Protein AF-A0A0R2KF69-F1 (afdb_monomer_lite)

Foldseek 3Di:
DPQLVQQQLQQVVVQVLFVPFQFKHDDFARPDVDPQFRGKIWGFPDGPPDPVGTPDMATEHEGGDEDADDPDQKDKDWDFLVNLLVQLLVQWYWYWYWYDPDSVDIWIWTDTGGNLNSLVQCPPDDPPDGTTIDMTGTDDSDSQLNSQQVVQSVVRSVLCNVVSDHSVVQPPPPPPDDPPPQKDKDWDTRQACPDPPDLCSVVVCVSRHPTWIWIDGPPDPDRTRTDDSVPDDDWRKDKDQKFKFQDPDTLARIWIWTADPVDNQWIWIDRDPFWIWICGVVDRDIDTGGDADLWLVSRLSRLVVVLSCLVRQFIDIRNRTDHNVVPHDCPDPVNVVSVVSNVQSNLLVVLCVVLVNPDIARNVQWDPVLVVVSVCSSQQRSVVHFAADDPDQAWDWDWHDTHQAIAIWTWHHDPVVRGTRIGRLQDPVCVVVDFDFDQDPVRDTQGARPLLVDALVNLQRHRSHQLVCLQVSRVVSDDDLVCLVSLLNSLQSLLSNLLVCCVPPVPSSVSSLVSSLVSLVVSQVVCVVVVDPCNLVSLLSNLVSVVVVHQDDPVSLVVLVVDVVPDPDDLLSQLSSCLNNVVLVSNVVSLVVQVVPVVSNVVSCSTSSVVSNVD

Structure (mmCIF, N/CA/C/O backbone):
data_AF-A0A0R2KF69-F1
#
_entry.id   AF-A0A0R2KF69-F1
#
loop_
_atom_site.group_PDB
_atom_site.id
_atom_site.type_symbol
_atom_site.label_atom_id
_atom_site.label_alt_id
_atom_site.label_comp_id
_atom_site.label_asym_id
_atom_site.label_entity_id
_atom_site.label_seq_id
_atom_site.pdbx_PDB_ins_code
_atom_site.Cartn_x
_atom_site.Cartn_y
_atom_site.Cartn_z
_atom_site.occupancy
_atom_site.B_iso_or_equiv
_atom_site.auth_seq_id
_atom_site.auth_comp_id
_atom_site.auth_asym_id
_atom_site.auth_atom_id
_atom_site.pdbx_PDB_model_num
ATOM 1 N N . MET A 1 1 ? 44.143 10.478 -49.388 1.00 74.75 1 MET A N 1
ATOM 2 C CA . MET A 1 1 ? 43.295 11.148 -50.413 1.00 74.75 1 MET A CA 1
ATOM 3 C C . MET A 1 1 ? 43.192 12.631 -50.067 1.00 74.75 1 MET A C 1
ATOM 5 O O . MET A 1 1 ? 43.508 12.975 -48.932 1.00 74.75 1 MET A O 1
ATOM 9 N N . ASP A 1 2 ? 42.818 13.526 -50.988 1.00 83.88 2 ASP A N 1
ATOM 10 C CA . ASP A 1 2 ? 42.525 14.904 -50.568 1.00 83.88 2 ASP A CA 1
ATOM 11 C C . ASP A 1 2 ? 41.199 14.952 -49.774 1.00 83.88 2 ASP A C 1
ATOM 13 O O . ASP A 1 2 ? 40.389 14.022 -49.823 1.00 83.88 2 ASP A O 1
ATOM 17 N N . GLN A 1 3 ? 40.983 15.999 -48.972 1.00 83.06 3 GLN A N 1
ATOM 18 C CA . GLN A 1 3 ? 39.804 16.076 -48.096 1.00 83.06 3 GLN A CA 1
ATOM 19 C C . GLN A 1 3 ? 38.482 16.088 -48.886 1.00 83.06 3 GLN A C 1
ATOM 21 O O . GLN A 1 3 ? 37.470 15.581 -48.402 1.00 83.06 3 GLN A O 1
ATOM 26 N N . LYS A 1 4 ? 38.494 16.637 -50.103 1.00 85.19 4 LYS A N 1
ATOM 27 C CA . LYS A 1 4 ? 37.314 16.771 -50.958 1.00 85.19 4 LYS A CA 1
ATOM 28 C C . LYS A 1 4 ? 36.921 15.423 -51.566 1.00 85.19 4 LYS A C 1
ATOM 30 O O . LYS A 1 4 ? 35.736 15.083 -51.597 1.00 85.19 4 LYS A O 1
ATOM 35 N N . ASP A 1 5 ? 37.905 14.630 -51.970 1.00 86.56 5 ASP A N 1
ATOM 36 C CA . ASP A 1 5 ? 37.734 13.253 -52.421 1.00 86.56 5 ASP A CA 1
ATOM 37 C C . ASP A 1 5 ? 37.183 12.388 -51.283 1.00 86.56 5 ASP A C 1
ATOM 39 O O . ASP A 1 5 ? 36.199 11.670 -51.464 1.00 86.56 5 ASP A O 1
ATOM 43 N N . ILE A 1 6 ? 37.749 12.515 -50.077 1.00 88.25 6 ILE A N 1
ATOM 44 C CA . ILE A 1 6 ? 37.298 11.789 -48.879 1.00 88.25 6 ILE A CA 1
ATOM 45 C C . ILE A 1 6 ? 35.823 12.082 -48.571 1.00 88.25 6 ILE A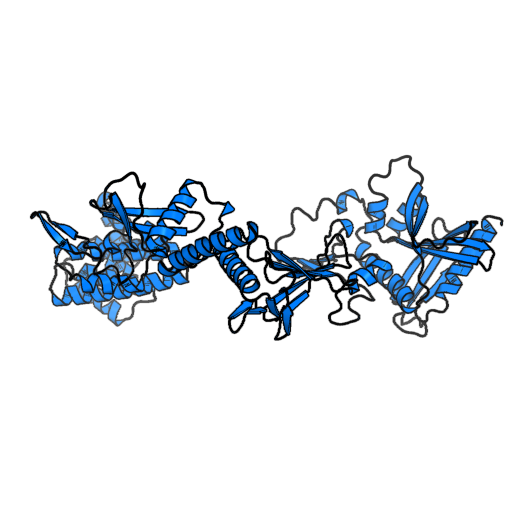 C 1
ATOM 47 O O . ILE A 1 6 ? 35.053 11.162 -48.277 1.00 88.25 6 ILE A O 1
ATOM 51 N N . GLU A 1 7 ? 35.414 13.349 -48.633 1.00 87.75 7 GLU A N 1
ATOM 52 C CA . GLU A 1 7 ? 34.026 13.761 -48.400 1.00 87.75 7 GLU A CA 1
ATOM 53 C C . GLU A 1 7 ? 33.087 13.262 -49.501 1.00 87.75 7 GLU A C 1
ATOM 55 O O . GLU A 1 7 ? 32.037 12.689 -49.198 1.00 87.75 7 GLU A O 1
ATOM 60 N N . THR A 1 8 ? 33.497 13.368 -50.766 1.00 89.94 8 THR A N 1
ATOM 61 C CA . THR A 1 8 ? 32.724 12.867 -51.914 1.00 89.94 8 THR A CA 1
ATOM 62 C C . THR A 1 8 ? 32.501 11.354 -51.815 1.00 89.94 8 THR A C 1
ATOM 64 O O . THR A 1 8 ? 31.372 10.866 -51.950 1.00 89.94 8 THR A O 1
ATOM 67 N N . ILE A 1 9 ? 33.550 10.592 -51.489 1.00 90.81 9 ILE A N 1
ATOM 68 C CA . ILE A 1 9 ? 33.464 9.141 -51.284 1.00 90.81 9 ILE A CA 1
ATOM 69 C C . ILE A 1 9 ? 32.539 8.826 -50.102 1.00 90.81 9 ILE A C 1
ATOM 71 O O . ILE A 1 9 ? 31.673 7.952 -50.216 1.00 90.81 9 ILE A O 1
ATOM 75 N N . ALA A 1 10 ? 32.668 9.539 -48.979 1.00 92.69 10 ALA A N 1
ATOM 76 C CA . ALA A 1 10 ? 31.823 9.338 -47.802 1.00 92.69 10 ALA A CA 1
ATOM 77 C C . ALA A 1 10 ? 30.330 9.556 -48.111 1.00 92.69 10 ALA A C 1
ATOM 79 O O . ALA A 1 10 ? 29.505 8.698 -47.770 1.00 92.69 10 ALA A O 1
ATOM 80 N N . ILE A 1 11 ? 29.988 10.650 -48.801 1.00 93.31 11 ILE A N 1
ATOM 81 C CA . ILE A 1 11 ? 28.621 10.955 -49.254 1.00 93.31 11 ILE A CA 1
ATOM 82 C C . ILE A 1 11 ? 28.096 9.823 -50.139 1.00 93.31 11 ILE A C 1
ATOM 84 O O . ILE A 1 11 ? 27.004 9.298 -49.893 1.00 93.31 11 ILE A O 1
ATOM 88 N N . SER A 1 12 ? 28.899 9.374 -51.107 1.00 93.00 12 SER A N 1
ATOM 89 C CA . SER A 1 12 ? 28.549 8.257 -51.987 1.00 93.00 12 SER A CA 1
ATOM 90 C C . SER A 1 12 ? 28.257 6.971 -51.200 1.00 93.00 12 SER A C 1
ATOM 92 O O . SER A 1 12 ? 27.228 6.322 -51.422 1.00 93.00 12 SER A O 1
ATOM 94 N N . LYS A 1 13 ? 29.076 6.622 -50.195 1.00 94.06 13 LYS A N 1
ATOM 95 C CA . LYS A 1 13 ? 28.845 5.425 -49.362 1.00 94.06 13 LYS A CA 1
ATOM 96 C C . LYS A 1 13 ? 27.545 5.501 -48.565 1.00 94.06 13 LYS A C 1
ATOM 98 O O . LYS A 1 13 ? 26.814 4.505 -48.498 1.00 94.06 13 LYS A O 1
ATOM 103 N N . VAL A 1 14 ? 27.226 6.660 -47.987 1.00 95.12 14 VAL A N 1
ATOM 104 C CA . VAL A 1 14 ? 25.948 6.868 -47.288 1.00 95.12 14 VAL A CA 1
ATOM 105 C C . VAL A 1 14 ? 24.787 6.766 -48.278 1.00 95.12 14 VAL A C 1
ATOM 107 O O . VAL A 1 14 ? 23.863 5.983 -48.048 1.00 95.12 14 VAL A O 1
ATOM 110 N N . LYS A 1 15 ? 24.861 7.450 -49.425 1.00 95.00 15 LYS A N 1
ATOM 111 C CA . LYS A 1 15 ? 23.841 7.415 -50.486 1.00 95.00 15 LYS A CA 1
ATOM 112 C C . LYS A 1 15 ? 23.536 5.990 -50.944 1.00 95.00 15 LYS A C 1
ATOM 114 O O . LYS A 1 15 ? 22.368 5.590 -50.965 1.00 95.00 15 LYS A O 1
ATOM 119 N N . VAL A 1 16 ? 24.561 5.188 -51.235 1.00 92.75 16 VAL A N 1
ATOM 120 C CA . VAL A 1 16 ? 24.411 3.777 -51.634 1.00 92.75 16 VAL A CA 1
ATOM 121 C C . VAL A 1 16 ? 23.726 2.960 -50.536 1.00 92.75 16 VAL A C 1
ATOM 123 O O . VAL A 1 16 ? 22.803 2.193 -50.825 1.00 92.75 16 VAL A O 1
ATOM 126 N N . SER A 1 17 ? 24.105 3.163 -49.268 1.00 93.06 17 SER A N 1
ATOM 127 C CA . SER A 1 17 ? 23.507 2.434 -48.139 1.00 93.06 17 SER A CA 1
ATOM 128 C C . SER A 1 17 ? 21.998 2.681 -47.987 1.00 93.06 17 SER A C 1
ATOM 130 O O . SER A 1 17 ? 21.265 1.785 -47.566 1.00 93.06 17 SER A O 1
ATOM 132 N N . LEU A 1 18 ? 21.521 3.864 -48.391 1.00 94.75 18 LEU A N 1
ATOM 133 C CA . LEU A 1 18 ? 20.120 4.279 -48.268 1.00 94.75 18 LEU A CA 1
ATOM 134 C C . LEU A 1 18 ? 19.293 4.006 -49.529 1.00 94.75 18 LEU A C 1
ATOM 136 O O . LEU A 1 18 ? 18.107 3.700 -49.425 1.00 94.75 18 LEU A O 1
ATOM 140 N N . THR A 1 19 ? 19.902 4.073 -50.717 1.00 89.75 19 THR A N 1
ATOM 141 C CA . THR A 1 19 ? 19.202 3.967 -52.015 1.00 89.75 19 THR A CA 1
ATOM 142 C C . THR A 1 19 ? 18.431 2.652 -52.159 1.00 89.75 19 THR A C 1
ATOM 144 O O . THR A 1 19 ? 17.321 2.630 -52.693 1.00 89.75 19 THR A O 1
ATOM 147 N N . SER A 1 20 ? 18.978 1.562 -51.612 1.00 85.50 20 SER A N 1
ATOM 148 C CA . SER A 1 20 ? 18.368 0.226 -51.658 1.00 85.50 20 SER A CA 1
ATOM 149 C C . SER A 1 20 ? 17.149 0.041 -50.735 1.00 85.50 20 SER A C 1
ATOM 151 O O . SER A 1 20 ? 16.560 -1.048 -50.709 1.00 85.50 20 SER A O 1
ATOM 153 N N . ASN A 1 21 ? 16.779 1.064 -49.957 1.00 92.38 21 ASN A N 1
ATOM 154 C CA . ASN A 1 21 ? 15.608 1.063 -49.088 1.00 92.38 21 ASN A CA 1
ATOM 155 C C . ASN A 1 21 ? 14.357 1.529 -49.857 1.00 92.38 21 ASN A C 1
ATOM 157 O O . ASN A 1 21 ? 14.364 2.581 -50.498 1.00 92.38 21 ASN A O 1
ATOM 161 N N . ALA A 1 22 ? 13.263 0.767 -49.768 1.00 92.12 22 ALA A N 1
ATOM 162 C CA . ALA A 1 22 ? 12.016 1.060 -50.479 1.00 92.12 22 ALA A CA 1
ATOM 163 C C . ALA A 1 22 ? 11.290 2.325 -49.972 1.00 92.12 22 ALA A C 1
ATOM 165 O O . ALA A 1 22 ? 10.452 2.867 -50.690 1.00 92.12 22 ALA A O 1
ATOM 166 N N . TYR A 1 23 ? 11.642 2.817 -48.778 1.00 94.19 23 TYR A N 1
ATOM 167 C CA . TYR A 1 23 ? 10.957 3.918 -48.087 1.00 94.19 23 TYR A CA 1
ATOM 168 C C . TYR A 1 23 ? 11.793 5.199 -47.974 1.00 94.19 23 TYR A C 1
ATOM 170 O O . TYR A 1 23 ? 11.297 6.185 -47.435 1.00 94.19 23 TYR A O 1
ATOM 178 N N . LEU A 1 24 ? 13.047 5.189 -48.441 1.00 95.88 24 LEU A N 1
ATOM 179 C CA . LEU A 1 24 ? 13.972 6.320 -48.322 1.00 95.88 24 LEU A CA 1
ATOM 180 C C . LEU A 1 24 ? 14.481 6.753 -49.700 1.00 95.88 24 LEU A C 1
ATOM 182 O O . LEU A 1 24 ? 14.861 5.909 -50.517 1.00 95.88 24 LEU A O 1
ATOM 186 N N . SER A 1 25 ? 14.538 8.060 -49.943 1.00 95.12 25 SER A N 1
ATOM 187 C CA . SER A 1 25 ? 15.185 8.637 -51.130 1.00 95.12 25 SER A CA 1
ATOM 188 C C . SER A 1 25 ? 16.263 9.632 -50.706 1.00 95.12 25 SER A C 1
ATOM 190 O O . SER A 1 25 ? 15.908 10.705 -50.213 1.00 95.12 25 SER A O 1
ATOM 192 N N . PRO A 1 26 ? 17.558 9.293 -50.864 1.00 94.56 26 PRO A N 1
ATOM 193 C CA . PRO A 1 26 ? 18.642 10.207 -50.538 1.00 94.56 26 PRO A CA 1
ATOM 194 C C . PRO A 1 26 ? 18.792 11.305 -51.596 1.00 94.56 26 PRO A C 1
ATOM 196 O O . PRO A 1 26 ? 18.972 11.005 -52.775 1.00 94.56 26 PRO A O 1
ATOM 199 N N . PHE A 1 27 ? 18.765 12.563 -51.160 1.00 92.38 27 PHE A N 1
ATOM 200 C CA . PHE A 1 27 ? 19.098 13.745 -51.952 1.00 92.38 27 PHE A CA 1
ATOM 201 C C . PHE A 1 27 ? 20.276 14.449 -51.271 1.00 92.38 27 PHE A C 1
ATOM 203 O O . PHE A 1 27 ? 20.093 15.326 -50.432 1.00 92.38 27 PHE A O 1
ATOM 210 N N . LEU A 1 28 ? 21.478 13.943 -51.551 1.00 89.19 28 LEU A N 1
ATOM 211 C CA . LEU A 1 28 ? 22.733 14.435 -50.984 1.00 89.19 28 LEU A CA 1
ATOM 212 C C . LEU A 1 28 ? 23.485 15.206 -52.056 1.00 89.19 28 LEU A C 1
ATOM 214 O O . LEU A 1 28 ? 23.602 14.704 -53.182 1.00 89.19 28 LEU A O 1
ATOM 218 N N . ASN A 1 29 ? 23.974 16.385 -51.697 1.00 82.38 29 ASN A N 1
ATOM 219 C CA . ASN A 1 29 ? 24.641 17.275 -52.627 1.00 82.38 29 ASN A CA 1
ATOM 220 C C . ASN A 1 29 ? 26.152 17.013 -52.567 1.00 82.38 29 ASN A C 1
ATOM 222 O O . ASN A 1 29 ? 26.745 16.931 -51.496 1.00 82.38 29 ASN A O 1
ATOM 226 N N . GLU A 1 30 ? 26.778 16.844 -53.729 1.00 73.62 30 GLU A N 1
ATOM 227 C CA . GLU A 1 30 ? 28.229 16.693 -53.851 1.00 73.62 30 GLU A CA 1
ATOM 228 C C . GLU A 1 30 ? 28.815 18.055 -54.241 1.00 73.62 30 GLU A C 1
ATOM 230 O O . GLU A 1 30 ? 28.306 18.700 -55.156 1.00 73.62 30 GLU A O 1
ATOM 235 N N . ASN A 1 31 ? 29.895 18.489 -53.581 1.00 65.62 31 ASN A N 1
ATOM 236 C CA . ASN A 1 31 ? 30.565 19.779 -53.834 1.00 65.62 31 ASN A CA 1
ATOM 237 C C . ASN A 1 31 ? 29.712 21.038 -53.569 1.00 65.62 31 ASN A C 1
ATOM 239 O O . ASN A 1 31 ? 30.005 22.103 -54.120 1.00 65.62 31 ASN A O 1
ATOM 243 N N . ASP A 1 32 ? 28.670 20.923 -52.747 1.00 59.00 32 ASP A N 1
ATOM 244 C CA . ASP A 1 32 ? 27.769 22.030 -52.424 1.00 59.00 32 ASP A CA 1
ATOM 245 C C . ASP A 1 32 ? 28.337 22.942 -51.326 1.00 59.00 32 ASP A C 1
ATOM 247 O O . ASP A 1 32 ? 29.129 22.514 -50.488 1.00 59.00 32 ASP A O 1
ATOM 251 N N . LYS A 1 33 ? 27.942 24.218 -51.337 1.00 63.44 33 LYS A N 1
ATOM 252 C CA . LYS A 1 33 ? 28.371 25.241 -50.363 1.00 63.44 33 LYS A CA 1
ATOM 253 C C . LYS A 1 33 ? 27.332 25.457 -49.262 1.00 63.44 33 LYS A C 1
ATOM 255 O O . LYS A 1 33 ? 27.265 26.552 -48.696 1.00 63.44 33 LYS A O 1
ATOM 260 N N . GLU A 1 34 ? 26.488 24.463 -48.990 1.00 73.31 34 GLU A N 1
ATOM 261 C CA . GLU A 1 34 ? 25.550 24.566 -47.877 1.00 73.31 34 GLU A CA 1
ATOM 262 C C . GLU A 1 34 ? 26.328 24.782 -46.562 1.00 73.31 34 GLU A C 1
ATOM 264 O O . GLU A 1 34 ? 27.349 24.132 -46.336 1.00 73.31 34 GLU A O 1
ATOM 269 N N . PRO A 1 35 ? 25.897 25.716 -45.690 1.00 76.75 35 PRO A N 1
ATOM 270 C CA . PRO A 1 35 ? 26.721 26.139 -44.558 1.00 76.75 35 PRO A CA 1
ATOM 271 C C . PRO A 1 35 ? 27.035 25.034 -43.541 1.00 76.75 35 PRO A C 1
ATOM 273 O O . PRO A 1 35 ? 28.124 25.033 -42.974 1.00 76.75 35 PRO A O 1
ATOM 276 N N . SER A 1 36 ? 26.086 24.123 -43.291 1.00 88.00 36 SER A N 1
ATOM 277 C CA . SER A 1 36 ? 26.206 23.116 -42.225 1.00 88.00 36 SER A CA 1
ATOM 278 C C . SER A 1 36 ? 25.632 21.737 -42.558 1.00 88.00 36 SER A C 1
ATOM 280 O O . SER A 1 36 ? 25.822 20.847 -41.736 1.00 88.00 36 SER A O 1
ATOM 282 N N . TRP A 1 37 ? 24.925 21.548 -43.678 1.00 92.25 37 TRP A N 1
ATOM 283 C CA . TRP A 1 37 ? 24.279 20.280 -44.059 1.00 92.25 37 TRP A CA 1
ATOM 284 C C . TRP A 1 37 ? 24.811 19.794 -45.410 1.00 92.25 37 TRP A C 1
ATOM 286 O O . TRP A 1 37 ? 25.219 20.608 -46.229 1.00 92.25 37 TRP A O 1
ATOM 296 N N . ASP A 1 38 ? 24.747 18.482 -45.662 1.00 91.69 38 ASP A N 1
ATOM 297 C CA . ASP A 1 38 ? 25.147 17.892 -46.955 1.00 91.69 38 ASP A CA 1
ATOM 298 C C . ASP A 1 38 ? 23.939 17.379 -47.768 1.00 91.69 38 ASP A C 1
ATOM 300 O O . ASP A 1 38 ? 24.084 16.675 -48.773 1.00 91.69 38 ASP A O 1
ATOM 304 N N . GLY A 1 39 ? 22.720 17.676 -47.308 1.00 92.88 39 GLY A N 1
ATOM 305 C CA . GLY A 1 39 ? 21.474 17.356 -47.999 1.00 92.88 39 GLY A CA 1
ATOM 306 C C . GLY A 1 39 ? 20.387 16.753 -47.111 1.00 92.88 39 GLY A C 1
ATOM 307 O O . GLY A 1 39 ? 20.372 16.888 -45.882 1.00 92.88 39 GLY A O 1
ATOM 308 N N . GLN A 1 40 ? 19.420 16.093 -47.753 1.00 94.88 40 GLN A N 1
ATOM 309 C CA . GLN A 1 40 ? 18.192 15.614 -47.117 1.00 94.88 40 GLN A CA 1
ATOM 310 C C . GLN A 1 40 ? 17.792 14.212 -47.588 1.00 94.88 40 GLN A C 1
ATOM 312 O O . GLN A 1 40 ? 18.025 13.813 -48.728 1.00 94.88 40 GLN A O 1
ATOM 317 N N . ILE A 1 41 ? 17.118 13.455 -46.721 1.00 96.62 41 ILE A N 1
ATOM 318 C CA . ILE A 1 41 ? 16.504 12.166 -47.069 1.00 96.62 41 ILE A CA 1
ATOM 319 C C . ILE A 1 41 ? 14.985 12.295 -46.985 1.00 96.62 41 ILE A C 1
ATOM 321 O O . ILE A 1 41 ? 14.445 12.650 -45.935 1.00 96.62 41 ILE A O 1
ATOM 325 N N . TYR A 1 42 ? 14.286 11.965 -48.070 1.00 96.31 42 TYR A N 1
ATOM 326 C CA . TYR A 1 42 ? 12.824 11.898 -48.089 1.00 96.31 42 TYR A CA 1
ATOM 327 C C . TYR A 1 42 ? 12.342 10.542 -47.577 1.00 96.31 42 TYR A C 1
ATOM 329 O O . TYR A 1 42 ? 12.849 9.500 -48.003 1.00 96.31 42 TYR A O 1
ATOM 337 N N . LEU A 1 43 ? 11.342 10.564 -46.695 1.00 96.38 43 LEU A N 1
ATOM 338 C CA . LEU A 1 43 ? 10.691 9.378 -46.147 1.00 96.38 43 LEU A CA 1
ATOM 339 C C . LEU A 1 43 ? 9.314 9.191 -46.770 1.00 96.38 43 LEU A C 1
ATOM 341 O O . LEU A 1 43 ? 8.569 10.159 -46.936 1.00 96.38 43 LEU A O 1
ATOM 345 N N . TYR A 1 44 ? 8.949 7.940 -47.031 1.00 95.44 44 TYR A N 1
ATOM 346 C CA . TYR A 1 44 ? 7.657 7.577 -47.607 1.00 95.44 44 TYR A CA 1
ATOM 347 C C . TYR A 1 44 ? 6.885 6.622 -46.692 1.00 95.44 44 TYR A C 1
ATOM 349 O O . TYR A 1 44 ? 7.459 5.735 -46.051 1.00 95.44 44 TYR A O 1
ATOM 357 N N . LYS A 1 45 ? 5.559 6.775 -46.656 1.00 91.00 45 LYS A N 1
ATOM 358 C CA . LYS A 1 45 ? 4.635 5.909 -45.908 1.00 91.00 45 LYS A CA 1
ATOM 359 C C . LYS A 1 45 ? 4.563 4.507 -46.520 1.00 91.00 45 LYS A C 1
ATOM 361 O O . LYS A 1 45 ? 4.523 3.523 -45.782 1.00 91.00 45 LYS A O 1
ATOM 366 N N . LYS A 1 46 ? 4.592 4.427 -47.855 1.00 90.06 46 LYS A N 1
ATOM 367 C CA . LYS A 1 46 ? 4.464 3.201 -48.658 1.00 90.06 46 LYS A CA 1
ATOM 368 C C . LYS A 1 46 ? 5.672 2.991 -49.569 1.00 90.06 46 LYS A C 1
ATOM 370 O O . LYS A 1 46 ? 6.421 3.924 -49.859 1.00 90.06 46 LYS A O 1
ATOM 375 N N . GLU A 1 47 ? 5.828 1.758 -50.036 1.00 86.44 47 GLU A N 1
ATOM 376 C CA . GLU A 1 47 ? 6.788 1.420 -51.087 1.00 86.44 47 GLU A CA 1
ATOM 377 C C . GLU A 1 47 ? 6.401 2.087 -52.415 1.00 86.44 47 GLU A C 1
ATOM 379 O O . GLU A 1 47 ? 5.245 2.442 -52.644 1.00 86.44 47 GLU A O 1
ATOM 384 N N . GLY A 1 48 ? 7.382 2.285 -53.296 1.00 82.62 48 GLY A N 1
ATOM 385 C CA . GLY A 1 48 ? 7.172 2.921 -54.602 1.00 82.62 48 GLY A CA 1
ATOM 386 C C . GLY A 1 48 ? 7.374 4.440 -54.625 1.00 82.62 48 GLY A C 1
ATOM 387 O O . GLY A 1 48 ? 7.300 5.025 -55.701 1.00 82.62 48 GLY A O 1
ATOM 388 N N . LYS A 1 49 ? 7.681 5.069 -53.478 1.00 87.81 49 LYS A N 1
ATOM 389 C CA . LYS A 1 49 ? 8.239 6.436 -53.378 1.00 87.81 49 LYS A CA 1
ATOM 390 C C . LYS A 1 49 ? 7.428 7.510 -54.128 1.00 87.81 49 LYS A C 1
ATOM 392 O O . LYS A 1 49 ? 7.986 8.417 -54.743 1.00 87.81 49 LYS A O 1
ATOM 397 N N . ARG A 1 50 ? 6.094 7.405 -54.103 1.00 90.31 50 ARG A N 1
ATOM 398 C CA . ARG A 1 50 ? 5.198 8.351 -54.787 1.00 90.31 50 ARG A CA 1
ATOM 399 C C . ARG A 1 50 ? 5.086 9.650 -53.993 1.00 90.31 50 ARG A C 1
ATOM 401 O O . ARG A 1 50 ? 5.057 9.632 -52.766 1.00 90.31 50 ARG A O 1
ATOM 408 N N . LYS A 1 51 ? 4.921 10.778 -54.691 1.00 89.50 51 LYS A N 1
ATOM 409 C CA . LYS A 1 51 ? 4.765 12.110 -54.073 1.00 89.50 51 LYS A CA 1
ATOM 410 C C . LYS A 1 51 ? 3.624 12.166 -53.044 1.00 89.50 51 LYS A C 1
ATOM 412 O O . LYS A 1 51 ? 3.785 12.783 -51.998 1.00 89.50 51 LYS A O 1
ATOM 417 N N . ALA A 1 52 ? 2.503 11.493 -53.318 1.00 91.94 52 ALA A N 1
ATOM 418 C CA . ALA A 1 52 ? 1.350 11.430 -52.413 1.00 91.94 52 ALA A CA 1
ATOM 419 C C . ALA A 1 52 ? 1.639 10.689 -51.090 1.00 91.94 52 ALA A C 1
ATOM 421 O O . ALA A 1 52 ? 0.915 10.868 -50.114 1.00 91.94 52 ALA A O 1
ATOM 422 N N . ASP A 1 53 ? 2.701 9.880 -51.044 1.00 92.44 53 ASP A N 1
ATOM 423 C CA . ASP A 1 53 ? 3.056 9.048 -49.895 1.00 92.44 53 ASP A CA 1
ATOM 424 C C . ASP A 1 53 ? 4.202 9.642 -49.053 1.00 92.44 53 ASP A C 1
ATOM 426 O O . ASP A 1 53 ? 4.707 8.955 -48.165 1.00 92.44 53 ASP A O 1
ATOM 430 N N . ILE A 1 54 ? 4.634 10.888 -49.294 1.00 93.88 54 ILE A N 1
ATOM 431 C CA . ILE A 1 54 ? 5.692 11.537 -48.498 1.00 93.88 54 ILE A CA 1
ATOM 432 C C . ILE A 1 54 ? 5.250 11.668 -47.027 1.00 93.88 54 ILE A C 1
ATOM 434 O O . ILE A 1 54 ? 4.194 12.212 -46.707 1.00 93.88 54 ILE A O 1
ATOM 438 N N . GLU A 1 55 ? 6.075 11.158 -46.113 1.00 93.06 55 GLU A N 1
ATOM 439 C CA . GLU A 1 55 ? 5.879 11.199 -44.655 1.00 93.06 55 GLU A CA 1
ATOM 440 C C . GLU A 1 55 ? 6.617 12.386 -44.006 1.00 93.06 55 GLU A C 1
ATOM 442 O O . GLU A 1 55 ? 6.189 12.951 -42.987 1.00 93.06 55 GLU A O 1
ATOM 447 N N . GLY A 1 56 ? 7.750 12.764 -44.592 1.00 93.44 56 GLY A N 1
ATOM 448 C CA . GLY A 1 56 ? 8.607 13.840 -44.117 1.00 93.44 56 GLY A CA 1
ATOM 449 C C . GLY A 1 56 ? 9.953 13.858 -44.830 1.00 93.44 56 GLY A C 1
ATOM 450 O O . GLY A 1 56 ? 10.207 13.070 -45.745 1.00 93.44 56 GLY A O 1
ATOM 451 N N . ARG A 1 57 ? 10.818 14.762 -44.377 1.00 94.06 57 ARG A N 1
ATOM 452 C CA . ARG A 1 57 ? 12.202 14.900 -44.829 1.00 94.06 57 ARG A CA 1
ATOM 453 C C . ARG A 1 57 ? 13.106 15.091 -43.622 1.00 94.06 57 ARG A C 1
ATOM 455 O O . ARG A 1 57 ? 12.702 15.742 -42.658 1.00 94.06 57 ARG A O 1
ATOM 462 N N . VAL A 1 58 ? 14.308 14.540 -43.682 1.00 95.06 58 VAL A N 1
ATOM 463 C CA . VAL A 1 58 ? 15.301 14.684 -42.614 1.00 95.06 58 VAL A CA 1
ATOM 464 C C . VAL A 1 58 ? 16.587 15.275 -43.165 1.00 95.06 58 VAL A C 1
ATOM 466 O O . VAL A 1 58 ? 17.051 14.857 -44.223 1.00 95.06 58 VAL A O 1
ATOM 469 N N . SER A 1 59 ? 17.144 16.247 -42.451 1.00 95.19 59 SER A N 1
ATOM 470 C CA . SER A 1 59 ? 18.439 16.848 -42.767 1.00 95.19 59 SER A CA 1
ATOM 471 C C . SER A 1 59 ? 19.554 15.892 -42.335 1.00 95.19 59 SER A C 1
ATOM 473 O O . SER A 1 59 ? 19.436 15.229 -41.293 1.00 95.19 59 SER A O 1
ATOM 475 N N . VAL A 1 60 ? 20.628 15.797 -43.119 1.00 96.19 60 VAL A N 1
ATOM 476 C CA . VAL A 1 60 ? 21.781 14.949 -42.790 1.00 96.19 60 VAL A CA 1
ATOM 477 C C . VAL A 1 60 ? 23.099 15.699 -42.930 1.00 96.19 60 VAL A C 1
ATOM 479 O O . VAL A 1 60 ? 23.226 16.609 -43.745 1.00 96.19 60 VAL A O 1
ATOM 482 N N . GLN A 1 61 ? 24.085 15.265 -42.150 1.00 96.31 61 GLN A N 1
ATOM 483 C CA . GLN A 1 61 ? 25.484 15.649 -42.314 1.00 96.31 61 GLN A CA 1
ATOM 484 C C . GLN A 1 61 ? 26.323 14.387 -42.468 1.00 96.31 61 GLN A C 1
ATOM 486 O O . GLN A 1 61 ? 26.122 13.420 -41.738 1.00 96.31 61 GLN A O 1
ATOM 491 N N . VAL A 1 62 ? 27.285 14.400 -43.376 1.00 96.00 62 VAL A N 1
ATOM 492 C CA . VAL A 1 62 ? 28.242 13.336 -43.649 1.00 96.00 62 VAL A CA 1
ATOM 493 C C . VAL A 1 62 ? 29.659 13.893 -43.536 1.00 96.00 62 VAL A C 1
ATOM 495 O O . VAL A 1 62 ? 30.050 14.830 -44.217 1.00 96.00 62 VAL A O 1
ATOM 498 N N . LYS A 1 63 ? 30.477 13.294 -42.673 1.00 94.81 63 LYS A N 1
ATOM 499 C CA . LYS A 1 63 ? 31.914 13.586 -42.597 1.00 94.81 63 LYS A CA 1
ATOM 500 C C . LYS A 1 63 ? 32.720 12.347 -42.967 1.00 94.81 63 LYS A C 1
ATOM 502 O O . LYS A 1 63 ? 32.439 11.251 -42.479 1.00 94.81 63 LYS A O 1
ATOM 507 N N . GLY A 1 64 ? 33.734 12.508 -43.810 1.00 92.50 64 GLY A N 1
ATOM 508 C CA . GLY A 1 64 ? 34.707 11.458 -44.110 1.00 92.50 64 GLY A CA 1
ATOM 509 C C . GLY A 1 64 ? 35.957 11.585 -43.238 1.00 92.50 64 GLY A C 1
ATOM 510 O O . GLY A 1 64 ? 36.357 12.689 -42.867 1.00 92.50 64 GLY A O 1
ATOM 511 N N . LYS A 1 65 ? 36.571 10.454 -42.880 1.00 92.12 65 LYS A N 1
ATOM 512 C CA . LYS A 1 65 ? 37.870 10.417 -42.198 1.00 92.12 65 LYS A CA 1
ATOM 513 C C . LYS A 1 65 ? 38.714 9.262 -42.724 1.00 92.12 65 LYS A C 1
ATOM 515 O O . LYS A 1 65 ? 38.332 8.102 -42.561 1.00 92.12 65 LYS A O 1
ATOM 520 N N . GLU A 1 66 ? 39.874 9.584 -43.288 1.00 90.56 66 GLU A N 1
ATOM 521 C CA . GLU A 1 66 ? 40.872 8.593 -43.697 1.00 90.56 66 GLU A CA 1
ATOM 522 C C . GLU A 1 66 ? 41.540 7.994 -42.448 1.00 90.56 66 GLU A C 1
ATOM 524 O O . GLU A 1 66 ? 42.182 8.695 -41.661 1.00 90.56 66 GLU A O 1
ATOM 529 N N . THR A 1 67 ? 41.282 6.714 -42.179 1.00 87.75 67 THR A N 1
ATOM 530 C CA . THR A 1 67 ? 41.782 5.982 -41.006 1.00 87.75 67 THR A CA 1
ATOM 531 C C . THR A 1 67 ? 41.530 4.481 -41.166 1.00 87.75 67 THR A C 1
ATOM 533 O O . THR A 1 67 ? 40.637 4.071 -41.908 1.00 87.75 67 THR A O 1
ATOM 536 N N . ASP A 1 68 ? 42.261 3.638 -40.432 1.00 84.94 68 ASP A N 1
ATOM 537 C CA . ASP A 1 68 ? 41.994 2.200 -40.436 1.00 84.94 68 ASP A CA 1
ATOM 538 C C . ASP A 1 68 ? 40.557 1.888 -39.986 1.00 84.94 68 ASP A C 1
ATOM 540 O O . ASP A 1 68 ? 40.044 2.391 -38.976 1.00 84.94 68 ASP A O 1
ATOM 544 N N . VAL A 1 69 ? 39.897 1.000 -40.731 1.00 78.94 69 VAL A N 1
ATOM 545 C CA . VAL A 1 69 ? 38.544 0.552 -40.404 1.00 78.94 69 VAL A CA 1
ATOM 546 C C . VAL A 1 69 ? 38.584 -0.287 -39.131 1.00 78.94 69 VAL A C 1
ATOM 548 O O . VAL A 1 69 ? 39.150 -1.375 -39.087 1.00 78.94 69 VAL A O 1
ATOM 551 N N . THR A 1 70 ? 37.934 0.205 -38.076 1.00 75.62 70 THR A N 1
ATOM 552 C CA . THR A 1 70 ? 37.896 -0.485 -36.781 1.00 75.62 70 THR A CA 1
ATOM 553 C C . THR A 1 70 ? 36.648 -1.360 -36.613 1.00 75.62 70 THR A C 1
ATOM 555 O O . THR A 1 70 ? 35.542 -1.032 -37.063 1.00 75.62 70 THR A O 1
ATOM 558 N N . SER A 1 71 ? 36.774 -2.451 -35.853 1.00 78.69 71 SER A N 1
ATOM 559 C CA . SER A 1 71 ? 35.642 -3.294 -35.431 1.00 78.69 71 SER A CA 1
ATOM 560 C C . SER A 1 71 ? 34.789 -2.659 -34.318 1.00 78.69 71 SER A C 1
ATOM 562 O O . SER A 1 71 ? 33.785 -3.241 -33.904 1.00 78.69 71 SER A O 1
ATOM 564 N N . LYS A 1 72 ? 35.129 -1.441 -33.866 1.00 86.62 72 LYS A N 1
ATOM 565 C CA . LYS A 1 72 ? 34.460 -0.750 -32.756 1.00 86.62 72 LYS A CA 1
ATOM 566 C C . LYS A 1 72 ? 32.958 -0.593 -33.012 1.00 86.62 72 LYS A C 1
ATOM 568 O O . LYS A 1 72 ? 32.521 -0.312 -34.128 1.00 86.62 72 LYS A O 1
ATOM 573 N N . LYS A 1 73 ? 32.146 -0.782 -31.967 1.00 89.00 73 LYS A N 1
ATOM 574 C CA . LYS A 1 73 ? 30.687 -0.571 -32.031 1.00 89.00 73 LYS A CA 1
ATOM 575 C C . LYS A 1 73 ? 30.309 0.910 -31.962 1.00 89.00 73 LYS A C 1
ATOM 577 O O . LYS A 1 73 ? 29.249 1.277 -32.461 1.00 89.00 73 LYS A O 1
ATOM 582 N N . GLN A 1 74 ? 31.170 1.730 -31.359 1.00 93.25 74 GLN A N 1
ATOM 583 C CA . GLN A 1 74 ? 30.994 3.169 -31.202 1.00 93.25 74 GLN A CA 1
ATOM 584 C C . GLN A 1 74 ? 32.316 3.914 -31.403 1.00 93.25 74 GLN A C 1
ATOM 586 O O . GLN A 1 74 ? 33.389 3.361 -31.142 1.00 93.25 74 GLN A O 1
ATOM 591 N N . ILE A 1 75 ? 32.227 5.170 -31.831 1.00 94.94 75 ILE A N 1
ATOM 592 C CA . ILE A 1 75 ? 33.357 6.096 -31.959 1.00 94.94 75 ILE A CA 1
ATOM 593 C C . ILE A 1 75 ? 33.020 7.442 -31.314 1.00 94.94 75 ILE A C 1
ATOM 595 O O . ILE A 1 75 ? 31.854 7.815 -31.216 1.00 94.94 75 ILE A O 1
ATOM 599 N N . LYS A 1 76 ? 34.053 8.176 -30.897 1.00 95.44 76 LYS A N 1
ATOM 600 C CA . LYS A 1 76 ? 33.950 9.574 -30.465 1.00 95.44 76 LYS A CA 1
ATOM 601 C C . LYS A 1 76 ? 34.403 10.482 -31.607 1.00 95.44 76 LYS A C 1
ATOM 603 O O . LYS A 1 76 ? 35.427 10.188 -32.227 1.00 95.44 76 LYS A O 1
ATOM 608 N N . TYR A 1 77 ? 33.674 11.563 -31.865 1.00 95.44 77 TYR A N 1
ATOM 609 C CA . TYR A 1 77 ? 33.991 12.521 -32.926 1.00 95.44 77 TYR A CA 1
ATOM 610 C C . TYR A 1 77 ? 33.805 13.968 -32.438 1.00 95.44 77 TYR A C 1
ATOM 612 O O . TYR A 1 77 ? 32.762 14.264 -31.855 1.00 95.44 77 TYR A O 1
ATOM 620 N N . PRO A 1 78 ? 34.783 14.870 -32.646 1.00 95.25 78 PRO A N 1
ATOM 621 C CA . PRO A 1 78 ? 34.652 16.280 -32.288 1.00 95.25 78 PRO A CA 1
ATOM 622 C C . PRO A 1 78 ? 33.836 17.034 -33.350 1.00 95.25 78 PRO A C 1
ATOM 624 O O . PRO A 1 78 ? 34.352 17.363 -34.415 1.00 95.25 78 PRO A O 1
ATOM 627 N N . ALA A 1 79 ? 32.565 17.315 -33.064 1.00 96.06 79 ALA A N 1
ATOM 628 C CA . ALA A 1 79 ? 31.699 18.111 -33.935 1.00 96.06 79 ALA A CA 1
ATOM 629 C C . ALA A 1 79 ? 31.861 19.614 -33.651 1.00 96.06 79 ALA A C 1
ATOM 631 O O . ALA A 1 79 ? 32.111 20.006 -32.507 1.00 96.06 79 ALA A O 1
ATOM 632 N N . GLN A 1 80 ? 31.713 20.457 -34.677 1.00 95.62 80 GLN A N 1
ATOM 633 C CA . GLN A 1 80 ? 31.764 21.914 -34.523 1.00 95.62 80 GLN A CA 1
ATOM 634 C C . GLN A 1 80 ? 30.524 22.411 -33.780 1.00 95.62 80 GLN A C 1
ATOM 636 O O . GLN A 1 80 ? 29.398 22.040 -34.103 1.00 95.62 80 GLN A O 1
ATOM 641 N N . ILE A 1 81 ? 30.717 23.271 -32.783 1.00 94.44 81 ILE A N 1
ATOM 642 C CA . ILE A 1 81 ? 29.613 23.803 -31.975 1.00 94.44 81 ILE A CA 1
ATOM 643 C C . ILE A 1 81 ? 28.698 24.710 -32.803 1.00 94.44 81 ILE A C 1
ATOM 645 O O . ILE A 1 81 ? 27.492 24.709 -32.570 1.00 94.44 81 ILE A O 1
ATOM 649 N N . SER A 1 82 ? 29.242 25.447 -33.777 1.00 93.12 82 SER A N 1
ATOM 650 C CA . SER A 1 82 ? 28.443 26.236 -34.724 1.00 93.12 82 SER A CA 1
ATOM 651 C C . SER A 1 82 ? 27.448 25.360 -35.483 1.00 93.12 82 SER A C 1
ATOM 653 O O . SER A 1 82 ? 26.263 25.675 -35.514 1.00 93.12 82 SER A O 1
ATOM 655 N N . ASP A 1 83 ? 27.905 24.216 -35.996 1.00 95.12 83 ASP A N 1
ATOM 656 C CA . ASP A 1 83 ? 27.054 23.267 -36.713 1.00 95.12 83 ASP A CA 1
ATOM 657 C C . ASP A 1 83 ? 25.997 22.664 -35.784 1.00 95.12 83 ASP A C 1
ATOM 659 O O . ASP A 1 83 ? 24.819 22.660 -36.119 1.00 95.12 83 ASP A O 1
ATOM 663 N N . LEU A 1 84 ? 26.377 22.243 -34.571 1.00 94.50 84 LEU A N 1
ATOM 664 C CA . LEU A 1 84 ? 25.426 21.708 -33.586 1.00 94.50 84 LEU A CA 1
ATOM 665 C C . LEU A 1 84 ? 24.318 22.713 -33.221 1.00 94.50 84 LEU A C 1
ATOM 667 O O . LEU A 1 84 ? 23.164 22.312 -33.062 1.00 94.50 84 LEU A O 1
ATOM 671 N N . LYS A 1 85 ? 24.641 24.009 -33.113 1.00 91.75 85 LYS A N 1
ATOM 672 C CA . LYS A 1 85 ? 23.653 25.082 -32.890 1.00 91.75 85 LYS A CA 1
ATOM 673 C C . LYS A 1 85 ? 22.726 25.266 -34.095 1.00 91.75 85 LYS A C 1
ATOM 675 O O . LYS A 1 85 ? 21.514 25.404 -33.918 1.00 91.75 85 LYS A O 1
ATOM 680 N N . ASN A 1 86 ? 23.277 25.218 -35.307 1.00 93.50 86 ASN A N 1
ATOM 681 C CA . ASN A 1 86 ? 22.494 25.294 -36.542 1.00 93.50 86 ASN A CA 1
ATOM 682 C C . ASN A 1 86 ? 21.541 24.097 -36.659 1.00 93.50 86 ASN A C 1
ATOM 684 O O . ASN A 1 86 ? 20.355 24.276 -36.930 1.00 93.50 86 ASN A O 1
ATOM 688 N N . TYR A 1 87 ? 22.020 22.889 -36.354 1.00 94.44 87 TYR A N 1
ATOM 689 C CA . TYR A 1 87 ? 21.192 21.684 -36.313 1.00 94.44 87 TYR A CA 1
ATOM 690 C C . TYR A 1 87 ? 20.065 21.806 -35.302 1.00 94.44 87 TYR A C 1
ATOM 692 O O . TYR A 1 87 ? 18.946 21.414 -35.611 1.00 94.44 87 TYR A O 1
ATOM 700 N N . ASN A 1 88 ? 20.332 22.370 -34.122 1.00 90.56 88 ASN A N 1
ATOM 701 C CA . ASN A 1 88 ? 19.302 22.540 -33.102 1.00 90.56 88 ASN A CA 1
ATOM 702 C C . ASN A 1 88 ? 18.176 23.445 -33.610 1.00 90.56 88 ASN A C 1
ATOM 704 O O . ASN A 1 88 ? 17.006 23.099 -33.497 1.00 90.56 88 ASN A O 1
ATOM 708 N N . THR A 1 89 ? 18.543 24.546 -34.266 1.00 87.25 89 THR A N 1
ATOM 709 C CA . THR A 1 89 ? 17.594 25.514 -34.833 1.00 87.25 89 THR A CA 1
ATOM 710 C C . THR A 1 89 ? 16.760 24.919 -35.981 1.00 87.25 89 THR A C 1
ATOM 712 O O . THR A 1 89 ? 15.593 25.267 -36.128 1.00 87.25 89 THR A O 1
ATOM 715 N N . ASP A 1 90 ? 17.307 23.977 -36.761 1.00 89.06 90 ASP A N 1
ATOM 716 C CA . ASP A 1 90 ? 16.596 23.279 -37.856 1.00 89.06 90 ASP A CA 1
ATOM 717 C C . ASP A 1 90 ? 15.792 22.039 -37.389 1.00 89.06 90 ASP A C 1
ATOM 719 O O . ASP A 1 90 ? 15.245 21.274 -38.194 1.00 89.06 90 ASP A O 1
ATOM 723 N N . GLY A 1 91 ? 15.697 21.800 -36.076 1.00 88.56 91 GLY A N 1
ATOM 724 C CA . GLY A 1 91 ? 14.966 20.652 -35.529 1.00 88.56 91 GLY A CA 1
ATOM 725 C C . GLY A 1 91 ? 15.748 19.337 -35.529 1.00 88.56 91 GLY A C 1
ATOM 726 O O . GLY A 1 91 ? 15.156 18.259 -35.451 1.00 88.56 91 GLY A O 1
ATOM 727 N N . GLY A 1 92 ? 17.069 19.410 -35.643 1.00 94.06 92 GLY A N 1
ATOM 728 C CA . GLY A 1 92 ? 17.998 18.293 -35.539 1.00 94.06 92 GLY A CA 1
ATOM 729 C C . GLY A 1 92 ? 18.590 17.817 -36.865 1.00 94.06 92 GLY A C 1
ATOM 730 O O . GLY A 1 92 ? 18.169 18.210 -37.955 1.00 94.06 92 GLY A O 1
ATOM 731 N N . VAL A 1 93 ? 19.539 16.882 -36.762 1.00 96.94 93 VAL A N 1
ATOM 732 C CA . VAL A 1 93 ? 20.224 16.251 -37.903 1.00 96.94 93 VAL A CA 1
ATOM 733 C C . VAL A 1 93 ? 20.473 14.759 -37.648 1.00 96.94 93 VAL A C 1
ATOM 735 O O . VAL A 1 93 ? 20.657 14.341 -36.503 1.00 96.94 93 VAL A O 1
ATOM 738 N N . ILE A 1 94 ? 20.537 13.942 -38.703 1.00 97.75 94 ILE A N 1
ATOM 739 C CA . ILE A 1 94 ? 21.205 12.632 -38.615 1.00 97.75 94 ILE A CA 1
ATOM 740 C C . ILE A 1 94 ? 22.649 12.813 -39.076 1.00 97.75 94 ILE A C 1
ATOM 742 O O . ILE A 1 94 ? 22.907 13.121 -40.241 1.00 97.75 94 ILE A O 1
ATOM 746 N N . PHE A 1 95 ? 23.583 12.642 -38.146 1.00 97.94 95 PHE A N 1
ATOM 747 C CA . PHE A 1 95 ? 25.000 12.905 -38.363 1.00 97.94 95 PHE A CA 1
ATOM 748 C C . PHE A 1 95 ? 25.734 11.602 -38.665 1.00 97.94 95 PHE A C 1
ATOM 750 O O . PHE A 1 95 ? 25.671 10.659 -37.876 1.00 97.94 95 PHE A O 1
ATOM 757 N N . PHE A 1 96 ? 26.458 11.552 -39.776 1.00 97.88 96 PHE A N 1
ATOM 758 C CA . PHE A 1 96 ? 27.228 10.407 -40.237 1.00 97.88 96 PHE A CA 1
ATOM 759 C C . PHE A 1 96 ? 28.724 10.702 -40.219 1.00 97.88 96 PHE A C 1
ATOM 761 O O . PHE A 1 96 ? 29.174 11.776 -40.611 1.00 97.88 96 PHE A O 1
ATOM 768 N N . VAL A 1 97 ? 29.507 9.697 -39.832 1.00 97.00 97 VAL A N 1
ATOM 769 C CA . VAL A 1 97 ? 30.964 9.693 -39.982 1.00 97.00 97 VAL A CA 1
ATOM 770 C C . VAL A 1 97 ? 31.377 8.406 -40.680 1.00 97.00 97 VAL A C 1
ATOM 772 O O . VAL A 1 97 ? 31.109 7.309 -40.183 1.00 97.00 97 VAL A O 1
ATOM 775 N N . VAL A 1 98 ? 32.043 8.528 -41.824 1.00 95.88 98 VAL A N 1
ATOM 776 C CA . VAL A 1 98 ? 32.541 7.392 -42.601 1.00 95.88 98 VAL A CA 1
ATOM 777 C C . VAL A 1 98 ? 34.044 7.275 -42.392 1.00 95.88 98 VAL A C 1
ATOM 779 O O . VAL A 1 98 ? 34.806 8.156 -42.783 1.00 95.88 98 VAL A O 1
ATOM 782 N N . TYR A 1 99 ? 34.469 6.186 -41.751 1.00 94.62 99 TYR A N 1
ATOM 783 C CA . TYR A 1 99 ? 35.885 5.832 -41.663 1.00 94.62 99 TYR A CA 1
ATOM 784 C C . TYR A 1 99 ? 36.264 5.054 -42.915 1.00 94.62 99 TYR A C 1
ATOM 786 O O . TYR A 1 99 ? 35.624 4.044 -43.223 1.00 94.62 99 TYR A O 1
ATOM 794 N N . LEU A 1 100 ? 37.273 5.548 -43.622 1.00 90.69 100 LEU A N 1
ATOM 795 C CA . LEU A 1 100 ? 37.703 5.076 -44.933 1.00 90.69 100 LEU A CA 1
ATOM 796 C C . LEU A 1 100 ? 39.178 4.691 -44.845 1.00 90.69 100 LEU A C 1
ATOM 798 O O . LEU A 1 100 ? 40.003 5.531 -44.494 1.00 90.69 100 LEU A O 1
ATOM 802 N N . LYS A 1 101 ? 39.506 3.440 -45.166 1.00 87.00 101 LYS A N 1
ATOM 803 C CA . LYS A 1 101 ? 40.893 3.047 -45.445 1.00 87.00 101 LYS A CA 1
ATOM 804 C C . LYS A 1 101 ? 41.192 3.170 -46.938 1.00 87.00 101 LYS A C 1
ATOM 806 O O . LYS A 1 101 ? 42.250 3.650 -47.317 1.00 87.00 101 LYS A O 1
ATOM 811 N N . ASP A 1 102 ? 40.231 2.752 -47.753 1.00 81.62 102 ASP A N 1
ATOM 812 C CA . ASP A 1 102 ? 40.193 2.881 -49.206 1.00 81.62 102 ASP A CA 1
ATOM 813 C C . ASP A 1 102 ? 38.723 2.835 -49.676 1.00 81.62 102 ASP A C 1
ATOM 815 O O . ASP A 1 102 ? 37.799 2.728 -48.860 1.00 81.62 102 ASP A O 1
ATOM 819 N N . ASP A 1 103 ? 38.496 2.900 -50.988 1.00 74.12 103 ASP A N 1
ATOM 820 C CA . ASP A 1 103 ? 37.161 2.923 -51.596 1.00 74.12 103 ASP A CA 1
ATOM 821 C C . ASP A 1 103 ? 36.290 1.700 -51.283 1.00 74.12 103 ASP A C 1
ATOM 823 O O . ASP A 1 103 ? 35.059 1.792 -51.342 1.00 74.12 103 ASP A O 1
ATOM 827 N N . GLN A 1 104 ? 36.877 0.547 -50.973 1.00 81.06 104 GLN A N 1
ATOM 828 C CA . GLN A 1 104 ? 36.139 -0.690 -50.700 1.00 81.06 104 GLN A CA 1
ATOM 829 C C . GLN A 1 104 ? 36.080 -0.999 -49.202 1.00 81.06 104 GLN A C 1
ATOM 831 O O . GLN A 1 104 ? 35.096 -1.567 -48.721 1.00 81.06 104 GLN A O 1
ATOM 836 N N . ASN A 1 105 ? 37.081 -0.560 -48.444 1.00 88.38 105 ASN A N 1
ATOM 837 C CA . ASN A 1 105 ? 37.208 -0.781 -47.014 1.00 88.38 105 ASN A CA 1
ATOM 838 C C . ASN A 1 105 ? 36.756 0.451 -46.232 1.00 88.38 105 ASN A C 1
ATOM 840 O O . ASN A 1 105 ? 37.540 1.348 -45.909 1.00 88.38 105 ASN A O 1
ATOM 844 N N . TYR A 1 106 ? 35.471 0.451 -45.872 1.00 92.25 106 TYR A N 1
ATOM 845 C CA . TYR A 1 106 ? 34.848 1.543 -45.133 1.00 92.25 106 TYR A CA 1
ATOM 846 C C . TYR A 1 106 ? 33.875 1.068 -44.055 1.00 92.25 106 TYR A C 1
ATOM 848 O O . TYR A 1 106 ? 33.347 -0.049 -44.084 1.00 92.25 106 TYR A O 1
ATOM 856 N N . LYS A 1 107 ? 33.583 1.955 -43.101 1.00 94.88 107 LYS A N 1
ATOM 857 C CA . LYS A 1 107 ? 32.522 1.746 -42.113 1.00 94.88 107 LYS A CA 1
ATOM 858 C C . LYS A 1 107 ? 31.807 3.044 -41.777 1.00 94.88 107 LYS A C 1
ATOM 860 O O . LYS A 1 107 ? 32.437 4.055 -41.480 1.00 94.88 107 LYS A O 1
ATOM 865 N N . ILE A 1 108 ? 30.478 2.980 -41.802 1.00 96.31 108 ILE A N 1
ATOM 866 C CA . ILE A 1 108 ? 29.595 4.108 -41.514 1.00 96.31 108 ILE A CA 1
ATOM 867 C C . ILE A 1 108 ? 29.214 4.067 -40.035 1.00 96.31 108 ILE A C 1
ATOM 869 O O . ILE A 1 108 ? 28.718 3.053 -39.531 1.00 96.31 108 ILE A O 1
ATOM 873 N N . TYR A 1 109 ? 29.424 5.182 -39.355 1.00 97.56 109 TYR A N 1
ATOM 874 C CA . TYR A 1 109 ? 28.908 5.465 -38.025 1.00 97.56 109 TYR A CA 1
ATOM 875 C C . TYR A 1 109 ? 27.876 6.580 -38.119 1.00 97.56 109 TYR A C 1
ATOM 877 O O . TYR A 1 109 ? 27.958 7.421 -39.012 1.00 97.56 109 TYR A O 1
ATOM 885 N N . TYR A 1 110 ? 26.907 6.581 -37.214 1.00 97.75 110 TYR A N 1
ATOM 886 C CA . TYR A 1 110 ? 25.863 7.592 -37.177 1.00 97.75 110 TYR A CA 1
ATOM 887 C C . TYR A 1 110 ? 25.441 7.919 -35.750 1.00 97.75 110 TYR A C 1
ATOM 889 O O . TYR A 1 110 ? 25.638 7.123 -34.825 1.00 97.75 110 TYR A O 1
ATOM 897 N N . ASP A 1 111 ? 24.808 9.070 -35.599 1.00 96.62 111 ASP A N 1
ATOM 898 C CA . ASP A 1 111 ? 23.975 9.381 -34.453 1.00 96.62 111 ASP A CA 1
ATOM 899 C C . ASP A 1 111 ? 22.763 10.205 -34.900 1.00 96.62 111 ASP A C 1
ATOM 901 O O . ASP A 1 111 ? 22.851 10.989 -35.849 1.00 96.62 111 ASP A O 1
ATOM 905 N N . THR A 1 112 ? 21.625 10.013 -34.238 1.00 95.56 112 THR A N 1
ATOM 906 C CA . THR A 1 112 ? 20.478 10.912 -34.388 1.00 95.56 112 THR A CA 1
ATOM 907 C C . THR A 1 112 ? 20.614 12.019 -33.351 1.00 95.56 112 THR A C 1
ATOM 909 O O . THR A 1 112 ? 20.863 11.744 -32.172 1.00 95.56 112 THR A O 1
ATOM 912 N N . LEU A 1 113 ? 20.561 13.268 -33.809 1.00 94.75 113 LEU A N 1
ATOM 913 C CA . LEU A 1 113 ? 20.731 14.457 -32.982 1.00 94.75 113 LEU A CA 1
ATOM 914 C C . LEU A 1 113 ? 19.428 15.259 -33.001 1.00 94.75 113 LEU A C 1
ATOM 916 O O . LEU A 1 113 ? 19.294 16.231 -33.742 1.00 94.75 113 LEU A O 1
ATOM 920 N N . GLU A 1 114 ? 18.440 14.799 -32.239 1.00 93.00 114 GLU A N 1
ATOM 921 C CA . GLU A 1 114 ? 17.170 15.491 -32.011 1.00 93.00 114 GLU A CA 1
ATOM 922 C C . GLU A 1 114 ? 17.352 16.714 -31.080 1.00 93.00 114 GLU A C 1
ATOM 924 O O . GLU A 1 114 ? 18.304 16.733 -30.291 1.00 93.00 114 GLU A O 1
ATOM 929 N N . PRO A 1 115 ? 16.447 17.715 -31.110 1.00 89.75 115 PRO A N 1
ATOM 930 C CA . PRO A 1 115 ? 16.590 18.962 -30.347 1.00 89.75 115 PRO A CA 1
ATOM 931 C C . PRO A 1 115 ? 16.905 18.787 -28.858 1.00 89.75 115 PRO A C 1
ATOM 933 O O . PRO A 1 115 ? 17.849 19.384 -28.350 1.00 89.75 115 PRO A O 1
ATOM 936 N N . VAL A 1 116 ? 16.206 17.893 -28.152 1.00 86.12 116 VAL A N 1
ATOM 937 C CA . VAL A 1 116 ? 16.444 17.663 -26.712 1.00 86.12 116 VAL A CA 1
ATOM 938 C C . VAL A 1 116 ? 17.869 17.171 -26.448 1.00 86.12 116 VAL A C 1
ATOM 940 O O . VAL A 1 116 ? 18.528 17.594 -25.497 1.00 86.12 116 VAL A O 1
ATOM 943 N N . LYS A 1 117 ? 18.385 16.296 -27.316 1.00 88.62 117 LYS A N 1
ATOM 944 C CA . LYS A 1 117 ? 19.753 15.781 -27.201 1.00 88.62 117 LYS A CA 1
ATOM 945 C C . LYS A 1 117 ? 20.788 16.825 -27.602 1.00 88.62 117 LYS A C 1
ATOM 947 O O . LYS A 1 117 ? 21.840 16.895 -26.970 1.00 88.62 117 LYS A O 1
ATOM 952 N N . LEU A 1 118 ? 20.503 17.650 -28.607 1.00 90.69 118 LEU A N 1
ATOM 953 C CA . LEU A 1 118 ? 21.359 18.773 -28.988 1.00 90.69 118 LEU A CA 1
ATOM 954 C C . LEU A 1 118 ? 21.456 19.812 -27.870 1.00 90.69 118 LEU A C 1
ATOM 956 O O . LEU A 1 118 ? 22.572 20.176 -27.502 1.00 90.69 118 LEU A O 1
ATOM 960 N N . ASN A 1 119 ? 20.332 20.201 -27.263 1.00 87.25 119 ASN A N 1
ATOM 961 C CA . ASN A 1 119 ? 20.300 21.075 -26.089 1.00 87.25 119 ASN A CA 1
ATOM 962 C C . ASN A 1 119 ? 21.192 20.539 -24.969 1.00 87.25 119 ASN A C 1
ATOM 964 O O . ASN A 1 119 ? 22.005 21.276 -24.419 1.00 87.25 119 ASN A O 1
ATOM 968 N N . LYS A 1 120 ? 21.121 19.234 -24.695 1.00 84.94 120 LYS A N 1
ATOM 969 C CA . LYS A 1 120 ? 21.977 18.576 -23.703 1.00 84.94 120 LYS A CA 1
ATOM 970 C C . LYS A 1 120 ? 23.462 18.595 -24.067 1.00 84.94 120 LYS A C 1
ATOM 972 O O . LYS A 1 120 ? 24.304 18.854 -23.213 1.00 84.94 120 LYS A O 1
ATOM 977 N N . ILE A 1 121 ? 23.807 18.320 -25.325 1.00 88.56 121 ILE A N 1
ATOM 978 C CA . ILE A 1 121 ? 25.200 18.361 -25.803 1.00 88.56 121 ILE A CA 1
ATOM 979 C C . ILE A 1 121 ? 25.769 19.785 -25.687 1.00 88.56 121 ILE A C 1
ATOM 981 O O . ILE A 1 121 ? 26.944 19.954 -25.335 1.00 88.56 121 ILE A O 1
ATOM 985 N N . LEU A 1 122 ? 24.939 20.788 -25.981 1.00 88.75 122 LEU A N 1
ATOM 986 C CA . LEU A 1 122 ? 25.267 22.213 -25.935 1.00 88.75 122 LEU A CA 1
ATOM 987 C C . LEU A 1 122 ? 25.232 22.796 -24.513 1.00 88.75 122 LEU A C 1
ATOM 989 O O . LEU A 1 122 ? 25.859 23.827 -24.270 1.00 88.75 122 LEU A O 1
ATOM 993 N N . TYR A 1 123 ? 24.569 22.129 -23.567 1.00 85.31 123 TYR A N 1
ATOM 994 C CA . TYR A 1 123 ? 24.529 22.545 -22.169 1.00 85.31 123 TYR A CA 1
ATOM 995 C C . TYR A 1 123 ? 25.939 22.585 -21.560 1.00 85.31 123 TYR A C 1
ATOM 997 O O . TYR A 1 123 ? 26.754 21.670 -21.734 1.00 85.31 123 TYR A O 1
ATOM 1005 N N . GLY A 1 124 ? 26.249 23.680 -20.859 1.00 75.12 124 GLY A N 1
ATOM 1006 C CA . GLY A 1 124 ? 27.550 23.893 -20.216 1.00 75.12 124 GLY A CA 1
ATOM 1007 C C . GLY A 1 124 ? 28.734 24.050 -21.181 1.00 75.12 124 GLY A C 1
ATOM 1008 O O . GLY A 1 124 ? 29.884 23.947 -20.757 1.00 75.12 124 GLY A O 1
ATOM 1009 N N . VAL A 1 125 ? 28.491 24.267 -22.478 1.00 84.31 125 VAL A N 1
ATOM 1010 C CA . VAL A 1 125 ? 29.550 24.599 -23.440 1.00 84.31 125 VAL A CA 1
ATOM 1011 C C . VAL A 1 125 ? 30.067 26.014 -23.167 1.00 84.31 125 VAL A C 1
ATOM 1013 O O . VAL A 1 125 ? 29.305 26.979 -23.190 1.00 84.31 125 VAL A O 1
ATOM 1016 N N . GLY A 1 126 ? 31.373 26.141 -22.919 1.00 78.75 126 GLY A N 1
ATOM 1017 C CA . GLY A 1 126 ? 32.014 27.433 -22.666 1.00 78.75 126 GLY A CA 1
ATOM 1018 C C . GLY A 1 126 ? 31.973 28.358 -23.888 1.00 78.75 126 GLY A C 1
ATOM 1019 O O . GLY A 1 126 ? 32.002 27.891 -25.026 1.00 78.75 126 GLY A O 1
ATOM 1020 N N . LYS A 1 127 ? 31.953 29.679 -23.658 1.00 79.62 127 LYS A N 1
ATOM 1021 C CA . LYS A 1 127 ? 31.808 30.702 -24.716 1.00 79.62 127 LYS A CA 1
ATOM 1022 C C . LYS A 1 127 ? 32.848 30.596 -25.843 1.00 79.62 127 LYS A C 1
ATOM 1024 O O . LYS A 1 127 ? 32.527 30.906 -26.984 1.00 79.62 127 LYS A O 1
ATOM 1029 N N . GLU A 1 128 ? 34.061 30.137 -25.535 1.00 87.31 128 GLU A N 1
ATOM 1030 C CA . GLU A 1 128 ? 35.181 30.035 -26.487 1.00 87.31 128 GLU A CA 1
ATOM 1031 C C . GLU A 1 128 ? 35.399 28.619 -27.050 1.00 87.31 128 GLU A C 1
ATOM 1033 O O . GLU A 1 128 ? 36.258 28.402 -27.909 1.00 87.31 128 GLU A O 1
ATOM 1038 N N . GLN A 1 129 ? 34.637 27.627 -26.581 1.00 91.44 129 GLN A N 1
ATOM 1039 C CA . GLN A 1 129 ? 34.800 26.249 -27.026 1.00 91.44 129 GLN A CA 1
ATOM 1040 C C . GLN A 1 129 ? 34.308 26.107 -28.476 1.00 91.44 129 GLN A C 1
ATOM 1042 O O . GLN A 1 129 ? 33.165 26.429 -28.789 1.00 91.44 129 GLN A O 1
ATOM 1047 N N . LYS A 1 130 ? 35.170 25.605 -29.374 1.00 93.75 130 LYS A N 1
ATOM 1048 C CA . LYS A 1 130 ? 34.848 25.454 -30.810 1.00 93.75 130 LYS A CA 1
ATOM 1049 C C . LYS A 1 130 ? 34.228 24.106 -31.164 1.00 93.75 130 LYS A C 1
ATOM 1051 O O . LYS A 1 130 ? 33.383 24.031 -32.050 1.00 93.75 130 LYS A O 1
ATOM 1056 N N . THR A 1 131 ? 34.618 23.041 -30.464 1.00 95.12 131 THR A N 1
ATOM 1057 C CA . THR A 1 131 ? 34.140 21.680 -30.738 1.00 95.12 131 THR A CA 1
ATOM 1058 C C . THR A 1 131 ? 33.589 20.992 -29.496 1.00 95.12 131 THR A C 1
ATOM 1060 O O . THR A 1 131 ? 34.024 21.252 -28.373 1.00 95.12 131 THR A O 1
ATOM 1063 N N . LYS A 1 132 ? 32.643 20.073 -29.694 1.00 94.50 132 LYS A N 1
ATOM 1064 C CA . LYS A 1 132 ? 32.106 19.189 -28.656 1.00 94.50 132 LYS A CA 1
ATOM 1065 C C . LYS A 1 132 ? 32.134 17.752 -29.162 1.00 94.50 132 LYS A C 1
ATOM 1067 O O . LYS A 1 132 ? 31.741 17.461 -30.289 1.00 94.50 132 LYS A O 1
ATOM 1072 N N . THR A 1 133 ? 32.619 16.843 -28.324 1.00 94.94 133 THR A N 1
ATOM 1073 C CA . THR A 1 133 ? 32.696 15.423 -28.675 1.00 94.94 133 THR A CA 1
ATOM 1074 C C . THR A 1 133 ? 31.318 14.776 -28.599 1.00 94.94 133 THR A C 1
ATOM 1076 O O . THR A 1 133 ? 30.715 14.743 -27.528 1.00 94.94 133 THR A O 1
ATOM 1079 N N . ILE A 1 134 ? 30.864 14.203 -29.711 1.00 94.88 134 ILE A N 1
ATOM 1080 C CA . ILE A 1 134 ? 29.667 13.359 -29.801 1.00 94.88 134 ILE A CA 1
ATOM 1081 C C . ILE A 1 134 ? 30.061 11.883 -29.939 1.00 94.88 134 ILE A C 1
ATOM 1083 O O . ILE A 1 134 ? 31.182 11.560 -30.347 1.00 94.88 134 ILE A O 1
ATOM 1087 N N . THR A 1 135 ? 29.149 10.978 -29.582 1.00 95.19 135 THR A N 1
ATOM 1088 C CA . THR A 1 135 ? 29.367 9.525 -29.671 1.00 95.19 135 THR A CA 1
ATOM 1089 C C . THR A 1 135 ? 28.479 8.936 -30.755 1.00 95.19 135 THR A C 1
ATOM 1091 O O . THR A 1 135 ? 27.263 9.035 -30.668 1.00 95.19 135 THR A O 1
ATOM 1094 N N . LEU A 1 136 ? 29.079 8.277 -31.746 1.00 95.69 136 LEU A N 1
ATOM 1095 C CA . LEU A 1 136 ? 28.360 7.671 -32.866 1.00 95.69 136 LEU A CA 1
ATOM 1096 C C . LEU A 1 136 ? 28.376 6.150 -32.773 1.00 95.69 136 LEU A C 1
ATOM 1098 O O . LEU A 1 136 ? 29.387 5.553 -32.395 1.00 95.69 136 LEU A O 1
ATOM 1102 N N . LYS A 1 137 ? 27.272 5.515 -33.162 1.00 95.12 137 LYS A N 1
ATOM 1103 C CA . LYS A 1 137 ? 27.087 4.058 -33.197 1.00 95.12 137 LYS A CA 1
ATOM 1104 C C . LYS A 1 137 ? 27.328 3.535 -34.616 1.00 95.12 137 LYS A C 1
ATOM 1106 O O . LYS A 1 137 ? 27.136 4.254 -35.590 1.00 95.12 137 LYS A O 1
ATOM 1111 N N . SER A 1 138 ? 27.750 2.279 -34.762 1.00 95.12 138 SER A N 1
ATOM 1112 C CA . SER A 1 138 ? 27.871 1.648 -36.088 1.00 95.12 138 SER A CA 1
ATOM 1113 C C . SER A 1 138 ? 26.513 1.629 -36.799 1.00 95.12 138 SER A C 1
ATOM 1115 O O . SER A 1 138 ? 25.537 1.123 -36.241 1.00 95.12 138 SER A O 1
ATOM 1117 N N . PHE A 1 139 ? 26.458 2.118 -38.038 1.00 95.62 139 PHE A N 1
ATOM 1118 C CA . PHE A 1 139 ? 25.229 2.152 -38.831 1.00 95.62 139 PHE A CA 1
ATOM 1119 C C . PHE A 1 139 ? 24.802 0.730 -39.243 1.00 95.62 139 PHE A C 1
ATOM 1121 O O . PHE A 1 139 ? 25.651 -0.065 -39.669 1.00 95.62 139 PHE A O 1
ATOM 1128 N N . PRO A 1 140 ? 23.521 0.348 -39.071 1.00 94.38 140 PRO A N 1
ATOM 1129 C CA . PRO A 1 140 ? 23.067 -1.007 -39.362 1.00 94.38 140 PRO A CA 1
ATOM 1130 C C . PRO A 1 140 ? 22.932 -1.271 -40.866 1.00 94.38 140 PRO A C 1
ATOM 1132 O O . PRO A 1 140 ? 22.640 -0.380 -41.653 1.00 94.38 140 PRO A O 1
ATOM 1135 N N . LYS A 1 141 ? 23.069 -2.546 -41.257 1.00 91.19 141 LYS A N 1
ATOM 1136 C CA . LYS A 1 141 ? 22.828 -3.013 -42.637 1.00 91.19 141 LYS A CA 1
ATOM 1137 C C . LYS A 1 141 ? 21.383 -3.471 -42.886 1.00 91.19 141 LYS A C 1
ATOM 1139 O O . LYS A 1 141 ? 20.953 -3.563 -44.030 1.00 91.19 141 LYS A O 1
ATOM 1144 N N . ASN A 1 142 ? 20.631 -3.797 -41.828 1.00 92.56 142 ASN A N 1
ATOM 1145 C CA . ASN A 1 142 ? 19.251 -4.267 -41.952 1.00 92.56 142 ASN A CA 1
ATOM 1146 C C . ASN A 1 142 ? 18.337 -3.113 -42.403 1.00 92.56 142 ASN A C 1
ATOM 1148 O O . ASN A 1 142 ? 18.175 -2.131 -41.679 1.00 92.56 142 ASN A O 1
ATOM 1152 N N . LYS A 1 143 ? 17.707 -3.257 -43.575 1.00 92.75 143 LYS A N 1
ATOM 1153 C CA . LYS A 1 143 ? 16.880 -2.212 -44.202 1.00 92.75 143 LYS A CA 1
ATOM 1154 C C . LYS A 1 143 ? 15.692 -1.765 -43.342 1.00 92.75 143 LYS A C 1
ATOM 1156 O O . LYS A 1 143 ? 15.338 -0.588 -43.373 1.00 92.75 143 LYS A O 1
ATOM 1161 N N . GLN A 1 144 ? 15.088 -2.672 -42.572 1.00 90.75 144 GLN A N 1
ATOM 1162 C CA . GLN A 1 144 ? 13.977 -2.339 -41.682 1.00 90.75 144 GLN A CA 1
ATOM 1163 C C . GLN A 1 144 ? 14.461 -1.474 -40.516 1.00 90.75 144 GLN A C 1
ATOM 1165 O O . GLN A 1 144 ? 13.877 -0.429 -40.262 1.00 90.75 144 GLN A O 1
ATOM 1170 N N . VAL A 1 145 ? 15.574 -1.856 -39.876 1.00 91.69 145 VAL A N 1
ATOM 1171 C CA . VAL A 1 145 ? 16.188 -1.069 -38.791 1.00 91.69 145 VAL A CA 1
ATOM 1172 C C . VAL A 1 145 ? 16.603 0.313 -39.295 1.00 91.69 145 VAL A C 1
ATOM 1174 O O . VAL A 1 145 ? 16.321 1.306 -38.635 1.00 91.69 145 VAL A O 1
ATOM 1177 N N . VAL A 1 146 ? 17.210 0.390 -40.486 1.00 95.25 146 VAL A N 1
ATOM 1178 C CA . VAL A 1 146 ? 17.540 1.667 -41.137 1.00 95.25 146 VAL A CA 1
ATOM 1179 C C . VAL A 1 146 ? 16.287 2.525 -41.308 1.00 95.25 146 VAL A C 1
ATOM 1181 O O . VAL A 1 146 ? 16.262 3.652 -40.836 1.00 95.25 146 VAL A O 1
ATOM 1184 N N . ARG A 1 147 ? 15.218 2.001 -41.917 1.00 93.44 147 ARG A N 1
ATOM 1185 C CA . ARG A 1 147 ? 13.954 2.743 -42.074 1.00 93.44 147 ARG A CA 1
ATOM 1186 C C . ARG A 1 147 ? 13.413 3.239 -40.729 1.00 93.44 147 ARG A C 1
ATOM 1188 O O . ARG A 1 147 ? 12.987 4.388 -40.638 1.00 93.44 147 ARG A O 1
ATOM 1195 N N . ASP A 1 148 ? 13.425 2.381 -39.713 1.00 92.94 148 ASP A N 1
ATOM 1196 C CA . ASP A 1 148 ? 12.889 2.693 -38.390 1.00 92.94 148 ASP A CA 1
ATOM 1197 C C . ASP A 1 148 ? 13.698 3.830 -37.722 1.00 92.94 148 ASP A C 1
ATOM 1199 O O . ASP A 1 148 ? 13.081 4.746 -37.189 1.00 92.94 148 ASP A O 1
ATOM 1203 N N . ILE A 1 149 ? 15.037 3.874 -37.862 1.00 95.44 149 ILE A N 1
ATOM 1204 C CA . ILE A 1 149 ? 15.888 5.001 -37.406 1.00 95.44 149 ILE A CA 1
ATOM 1205 C C . ILE A 1 149 ? 15.410 6.332 -37.989 1.00 95.44 149 ILE A C 1
ATOM 1207 O O . ILE A 1 149 ? 15.152 7.286 -37.256 1.00 95.44 149 ILE A O 1
ATOM 1211 N N . PHE A 1 150 ? 15.268 6.394 -39.314 1.00 96.19 150 PHE A N 1
ATOM 1212 C CA . PHE A 1 150 ? 14.867 7.617 -40.009 1.00 96.19 150 PHE A CA 1
ATOM 1213 C C . PHE A 1 150 ? 13.454 8.059 -39.612 1.00 96.19 150 PHE A C 1
ATOM 1215 O O . PHE A 1 150 ? 13.215 9.245 -39.380 1.00 96.19 150 PHE A O 1
ATOM 1222 N N . ARG A 1 151 ? 12.513 7.114 -39.499 1.00 94.56 151 ARG A N 1
ATOM 1223 C CA . ARG A 1 151 ? 11.137 7.417 -39.090 1.00 94.56 151 ARG A CA 1
ATOM 1224 C C . ARG A 1 151 ? 11.039 7.864 -37.635 1.00 94.56 151 ARG A C 1
ATOM 1226 O O . ARG A 1 151 ? 10.310 8.811 -37.356 1.00 94.56 151 ARG A O 1
ATOM 1233 N N . ASN A 1 152 ? 11.783 7.229 -36.731 1.00 93.81 152 ASN A N 1
ATOM 1234 C CA . ASN A 1 152 ? 11.856 7.631 -35.326 1.00 93.81 152 ASN A CA 1
ATOM 1235 C C . ASN A 1 152 ? 12.435 9.034 -35.185 1.00 93.81 152 ASN A C 1
ATOM 1237 O O . ASN A 1 152 ? 11.840 9.866 -34.506 1.00 93.81 152 ASN A O 1
ATOM 1241 N N . PHE A 1 153 ? 13.528 9.330 -35.891 1.00 94.94 153 PHE A N 1
ATOM 1242 C CA . PHE A 1 153 ? 14.091 10.674 -35.917 1.00 94.94 153 PHE A CA 1
ATOM 1243 C C . PHE A 1 153 ? 13.081 11.700 -36.452 1.00 94.94 153 PHE A C 1
ATOM 1245 O O . PHE A 1 153 ? 12.860 12.718 -35.810 1.00 94.94 153 PHE A O 1
ATOM 1252 N N . ASN A 1 154 ? 12.395 11.424 -37.569 1.00 94.56 154 ASN A N 1
ATOM 1253 C CA . ASN A 1 154 ? 11.365 12.324 -38.113 1.00 94.56 154 ASN A CA 1
ATOM 1254 C C . ASN A 1 154 ? 10.187 12.536 -37.141 1.00 94.56 154 ASN A C 1
ATOM 1256 O O . ASN A 1 154 ? 9.679 13.650 -37.022 1.00 94.56 154 ASN A O 1
ATOM 1260 N N . LEU A 1 155 ? 9.752 11.482 -36.441 1.00 91.56 155 LEU A N 1
ATOM 1261 C CA . LEU A 1 155 ? 8.700 11.558 -35.426 1.00 91.56 155 LEU A CA 1
ATOM 1262 C C . LEU A 1 155 ? 9.126 12.457 -34.258 1.00 91.56 155 LEU A C 1
ATOM 1264 O O . LEU A 1 155 ? 8.401 13.385 -33.895 1.00 91.56 155 LEU A O 1
ATOM 1268 N N . ASN A 1 156 ? 10.307 12.200 -33.698 1.00 90.06 156 ASN A N 1
ATOM 1269 C CA . ASN A 1 156 ? 10.821 12.931 -32.545 1.00 90.06 156 ASN A CA 1
ATOM 1270 C C . ASN A 1 156 ? 11.181 14.372 -32.911 1.00 90.06 156 ASN A C 1
ATOM 1272 O O . ASN A 1 156 ? 10.814 15.271 -32.161 1.00 90.06 156 ASN A O 1
ATOM 1276 N N . LYS A 1 157 ? 11.777 14.609 -34.090 1.00 90.69 157 LYS A N 1
ATOM 1277 C CA . LYS A 1 157 ? 11.997 15.945 -34.667 1.00 90.69 157 LYS A CA 1
ATOM 1278 C C . LYS A 1 157 ? 10.714 16.763 -34.607 1.00 90.69 157 LYS A C 1
ATOM 1280 O O . LYS A 1 157 ? 10.707 17.814 -33.984 1.00 90.69 157 LYS A O 1
ATOM 1285 N N . LYS A 1 158 ? 9.608 16.250 -35.165 1.00 88.88 158 LYS A N 1
ATOM 1286 C CA . LYS A 1 158 ? 8.309 16.952 -35.175 1.00 88.88 158 LYS A CA 1
ATOM 1287 C C . LYS A 1 158 ? 7.797 17.283 -33.770 1.00 88.88 158 LYS A C 1
ATOM 1289 O O . LYS A 1 158 ? 7.318 18.390 -33.564 1.00 88.88 158 LYS A O 1
ATOM 1294 N N . ARG A 1 159 ? 7.909 16.353 -32.815 1.00 86.56 159 ARG A N 1
ATOM 1295 C CA . ARG A 1 159 ? 7.465 16.566 -31.422 1.00 86.56 159 ARG A CA 1
ATOM 1296 C C . ARG A 1 159 ? 8.359 17.520 -30.637 1.00 86.56 159 ARG A C 1
ATOM 1298 O O . ARG A 1 159 ? 7.889 18.163 -29.712 1.00 86.56 159 ARG A O 1
ATOM 1305 N N . GLN A 1 160 ? 9.640 17.579 -30.984 1.00 86.56 160 GLN A N 1
ATOM 1306 C CA . GLN A 1 160 ? 10.639 18.361 -30.263 1.00 86.56 160 GLN A CA 1
ATOM 1307 C C . GLN A 1 160 ? 10.914 19.731 -30.909 1.00 86.56 160 GLN A C 1
ATOM 1309 O O . GLN A 1 160 ? 11.689 20.502 -30.355 1.00 86.56 160 GLN A O 1
ATOM 1314 N N . MET A 1 161 ? 10.285 20.065 -32.048 1.00 83.50 161 MET A N 1
ATOM 1315 C CA . MET A 1 161 ? 10.509 21.335 -32.764 1.00 83.50 161 MET A CA 1
ATOM 1316 C C . MET A 1 161 ? 10.284 22.577 -31.896 1.00 83.50 161 MET A C 1
ATOM 1318 O O . MET A 1 161 ? 10.999 23.555 -32.047 1.00 83.50 161 MET A O 1
ATOM 1322 N N . SER A 1 162 ? 9.295 22.563 -31.000 1.00 77.88 162 SER A N 1
ATOM 1323 C CA . SER A 1 162 ? 9.012 23.693 -30.103 1.00 77.88 162 SER A CA 1
ATOM 1324 C C . SER A 1 162 ? 10.017 23.826 -28.954 1.00 77.88 162 SER A C 1
ATOM 1326 O O . SER A 1 162 ? 9.937 24.780 -28.192 1.00 77.88 162 SER A O 1
ATOM 1328 N N . PHE A 1 163 ? 10.953 22.881 -28.825 1.00 73.75 163 PHE A N 1
ATOM 1329 C CA . PHE A 1 163 ? 11.939 22.800 -27.745 1.00 73.75 163 PHE A CA 1
ATOM 1330 C C . PHE A 1 163 ? 13.362 23.108 -28.234 1.00 73.75 163 PHE A C 1
ATOM 1332 O O . PHE A 1 163 ? 14.337 22.712 -27.605 1.00 73.75 163 PHE A O 1
ATOM 1339 N N . THR A 1 164 ? 13.509 23.792 -29.369 1.00 67.50 164 THR A N 1
ATOM 1340 C CA . THR A 1 164 ? 14.810 24.186 -29.940 1.00 67.50 164 THR A CA 1
ATOM 1341 C C . THR A 1 164 ? 15.405 25.452 -29.292 1.00 67.50 164 THR A C 1
ATOM 1343 O O . THR A 1 164 ? 16.484 25.883 -29.699 1.00 67.50 164 THR A O 1
ATOM 1346 N N . SER A 1 165 ? 14.708 26.071 -28.323 1.00 62.53 165 SER A N 1
ATOM 1347 C CA . SER A 1 165 ? 15.146 27.245 -27.542 1.00 62.53 165 SER A CA 1
ATOM 1348 C C . SER A 1 165 ? 16.042 26.872 -26.339 1.00 62.53 165 SER A C 1
ATOM 1350 O O . SER A 1 165 ? 16.399 25.707 -26.175 1.00 62.53 165 SER A O 1
ATOM 1352 N N . ASP A 1 166 ? 16.478 27.873 -25.555 1.00 58.59 166 ASP A N 1
ATOM 1353 C CA . ASP A 1 166 ? 17.543 27.781 -24.538 1.00 58.59 166 ASP A CA 1
ATOM 1354 C C . ASP A 1 166 ? 17.438 26.514 -23.648 1.00 58.59 166 ASP A C 1
ATOM 1356 O O . ASP A 1 166 ? 16.438 26.335 -22.945 1.00 58.59 166 ASP A O 1
ATOM 1360 N N . PRO A 1 167 ? 18.481 25.651 -23.619 1.00 53.00 167 PRO A N 1
ATOM 1361 C CA . PRO A 1 167 ? 18.544 24.450 -22.778 1.00 53.00 167 PRO A CA 1
ATOM 1362 C C . PRO A 1 167 ? 18.193 24.671 -21.295 1.00 53.00 167 PRO A C 1
ATOM 1364 O O . PRO A 1 167 ? 17.779 23.730 -20.615 1.00 53.00 167 PRO A O 1
ATOM 1367 N N . SER A 1 168 ? 18.376 25.897 -20.798 1.00 51.44 168 SER A N 1
ATOM 1368 C CA . SER A 1 168 ? 18.146 26.314 -19.410 1.00 51.44 168 SER A CA 1
ATOM 1369 C C . SER A 1 168 ? 16.661 26.361 -19.022 1.00 51.44 168 SER A C 1
ATOM 1371 O O . SER A 1 168 ? 16.326 26.019 -17.890 1.00 51.44 168 SER A O 1
ATOM 1373 N N . GLU A 1 169 ? 15.767 26.738 -19.946 1.00 53.31 169 GLU A N 1
ATOM 1374 C CA . GLU A 1 169 ? 14.313 26.823 -19.701 1.00 53.31 169 GLU A CA 1
ATOM 1375 C C . GLU A 1 169 ? 13.641 25.440 -19.689 1.00 53.31 169 GLU A C 1
ATOM 1377 O O . GLU A 1 169 ? 12.651 25.222 -18.991 1.00 53.31 169 GLU A O 1
ATOM 1382 N N . TYR A 1 170 ? 14.199 24.483 -20.436 1.00 54.53 170 TYR A N 1
ATOM 1383 C CA . TYR A 1 170 ? 13.645 23.138 -20.605 1.00 54.53 170 TYR A CA 1
ATOM 1384 C C . TYR A 1 170 ? 13.784 22.254 -19.353 1.00 54.53 170 TYR A C 1
ATOM 1386 O O . TYR A 1 170 ? 12.864 21.513 -19.011 1.00 54.53 170 TYR A O 1
ATOM 1394 N N . LEU A 1 171 ? 14.923 22.323 -18.654 1.00 50.84 171 LEU A N 1
ATOM 1395 C CA . LEU A 1 171 ? 15.223 21.428 -17.527 1.00 50.84 171 LEU A CA 1
ATOM 1396 C C . LEU A 1 171 ? 14.617 21.883 -16.189 1.00 50.84 171 LEU A C 1
ATOM 1398 O O . LEU A 1 171 ? 14.505 21.070 -15.276 1.00 50.84 171 LEU A O 1
ATOM 1402 N N . GLN A 1 172 ? 14.226 23.154 -16.048 1.00 51.25 172 GLN A N 1
ATOM 1403 C CA . GLN A 1 172 ? 13.833 23.723 -14.749 1.00 51.25 172 GLN A CA 1
ATOM 1404 C C . GLN A 1 172 ? 12.342 23.569 -14.396 1.00 51.25 172 GLN A C 1
ATOM 1406 O O . GLN A 1 172 ? 11.995 23.709 -13.225 1.00 51.25 172 GLN A O 1
ATOM 1411 N N . ASN A 1 173 ? 11.464 23.232 -15.351 1.00 51.31 173 ASN A N 1
ATOM 1412 C CA . ASN A 1 173 ? 10.013 23.417 -15.175 1.00 51.31 173 ASN A CA 1
ATOM 1413 C C . ASN A 1 173 ? 9.151 22.142 -15.110 1.00 51.31 173 ASN A C 1
ATOM 1415 O O . ASN A 1 173 ? 7.937 22.250 -14.985 1.00 51.31 173 ASN A O 1
ATOM 1419 N N . ILE A 1 174 ? 9.724 20.936 -15.160 1.00 53.59 174 ILE A N 1
ATOM 1420 C CA . ILE A 1 174 ? 8.914 19.697 -15.164 1.00 53.59 174 ILE A CA 1
ATOM 1421 C C . ILE A 1 174 ? 8.765 19.090 -13.755 1.00 53.59 174 ILE A C 1
ATOM 1423 O O . ILE A 1 174 ? 7.792 18.398 -13.483 1.00 53.59 174 ILE A O 1
ATOM 1427 N N . GLU A 1 175 ? 9.673 19.371 -12.816 1.00 50.50 175 GLU A N 1
ATOM 1428 C CA . GLU A 1 175 ? 9.678 18.680 -11.513 1.00 50.50 175 GLU A CA 1
ATOM 1429 C C . GLU A 1 175 ? 8.812 19.328 -10.420 1.00 50.50 175 GLU A C 1
ATOM 1431 O O . GLU A 1 175 ? 8.544 18.673 -9.414 1.00 50.50 175 GLU A O 1
ATOM 1436 N N . LYS A 1 176 ? 8.351 20.578 -10.585 1.00 50.53 176 LYS A N 1
ATOM 1437 C CA . LYS A 1 176 ? 7.678 21.310 -9.493 1.00 50.53 176 LYS A CA 1
ATOM 1438 C C . LYS A 1 176 ? 6.150 21.365 -9.563 1.00 50.53 176 LYS A C 1
ATOM 1440 O O . LYS A 1 176 ? 5.536 21.418 -8.508 1.00 50.53 176 LYS A O 1
ATOM 1445 N N . ASP A 1 177 ? 5.541 21.233 -10.744 1.00 52.47 177 ASP A N 1
ATOM 1446 C CA . ASP A 1 177 ? 4.098 21.464 -10.927 1.00 52.47 177 ASP A CA 1
ATOM 1447 C C . ASP A 1 177 ? 3.436 20.449 -11.876 1.00 52.47 177 ASP A C 1
ATOM 1449 O O . ASP A 1 177 ? 2.700 20.825 -12.785 1.00 52.47 177 ASP A O 1
ATOM 1453 N N . ILE A 1 178 ? 3.671 19.143 -11.699 1.00 59.22 178 ILE A N 1
ATOM 1454 C CA . ILE A 1 178 ? 2.843 18.112 -12.357 1.00 59.22 178 ILE A CA 1
ATOM 1455 C C . ILE A 1 178 ? 1.757 17.664 -11.371 1.00 59.22 178 ILE A C 1
ATOM 1457 O O . ILE A 1 178 ? 2.031 16.836 -10.495 1.00 59.22 178 ILE A O 1
ATOM 1461 N N . PRO A 1 179 ? 0.504 18.145 -11.498 1.00 59.16 179 PRO A N 1
ATOM 1462 C CA . PRO A 1 179 ? -0.610 17.602 -10.740 1.00 59.16 179 PRO A CA 1
ATOM 1463 C C . PRO A 1 179 ? -0.735 16.098 -10.985 1.00 59.16 179 PRO A C 1
ATOM 1465 O O . PRO A 1 179 ? -0.811 15.638 -12.132 1.00 59.16 179 PRO A O 1
ATOM 1468 N N . LYS A 1 180 ? -0.789 15.323 -9.896 1.00 61.81 180 LYS A N 1
ATOM 1469 C CA . LYS A 1 180 ? -1.019 13.876 -9.962 1.00 61.81 180 LYS A CA 1
ATOM 1470 C C . LYS A 1 180 ? -2.276 13.590 -10.792 1.00 61.81 180 LYS A C 1
ATOM 1472 O O . LYS A 1 180 ? -3.327 14.175 -10.562 1.00 61.81 180 LYS A O 1
ATOM 1477 N N . GLY A 1 181 ? -2.160 12.677 -11.756 1.00 69.56 181 GLY A N 1
ATOM 1478 C CA . GLY A 1 181 ? -3.290 12.167 -12.539 1.00 69.56 181 GLY A CA 1
ATOM 1479 C C . GLY A 1 181 ? -3.609 12.895 -13.852 1.00 69.56 181 GLY A C 1
ATOM 1480 O O . GLY A 1 181 ? -4.300 12.291 -14.677 1.00 69.56 181 GLY A O 1
ATOM 1481 N N . LYS A 1 182 ? -3.078 14.107 -14.096 1.00 75.19 182 LYS A N 1
ATOM 1482 C CA . LYS A 1 182 ? -3.357 14.896 -15.320 1.00 75.19 182 LYS A CA 1
ATOM 1483 C C . LYS A 1 182 ? -2.560 14.484 -16.560 1.00 75.19 182 LYS A C 1
ATOM 1485 O O . LYS A 1 182 ? -3.015 14.697 -17.680 1.00 75.19 182 LYS A O 1
ATOM 1490 N N . TYR A 1 183 ? -1.395 13.875 -16.362 1.00 76.81 183 TYR A N 1
ATOM 1491 C CA . TYR A 1 183 ? -0.481 13.509 -17.441 1.00 76.81 183 TYR A CA 1
ATOM 1492 C C . TYR A 1 183 ? -0.339 11.992 -17.570 1.00 76.81 183 TYR A C 1
ATOM 1494 O O . TYR A 1 183 ? -0.409 11.259 -16.580 1.00 76.81 183 TYR A O 1
ATOM 1502 N N . GLU A 1 184 ? -0.110 11.526 -18.792 1.00 81.56 184 GLU A N 1
ATOM 1503 C CA . GLU A 1 184 ? 0.345 10.177 -19.111 1.00 81.56 184 GLU A CA 1
ATOM 1504 C C . GLU A 1 184 ? 1.751 10.220 -19.717 1.00 81.56 184 GLU A C 1
ATOM 1506 O O . GLU A 1 184 ? 2.106 11.148 -20.443 1.00 81.56 184 GLU A O 1
ATOM 1511 N N . MET A 1 185 ? 2.573 9.219 -19.401 1.00 78.50 185 MET A N 1
ATOM 1512 C CA . MET A 1 185 ? 3.902 9.086 -19.987 1.00 78.50 185 MET A CA 1
ATOM 1513 C C . MET A 1 185 ? 3.835 8.146 -21.188 1.00 78.50 185 MET A C 1
ATOM 1515 O O . MET A 1 185 ? 3.443 6.987 -21.059 1.00 78.50 185 MET A O 1
ATOM 1519 N N . ILE A 1 186 ? 4.257 8.633 -22.349 1.00 79.88 186 ILE A N 1
ATOM 1520 C CA . ILE A 1 186 ? 4.188 7.909 -23.613 1.00 79.88 186 ILE A CA 1
ATOM 1521 C C . ILE A 1 186 ? 5.598 7.656 -24.143 1.00 79.88 186 ILE A C 1
ATOM 1523 O O . ILE A 1 186 ? 6.396 8.578 -24.310 1.00 79.88 186 ILE A O 1
ATOM 1527 N N . LEU A 1 187 ? 5.871 6.402 -24.495 1.00 81.25 187 LEU A N 1
ATOM 1528 C CA . LEU A 1 187 ? 7.001 6.007 -25.328 1.00 81.25 187 LEU A CA 1
ATOM 1529 C C . LEU A 1 187 ? 6.456 5.463 -26.652 1.00 81.25 187 LEU A C 1
ATOM 1531 O O . LEU A 1 187 ? 5.772 4.442 -26.677 1.00 81.25 187 LEU A O 1
ATOM 1535 N N . THR A 1 188 ? 6.777 6.117 -27.768 1.00 76.00 188 THR A N 1
ATOM 1536 C CA . THR A 1 188 ? 6.422 5.621 -29.106 1.00 76.00 188 THR A CA 1
ATOM 1537 C C . THR A 1 188 ? 7.628 5.609 -30.021 1.00 76.00 188 THR A C 1
ATOM 1539 O O . THR A 1 188 ? 8.398 6.566 -30.054 1.00 76.00 188 THR A O 1
ATOM 1542 N N . GLY A 1 189 ? 7.730 4.574 -30.843 1.00 84.25 189 GLY A N 1
ATOM 1543 C CA . GLY A 1 189 ? 8.798 4.431 -31.812 1.00 84.25 189 GLY A CA 1
ATOM 1544 C C . GLY A 1 189 ? 8.546 3.234 -32.715 1.00 84.25 189 GLY A C 1
ATOM 1545 O O . GLY A 1 189 ? 8.099 2.176 -32.274 1.00 84.25 189 GLY A O 1
ATOM 1546 N N . TYR A 1 190 ? 8.850 3.397 -33.993 1.00 85.88 190 TYR A N 1
ATOM 1547 C CA . TYR A 1 190 ? 8.897 2.320 -34.962 1.00 85.88 190 TYR A CA 1
ATOM 1548 C C . TYR A 1 190 ? 9.908 1.264 -34.510 1.00 85.88 190 TYR A C 1
ATOM 1550 O O . TYR A 1 190 ? 11.084 1.561 -34.292 1.00 85.88 190 TYR A O 1
ATOM 1558 N N . GLY A 1 191 ? 9.431 0.027 -34.375 1.00 78.88 191 GLY A N 1
ATOM 1559 C CA . GLY A 1 191 ? 10.236 -1.108 -33.934 1.00 78.88 191 GLY A CA 1
ATOM 1560 C C . GLY A 1 191 ? 10.174 -1.415 -32.439 1.00 78.88 191 GLY A C 1
ATOM 1561 O O . GLY A 1 191 ? 10.750 -2.424 -32.045 1.00 78.88 191 GLY A O 1
ATOM 1562 N N . LEU A 1 192 ? 9.458 -0.616 -31.639 1.00 76.25 192 LEU A N 1
ATOM 1563 C CA . LEU A 1 192 ? 9.042 -1.010 -30.289 1.00 76.25 192 LEU A CA 1
ATOM 1564 C C . LEU A 1 192 ? 7.878 -2.013 -30.357 1.00 76.25 192 LEU A C 1
ATOM 1566 O O . LEU A 1 192 ? 7.028 -1.900 -31.240 1.00 76.25 192 LEU A O 1
ATOM 1570 N N . TYR A 1 193 ? 7.826 -2.957 -29.411 1.00 65.69 193 TYR A N 1
ATOM 1571 C CA . TYR A 1 193 ? 6.717 -3.907 -29.219 1.00 65.69 193 TYR A CA 1
ATOM 1572 C C . TYR A 1 193 ? 6.420 -4.807 -30.432 1.00 65.69 193 TYR A C 1
ATOM 1574 O O . TYR A 1 193 ? 5.258 -5.067 -30.752 1.00 65.69 193 TYR A O 1
ATOM 1582 N N . LYS A 1 194 ? 7.459 -5.272 -31.142 1.00 59.62 194 LYS A N 1
ATOM 1583 C CA . LYS A 1 194 ? 7.281 -6.157 -32.312 1.00 59.62 194 LYS A CA 1
ATOM 1584 C C . LYS A 1 194 ? 6.748 -7.536 -31.918 1.00 59.62 194 LYS A C 1
ATOM 1586 O O . LYS A 1 194 ? 6.036 -8.148 -32.710 1.00 59.62 194 LYS A O 1
ATOM 1591 N N . GLU A 1 195 ? 7.053 -7.999 -30.710 1.00 55.78 195 GLU A N 1
ATOM 1592 C CA . GLU A 1 195 ? 6.547 -9.256 -30.166 1.00 55.78 195 GLU A CA 1
ATOM 1593 C C . GLU A 1 195 ? 5.754 -8.960 -28.892 1.00 55.78 195 GLU A C 1
ATOM 1595 O O . GLU A 1 195 ? 6.294 -8.453 -27.906 1.00 55.78 195 GLU A O 1
ATOM 1600 N N . LYS A 1 196 ? 4.450 -9.278 -28.892 1.00 48.47 196 LYS A N 1
ATOM 1601 C CA . LYS A 1 196 ? 3.651 -9.239 -27.660 1.00 48.47 196 LYS A CA 1
ATOM 1602 C C . LYS A 1 196 ? 4.378 -10.089 -26.608 1.00 48.47 196 LYS A C 1
ATOM 1604 O O . LYS A 1 196 ? 4.614 -11.268 -26.844 1.00 48.47 196 LYS A O 1
ATOM 1609 N N . ASN A 1 197 ? 4.701 -9.485 -25.463 1.00 48.38 197 ASN A N 1
ATOM 1610 C CA . ASN A 1 197 ? 5.361 -10.103 -24.300 1.00 48.38 197 ASN A CA 1
ATOM 1611 C C . ASN A 1 197 ? 6.898 -10.257 -24.346 1.00 48.38 197 ASN A C 1
ATOM 1613 O O . ASN A 1 197 ? 7.440 -10.977 -23.504 1.00 48.38 197 ASN A O 1
ATOM 1617 N N . ASN A 1 198 ? 7.629 -9.576 -25.240 1.00 55.50 198 ASN A N 1
ATOM 1618 C CA . ASN A 1 198 ? 9.098 -9.601 -25.198 1.00 55.50 198 ASN A CA 1
ATOM 1619 C C . ASN A 1 198 ? 9.689 -8.470 -24.327 1.00 55.50 198 ASN A C 1
ATOM 1621 O O . ASN A 1 198 ? 9.658 -7.286 -24.663 1.00 55.50 198 ASN A O 1
ATOM 1625 N N . PHE A 1 199 ? 10.278 -8.854 -23.189 1.00 55.03 199 PHE A N 1
ATOM 1626 C CA . PHE A 1 199 ? 10.898 -7.941 -22.219 1.00 55.03 199 PHE A CA 1
ATOM 1627 C C . PHE A 1 199 ? 12.244 -7.337 -22.676 1.00 55.03 199 PHE A C 1
ATOM 1629 O O . PHE A 1 199 ? 12.890 -6.647 -21.898 1.00 55.03 199 PHE A O 1
ATOM 1636 N N . LEU A 1 200 ? 12.698 -7.602 -23.908 1.00 60.16 200 LEU A N 1
ATOM 1637 C CA . LEU A 1 200 ? 13.951 -7.076 -24.480 1.00 60.16 200 LEU A CA 1
ATOM 1638 C C . LEU A 1 200 ? 13.729 -5.978 -25.535 1.00 60.16 200 LEU A C 1
ATOM 1640 O O . LEU A 1 200 ? 14.696 -5.465 -26.104 1.00 60.16 200 LEU A O 1
ATOM 1644 N N . ASP A 1 201 ? 12.479 -5.608 -25.817 1.00 70.88 201 ASP A N 1
ATOM 1645 C CA . ASP A 1 201 ? 12.153 -4.717 -26.935 1.00 70.88 201 ASP A CA 1
ATOM 1646 C C . ASP A 1 201 ? 12.724 -3.304 -26.771 1.00 70.88 201 ASP A C 1
ATOM 1648 O O . ASP A 1 201 ? 13.234 -2.738 -27.741 1.00 70.88 201 ASP A O 1
ATOM 1652 N N . LEU A 1 202 ? 12.738 -2.756 -25.550 1.00 75.06 202 LEU A N 1
ATOM 1653 C CA . LEU A 1 202 ? 13.328 -1.440 -25.290 1.00 75.06 202 LEU A CA 1
ATOM 1654 C C . LEU A 1 202 ? 14.855 -1.448 -25.441 1.00 75.06 202 LEU A C 1
ATOM 1656 O O . LEU A 1 202 ? 15.428 -0.509 -25.995 1.00 75.06 202 LEU A O 1
ATOM 1660 N N . ASP A 1 203 ? 15.520 -2.517 -25.002 1.00 73.69 203 ASP A N 1
ATOM 1661 C CA . ASP A 1 203 ? 16.970 -2.684 -25.140 1.00 73.69 203 ASP A CA 1
ATOM 1662 C C . ASP A 1 203 ? 17.385 -2.810 -26.609 1.00 73.69 203 ASP A C 1
ATOM 1664 O O . ASP A 1 203 ? 18.311 -2.136 -27.077 1.00 73.69 203 ASP A O 1
ATOM 1668 N N . ASN A 1 204 ? 16.665 -3.646 -27.358 1.00 76.62 204 ASN A N 1
ATOM 1669 C CA . ASN A 1 204 ? 16.874 -3.815 -28.792 1.00 76.62 204 ASN A CA 1
ATOM 1670 C C . ASN A 1 204 ? 16.612 -2.513 -29.554 1.00 76.62 204 ASN A C 1
ATOM 1672 O O . ASN A 1 204 ? 17.385 -2.158 -30.448 1.00 76.62 204 ASN A O 1
ATOM 1676 N N . PHE A 1 205 ? 15.569 -1.774 -29.176 1.00 82.44 205 PHE A N 1
ATOM 1677 C CA . PHE A 1 205 ? 15.276 -0.459 -29.733 1.00 82.44 205 PHE A CA 1
ATOM 1678 C C . PHE A 1 205 ? 16.397 0.549 -29.442 1.00 82.44 205 PHE A C 1
ATOM 1680 O O . PHE A 1 205 ? 16.897 1.187 -30.373 1.00 82.44 205 PHE A O 1
ATOM 1687 N N . SER A 1 206 ? 16.859 0.627 -28.190 1.00 81.81 206 SER A N 1
ATOM 1688 C CA . SER A 1 206 ? 17.885 1.576 -27.713 1.00 81.81 206 SER A CA 1
ATOM 1689 C C . SER A 1 206 ? 19.277 1.337 -28.318 1.00 81.81 206 SER A C 1
ATOM 1691 O O . SER A 1 206 ? 20.134 2.232 -28.378 1.00 81.81 206 SER A O 1
ATOM 1693 N N . LYS A 1 207 ? 19.518 0.126 -28.837 1.00 84.50 207 LYS A N 1
ATOM 1694 C CA . LYS A 1 207 ? 20.729 -0.198 -29.603 1.00 84.50 207 LYS A CA 1
ATOM 1695 C C . LYS A 1 207 ? 20.876 0.679 -30.849 1.00 84.50 207 LYS A C 1
ATOM 1697 O O . LYS A 1 207 ? 22.002 1.036 -31.193 1.00 84.50 207 LYS A O 1
ATOM 1702 N N . TYR A 1 208 ? 19.766 1.033 -31.497 1.00 88.50 208 TYR A N 1
ATOM 1703 C CA . TYR A 1 208 ? 19.750 1.772 -32.766 1.00 88.50 208 TYR A CA 1
ATOM 1704 C C . TYR A 1 208 ? 19.054 3.138 -32.677 1.00 88.50 208 TYR A C 1
ATOM 1706 O O . TYR A 1 208 ? 19.318 4.009 -33.499 1.00 88.50 208 TYR A O 1
ATOM 1714 N N . ASN A 1 209 ? 18.198 3.353 -31.684 1.00 86.06 209 ASN A N 1
ATOM 1715 C CA . ASN A 1 209 ? 17.418 4.577 -31.521 1.00 86.06 209 ASN A CA 1
ATOM 1716 C C . ASN A 1 209 ? 17.665 5.189 -30.138 1.00 86.06 209 ASN A C 1
ATOM 1718 O O . ASN A 1 209 ? 18.139 4.507 -29.229 1.00 86.06 209 ASN A O 1
ATOM 1722 N N . THR A 1 210 ? 17.333 6.466 -29.978 1.00 84.38 210 THR A N 1
ATOM 1723 C CA . THR A 1 210 ? 17.227 7.108 -28.661 1.00 84.38 210 THR A CA 1
ATOM 1724 C C . THR A 1 210 ? 15.774 6.974 -28.181 1.00 84.38 210 THR A C 1
ATOM 1726 O O . THR A 1 210 ? 14.876 7.436 -28.890 1.00 84.38 210 THR A O 1
ATOM 1729 N N . PRO A 1 211 ? 15.491 6.312 -27.042 1.00 82.38 211 PRO A N 1
ATOM 1730 C CA . PRO A 1 211 ? 14.135 6.235 -26.502 1.00 82.38 211 PRO A CA 1
ATOM 1731 C C . PRO A 1 211 ? 13.753 7.565 -25.853 1.00 82.38 211 PRO A C 1
ATOM 1733 O O . PRO A 1 211 ? 14.313 7.927 -24.829 1.00 82.38 211 PRO A O 1
ATOM 1736 N N . TYR A 1 212 ? 12.796 8.285 -26.437 1.00 83.44 212 TYR A N 1
ATOM 1737 C CA . TYR A 1 212 ? 12.233 9.490 -25.828 1.00 83.44 212 TYR A CA 1
ATOM 1738 C C . TYR A 1 212 ? 10.897 9.175 -25.172 1.00 83.44 212 TYR A C 1
ATOM 1740 O O . TYR A 1 212 ? 9.975 8.687 -25.829 1.00 83.44 212 TYR A O 1
ATOM 1748 N N . PHE A 1 213 ? 10.797 9.496 -23.888 1.00 82.00 213 PHE A N 1
ATOM 1749 C CA . PHE A 1 213 ? 9.525 9.544 -23.187 1.00 82.00 213 PHE A CA 1
ATOM 1750 C C . PHE A 1 213 ? 8.943 10.942 -23.304 1.00 82.00 213 PHE A C 1
ATOM 1752 O O . PHE A 1 213 ? 9.676 11.931 -23.332 1.00 82.00 213 PHE A O 1
ATOM 1759 N N . TYR A 1 214 ? 7.624 11.007 -23.362 1.00 83.00 214 TYR A N 1
ATOM 1760 C CA . TYR A 1 214 ? 6.884 12.248 -23.450 1.00 83.00 214 TYR A CA 1
ATOM 1761 C C . TYR A 1 214 ? 5.792 12.278 -22.389 1.00 83.00 214 TYR A C 1
ATOM 1763 O O . TYR A 1 214 ? 5.116 11.272 -22.195 1.00 83.00 214 TYR A O 1
ATOM 1771 N N . LEU A 1 215 ? 5.591 13.418 -21.737 1.00 81.00 215 LEU A N 1
ATOM 1772 C CA . LEU A 1 215 ? 4.400 13.682 -20.939 1.00 81.00 215 LEU A CA 1
ATOM 1773 C C . LEU A 1 215 ? 3.317 14.260 -21.843 1.00 81.00 215 LEU A C 1
ATOM 1775 O O . LEU A 1 215 ? 3.510 15.299 -22.471 1.00 81.00 215 LEU A O 1
ATOM 1779 N N . GLN A 1 216 ? 2.180 13.583 -21.895 1.00 82.00 216 GLN A N 1
ATOM 1780 C CA . GLN A 1 216 ? 0.990 14.026 -22.603 1.00 82.00 216 GLN A CA 1
ATOM 1781 C C . GLN A 1 216 ? -0.081 14.370 -21.574 1.00 82.00 216 GLN A C 1
ATOM 1783 O O . GLN A 1 216 ? -0.416 13.545 -20.727 1.00 82.00 216 GLN A O 1
ATOM 1788 N N . GLU A 1 217 ? -0.615 15.588 -21.619 1.00 81.06 217 GLU A N 1
ATOM 1789 C CA . GLU A 1 217 ? -1.783 15.933 -20.809 1.00 81.06 217 GLU A CA 1
ATOM 1790 C C . GLU A 1 217 ? -3.029 15.261 -21.399 1.00 81.06 217 GLU A C 1
ATOM 1792 O O . GLU A 1 217 ? -3.213 15.262 -22.621 1.00 81.06 217 GLU A O 1
ATOM 1797 N N . LYS A 1 218 ? -3.872 14.678 -20.537 1.00 77.69 218 LYS A N 1
ATOM 1798 C CA . LYS A 1 218 ? -5.016 13.848 -20.950 1.00 77.69 218 LYS A CA 1
ATOM 1799 C C . LYS A 1 218 ? -6.145 14.624 -21.640 1.00 77.69 218 LYS A C 1
ATOM 1801 O O . LYS A 1 218 ? -6.880 14.025 -22.417 1.00 77.69 218 LYS A O 1
ATOM 1806 N N . GLU A 1 219 ? -6.299 15.921 -21.362 1.00 73.31 219 GLU A N 1
ATOM 1807 C CA . GLU A 1 219 ? -7.519 16.676 -21.715 1.00 73.31 219 GLU A CA 1
ATOM 1808 C C . GLU A 1 219 ? -7.287 17.884 -22.637 1.00 73.31 219 GLU A C 1
ATOM 1810 O O . GLU A 1 219 ? -8.172 18.247 -23.406 1.00 73.31 219 GLU A O 1
ATOM 1815 N N . SER A 1 220 ? -6.110 18.513 -22.600 1.00 67.00 220 SER A N 1
ATOM 1816 C CA . SER A 1 220 ? -5.895 19.840 -23.201 1.00 67.00 220 SER A CA 1
ATOM 1817 C C . SER A 1 220 ? -5.466 19.830 -24.672 1.00 67.00 220 SER A C 1
ATOM 1819 O O . SER A 1 220 ? -5.415 20.884 -25.306 1.00 67.00 220 SER A O 1
ATOM 1821 N N . GLY A 1 221 ? -5.102 18.665 -25.222 1.00 65.69 221 GLY A N 1
ATOM 1822 C CA . GLY A 1 221 ? -4.531 18.562 -26.570 1.00 65.69 221 GLY A CA 1
ATOM 1823 C C . GLY A 1 221 ? -3.183 19.280 -26.736 1.00 65.69 221 GLY A C 1
ATOM 1824 O O . GLY A 1 221 ? -2.731 19.458 -27.869 1.00 65.69 221 GLY A O 1
ATOM 1825 N N . LEU A 1 222 ? -2.539 19.696 -25.635 1.00 68.12 222 LEU A N 1
ATOM 1826 C CA . LEU A 1 222 ? -1.221 20.323 -25.676 1.00 68.12 222 LEU A CA 1
ATOM 1827 C C . LEU A 1 222 ? -0.177 19.373 -26.290 1.00 68.12 222 LEU A C 1
ATOM 1829 O O . LEU A 1 222 ? -0.278 18.148 -26.127 1.00 68.12 222 LEU A O 1
ATOM 1833 N N . PRO A 1 223 ? 0.840 19.915 -26.990 1.00 67.56 223 PRO A N 1
ATOM 1834 C CA . PRO A 1 223 ? 1.923 19.110 -27.527 1.00 67.56 223 PRO A CA 1
ATOM 1835 C C . PRO A 1 223 ? 2.627 18.305 -26.424 1.00 67.56 223 PRO A C 1
ATOM 1837 O O . PRO A 1 223 ? 2.868 18.839 -25.339 1.00 67.56 223 PRO A O 1
ATOM 1840 N N . PRO A 1 224 ? 3.003 17.046 -26.698 1.00 77.69 224 PRO A N 1
ATOM 1841 C CA . PRO A 1 224 ? 3.694 16.211 -25.730 1.00 77.69 224 PRO A CA 1
ATOM 1842 C C . PRO A 1 224 ? 5.035 16.829 -25.324 1.00 77.69 224 PRO A C 1
ATOM 1844 O O . PRO A 1 224 ? 5.865 17.149 -26.179 1.00 77.69 224 PRO A O 1
ATOM 1847 N N . ILE A 1 225 ? 5.273 16.933 -24.019 1.00 80.06 225 ILE A N 1
ATOM 1848 C CA . ILE A 1 225 ? 6.506 17.481 -23.450 1.00 80.06 225 ILE A CA 1
ATOM 1849 C C . ILE A 1 225 ? 7.550 16.360 -23.415 1.00 80.06 225 ILE A C 1
ATOM 1851 O O . ILE A 1 225 ? 7.315 15.353 -22.747 1.00 80.06 225 ILE A O 1
ATOM 1855 N N . PRO A 1 226 ? 8.683 16.461 -24.129 1.00 80.25 226 PRO A N 1
ATOM 1856 C CA . PRO A 1 226 ? 9.721 15.450 -24.043 1.00 80.25 226 PRO A CA 1
ATOM 1857 C C . PRO A 1 226 ? 10.342 15.444 -22.645 1.00 80.25 226 PRO A C 1
ATOM 1859 O O . PRO A 1 226 ? 10.411 16.464 -21.967 1.00 80.25 226 PRO A O 1
ATOM 1862 N N . LEU A 1 227 ? 10.812 14.276 -22.228 1.00 75.44 227 LEU A N 1
ATOM 1863 C CA . LEU A 1 227 ? 11.592 14.092 -21.013 1.00 75.44 227 LEU A CA 1
ATOM 1864 C C . LEU A 1 227 ? 13.045 13.774 -21.371 1.00 75.44 227 LEU A C 1
ATOM 1866 O O . LEU A 1 227 ? 13.314 13.156 -22.406 1.00 75.44 227 LEU A O 1
ATOM 1870 N N . ASP A 1 228 ? 13.989 14.175 -20.513 1.00 70.31 228 ASP A N 1
ATOM 1871 C CA . ASP A 1 228 ? 15.389 13.764 -20.664 1.00 70.31 228 ASP A CA 1
ATOM 1872 C C . ASP A 1 228 ? 15.502 12.244 -20.432 1.00 70.31 228 ASP A C 1
ATOM 1874 O O . ASP A 1 228 ? 15.228 11.777 -19.323 1.00 70.31 228 ASP A O 1
ATOM 1878 N N . PRO A 1 229 ? 15.906 11.455 -21.446 1.00 63.88 229 PRO A N 1
ATOM 1879 C CA . PRO A 1 229 ? 16.003 10.007 -21.315 1.00 63.88 229 PRO A CA 1
ATOM 1880 C C . PRO A 1 229 ? 17.033 9.544 -20.279 1.00 63.88 229 PRO A C 1
ATOM 1882 O O . PRO A 1 229 ? 16.878 8.445 -19.751 1.00 63.88 229 PRO A O 1
ATOM 1885 N N . ASP A 1 230 ? 18.046 10.352 -19.949 1.00 62.28 230 ASP A N 1
ATOM 1886 C CA . ASP A 1 230 ? 19.035 9.972 -18.930 1.00 62.28 230 ASP A CA 1
ATOM 1887 C C . ASP A 1 230 ? 18.514 10.181 -17.498 1.00 62.28 230 ASP A C 1
ATOM 1889 O O . ASP A 1 230 ? 19.036 9.575 -16.563 1.00 62.28 230 ASP A O 1
ATOM 1893 N N . ASN A 1 231 ? 17.461 10.988 -17.321 1.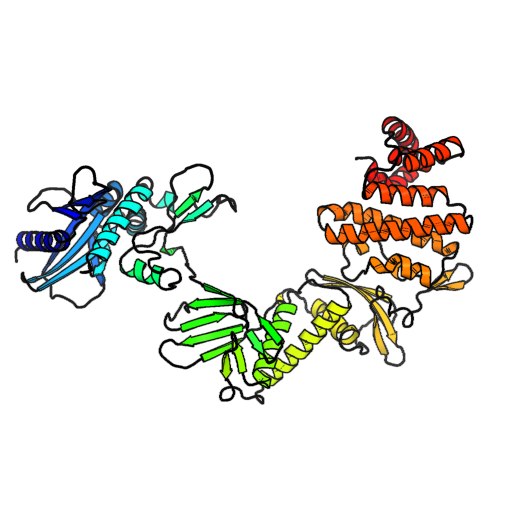00 56.53 231 ASN A N 1
ATOM 1894 C CA . ASN A 1 231 ? 16.804 11.192 -16.025 1.00 56.53 231 ASN A CA 1
ATOM 1895 C C . ASN A 1 231 ? 15.692 10.162 -15.767 1.00 56.53 231 ASN A C 1
ATOM 1897 O O . ASN A 1 231 ? 15.070 10.165 -14.705 1.00 56.53 231 ASN A O 1
ATOM 1901 N N . ILE A 1 232 ? 15.435 9.257 -16.716 1.00 59.03 232 ILE A N 1
ATOM 1902 C CA . ILE A 1 232 ? 14.394 8.239 -16.593 1.00 59.03 232 ILE A CA 1
ATOM 1903 C C . ILE A 1 232 ? 15.032 6.886 -16.325 1.00 59.03 232 ILE A C 1
ATOM 1905 O O . ILE A 1 232 ? 15.602 6.241 -17.204 1.00 59.03 232 ILE A O 1
ATOM 1909 N N . SER A 1 233 ? 14.844 6.392 -15.103 1.00 56.66 233 SER A N 1
ATOM 1910 C CA . SER A 1 233 ? 15.093 4.983 -14.812 1.00 56.66 233 SER A CA 1
ATOM 1911 C C . SER A 1 233 ? 13.893 4.142 -15.256 1.00 56.66 233 SER A C 1
ATOM 1913 O O . SER A 1 233 ? 12.852 4.104 -14.603 1.00 56.66 233 SER A O 1
ATOM 1915 N N . VAL A 1 234 ? 14.020 3.464 -16.398 1.00 59.75 234 VAL A N 1
ATOM 1916 C CA . VAL A 1 234 ? 12.986 2.535 -16.868 1.00 59.75 234 VAL A CA 1
ATOM 1917 C C . VAL A 1 234 ? 13.208 1.180 -16.209 1.00 59.75 234 VAL A C 1
ATOM 1919 O O . VAL A 1 234 ? 14.133 0.448 -16.562 1.00 59.75 234 VAL A O 1
ATOM 1922 N N . ILE A 1 235 ? 12.353 0.830 -15.250 1.00 61.53 235 ILE A N 1
ATOM 1923 C CA . ILE A 1 235 ? 12.303 -0.529 -14.708 1.00 61.53 235 ILE A CA 1
ATOM 1924 C C . ILE A 1 235 ? 11.308 -1.316 -15.553 1.00 61.53 235 ILE A C 1
ATOM 1926 O O . ILE A 1 235 ? 10.096 -1.195 -15.389 1.00 61.53 235 ILE A O 1
ATOM 1930 N N . GLN A 1 236 ? 11.826 -2.123 -16.474 1.00 67.06 236 GLN A N 1
ATOM 1931 C CA . GLN A 1 236 ? 11.001 -3.048 -17.233 1.00 67.06 236 GLN A CA 1
ATOM 1932 C C . GLN A 1 236 ? 10.732 -4.293 -16.388 1.00 67.06 236 GLN A C 1
ATOM 1934 O O . GLN A 1 236 ? 11.648 -5.063 -16.101 1.00 67.06 236 GLN A O 1
ATOM 1939 N N . TYR A 1 237 ? 9.471 -4.497 -16.012 1.00 74.44 237 TYR A N 1
ATOM 1940 C CA . TYR A 1 237 ? 9.047 -5.695 -15.300 1.00 74.44 237 TYR A CA 1
ATOM 1941 C C . TYR A 1 237 ? 7.871 -6.385 -15.987 1.00 74.44 237 TYR A C 1
ATOM 1943 O O . TYR A 1 237 ? 7.086 -5.766 -16.703 1.00 74.44 237 TYR A O 1
ATOM 1951 N N . SER A 1 238 ? 7.764 -7.690 -15.758 1.00 79.00 238 SER A N 1
ATOM 1952 C CA . SER A 1 238 ? 6.597 -8.497 -16.107 1.00 79.00 238 SER A CA 1
ATOM 1953 C C . SER A 1 238 ? 5.830 -8.850 -14.857 1.00 79.00 238 SER A C 1
ATOM 1955 O O . SER A 1 238 ? 6.455 -9.253 -13.877 1.00 79.00 238 SER A O 1
ATOM 1957 N N . GLU A 1 239 ? 4.510 -8.849 -14.925 1.00 88.25 239 GLU A N 1
ATOM 1958 C CA . GLU A 1 239 ? 3.666 -9.469 -13.911 1.00 88.25 239 GLU A CA 1
ATOM 1959 C C . GLU A 1 239 ? 2.920 -10.653 -14.515 1.00 88.25 239 GLU A C 1
ATOM 1961 O O . GLU A 1 239 ? 2.402 -10.562 -15.627 1.00 88.25 239 GLU A O 1
ATOM 1966 N N . GLN A 1 240 ? 2.921 -11.779 -13.807 1.00 88.38 240 GLN A N 1
ATOM 1967 C CA . GLN A 1 240 ? 2.308 -13.026 -14.265 1.00 88.38 240 GLN A CA 1
ATOM 1968 C C . GLN A 1 240 ? 1.574 -13.681 -13.100 1.00 88.38 240 GLN A C 1
ATOM 1970 O O . GLN A 1 240 ? 2.103 -13.712 -11.987 1.00 88.38 240 GLN A O 1
ATOM 1975 N N . ASN A 1 241 ? 0.377 -14.203 -13.364 1.00 93.75 241 ASN A N 1
ATOM 1976 C CA . ASN A 1 241 ? -0.341 -15.039 -12.409 1.00 93.75 241 ASN A CA 1
ATOM 1977 C C . ASN A 1 241 ? 0.341 -16.405 -12.396 1.00 93.75 241 ASN A C 1
ATOM 1979 O O . ASN A 1 241 ? 0.338 -17.102 -13.405 1.00 93.75 241 ASN A O 1
ATOM 1983 N N . VAL A 1 242 ? 0.989 -16.716 -11.282 1.00 93.25 242 VAL A N 1
ATOM 1984 C CA . VAL A 1 242 ? 1.767 -17.934 -11.065 1.00 93.25 242 VAL A CA 1
ATOM 1985 C C . VAL A 1 242 ? 1.585 -18.288 -9.603 1.00 93.25 242 VAL A C 1
ATOM 1987 O O . VAL A 1 242 ? 1.868 -17.460 -8.732 1.00 93.25 242 VAL A O 1
ATOM 1990 N N . GLU A 1 243 ? 1.110 -19.498 -9.336 1.00 95.88 243 GLU A N 1
ATOM 1991 C CA . GLU A 1 243 ? 0.963 -19.982 -7.969 1.00 95.88 243 GLU A CA 1
ATOM 1992 C C . GLU A 1 243 ? 2.295 -20.513 -7.444 1.00 95.88 243 GLU A C 1
ATOM 1994 O O . GLU A 1 243 ? 2.945 -21.354 -8.067 1.00 95.88 243 GLU A O 1
ATOM 1999 N N . ILE A 1 244 ? 2.696 -19.999 -6.285 1.00 97.38 244 ILE A N 1
ATOM 2000 C CA . ILE A 1 244 ? 3.842 -20.465 -5.516 1.00 97.38 244 ILE A CA 1
ATOM 2001 C C . ILE A 1 244 ? 3.290 -21.173 -4.288 1.00 97.38 244 ILE A C 1
ATOM 2003 O O . ILE A 1 244 ? 2.628 -20.554 -3.447 1.00 97.38 244 ILE A O 1
ATOM 2007 N N . SER A 1 245 ? 3.537 -22.473 -4.196 1.00 97.00 245 SER A N 1
ATOM 2008 C CA . SER A 1 245 ? 2.934 -23.324 -3.177 1.00 97.00 245 SER A CA 1
ATOM 2009 C C . SER A 1 245 ? 3.919 -24.328 -2.603 1.00 97.00 245 SER A C 1
ATOM 2011 O O . SER A 1 245 ? 4.919 -24.697 -3.216 1.00 97.00 245 SER A O 1
ATOM 2013 N N . ILE A 1 246 ? 3.633 -24.784 -1.390 1.00 96.44 246 ILE A N 1
ATOM 2014 C CA . ILE A 1 246 ? 4.332 -25.900 -0.757 1.00 96.44 246 ILE A CA 1
ATOM 2015 C C . ILE A 1 246 ? 3.254 -26.875 -0.308 1.00 96.44 246 ILE A C 1
ATOM 2017 O O . ILE A 1 246 ? 2.364 -26.511 0.467 1.00 96.44 246 ILE A O 1
ATOM 2021 N N . LYS A 1 247 ? 3.315 -28.113 -0.812 1.00 91.06 247 LYS A N 1
ATOM 2022 C CA . LYS A 1 247 ? 2.229 -29.097 -0.676 1.00 91.06 247 LYS A CA 1
ATOM 2023 C C . LYS A 1 247 ? 0.909 -28.486 -1.184 1.00 91.06 247 LYS A C 1
ATOM 2025 O O . LYS A 1 247 ? 0.850 -28.066 -2.333 1.00 91.06 247 LYS A O 1
ATOM 2030 N N . ASN A 1 248 ? -0.112 -28.390 -0.331 1.00 88.44 248 ASN A N 1
ATOM 2031 C CA . ASN A 1 248 ? -1.436 -27.865 -0.685 1.00 88.44 248 ASN A CA 1
ATOM 2032 C C . ASN A 1 248 ? -1.634 -26.390 -0.289 1.00 88.44 248 ASN A C 1
ATOM 2034 O O . ASN A 1 248 ? -2.729 -25.856 -0.449 1.00 88.44 248 ASN A O 1
ATOM 2038 N N . THR A 1 249 ? -0.604 -25.728 0.246 1.00 95.81 249 THR A N 1
ATOM 2039 C CA . THR A 1 249 ? -0.699 -24.339 0.715 1.00 95.81 249 THR A CA 1
ATOM 2040 C C . THR A 1 249 ? -0.127 -23.396 -0.334 1.00 95.81 249 THR A C 1
ATOM 2042 O O . THR A 1 249 ? 1.065 -23.456 -0.636 1.00 95.81 249 THR A O 1
ATOM 2045 N N . VAL A 1 250 ? -0.965 -22.505 -0.866 1.00 96.94 250 VAL A N 1
ATOM 2046 C CA . VAL A 1 250 ? -0.550 -21.423 -1.771 1.00 96.94 250 VAL A CA 1
ATOM 2047 C C . VAL A 1 250 ? -0.117 -20.214 -0.943 1.00 96.94 250 VAL A C 1
ATOM 2049 O O . VAL A 1 250 ? -0.895 -19.713 -0.134 1.00 96.94 250 VAL A O 1
ATOM 2052 N N . PHE A 1 251 ? 1.109 -19.741 -1.162 1.00 96.81 251 PHE A N 1
ATOM 2053 C CA . PHE A 1 251 ? 1.681 -18.575 -0.479 1.00 96.81 251 PHE A CA 1
ATOM 2054 C C . PHE A 1 251 ? 1.574 -17.308 -1.326 1.00 96.81 251 PHE A C 1
ATOM 2056 O O . PHE A 1 251 ? 1.200 -16.252 -0.824 1.00 96.81 251 PHE A O 1
ATOM 2063 N N . TYR A 1 252 ? 1.836 -17.423 -2.630 1.00 97.00 252 TYR A N 1
ATOM 2064 C CA . TYR A 1 252 ? 1.768 -16.307 -3.572 1.00 97.00 252 TYR A CA 1
ATOM 2065 C C . TYR A 1 252 ? 1.013 -16.735 -4.831 1.00 97.00 252 TYR A C 1
ATOM 2067 O O . TYR A 1 252 ? 1.130 -17.876 -5.268 1.00 97.00 252 TYR A O 1
ATOM 2075 N N . LYS A 1 253 ? 0.238 -15.822 -5.425 1.00 96.38 253 LYS A N 1
ATOM 2076 C CA . LYS A 1 253 ? -0.556 -16.073 -6.653 1.00 96.38 253 LYS A CA 1
ATOM 2077 C C . LYS A 1 253 ? -0.037 -15.328 -7.881 1.00 96.38 253 LYS A C 1
ATOM 2079 O O . LYS A 1 253 ? -0.594 -15.424 -8.974 1.00 96.38 253 LYS A O 1
ATOM 2084 N N . LYS A 1 254 ? 0.998 -14.515 -7.691 1.00 95.38 254 LYS A N 1
ATOM 2085 C CA . LYS A 1 254 ? 1.532 -13.618 -8.702 1.00 95.38 254 LYS A CA 1
ATOM 2086 C C . LYS A 1 254 ? 3.024 -13.469 -8.492 1.00 95.38 254 LYS A C 1
ATOM 2088 O O . LYS A 1 254 ? 3.486 -13.401 -7.358 1.00 95.38 254 LYS A O 1
ATOM 2093 N N . ILE A 1 255 ? 3.755 -13.366 -9.592 1.00 94.31 255 ILE A N 1
ATOM 2094 C CA . ILE A 1 255 ? 5.184 -13.072 -9.578 1.00 94.31 255 ILE A CA 1
ATOM 2095 C C . ILE A 1 255 ? 5.475 -11.813 -10.379 1.00 94.31 255 ILE A C 1
ATOM 2097 O O . ILE A 1 255 ? 4.782 -11.492 -11.354 1.00 94.31 255 ILE A O 1
ATOM 2101 N N . ARG A 1 256 ? 6.556 -11.133 -10.005 1.00 92.88 256 ARG A N 1
ATOM 2102 C CA . ARG A 1 256 ? 7.138 -10.039 -10.780 1.00 92.88 256 ARG A CA 1
ATOM 2103 C C . ARG A 1 256 ? 8.526 -10.432 -11.265 1.00 92.88 256 ARG A C 1
ATOM 2105 O O . ARG A 1 256 ? 9.360 -10.853 -10.475 1.00 92.88 256 ARG A O 1
ATOM 2112 N N . ARG A 1 257 ? 8.805 -10.266 -12.559 1.00 89.56 257 ARG A N 1
ATOM 2113 C CA . ARG A 1 257 ? 10.135 -10.527 -13.137 1.00 89.56 257 ARG A CA 1
ATOM 2114 C C . ARG A 1 257 ? 10.773 -9.233 -13.612 1.00 89.56 257 ARG A C 1
ATOM 2116 O O . ARG A 1 257 ? 10.095 -8.443 -14.257 1.00 89.56 257 ARG A O 1
ATOM 2123 N N . THR A 1 258 ? 12.057 -9.038 -13.344 1.00 86.88 258 THR A N 1
ATOM 2124 C CA . THR A 1 258 ? 12.861 -7.914 -13.862 1.00 86.88 258 THR A CA 1
ATOM 2125 C C . THR A 1 258 ? 14.286 -8.381 -14.136 1.00 86.88 258 THR A C 1
ATOM 2127 O O . THR A 1 258 ? 14.717 -9.408 -13.618 1.00 86.88 258 THR A O 1
ATOM 2130 N N . PHE A 1 259 ? 15.040 -7.637 -14.939 1.00 83.38 259 PHE A N 1
ATOM 2131 C CA . PHE A 1 259 ? 16.486 -7.826 -15.014 1.00 83.38 259 PHE A CA 1
ATOM 2132 C C . PHE A 1 259 ? 17.179 -7.217 -13.802 1.00 83.38 259 PHE A C 1
ATOM 2134 O O . PHE A 1 259 ? 16.734 -6.196 -13.268 1.00 83.38 259 PHE A O 1
ATOM 2141 N N . ASP A 1 260 ? 18.287 -7.831 -13.401 1.00 82.94 260 ASP A N 1
ATOM 2142 C CA . ASP A 1 260 ? 19.234 -7.181 -12.509 1.00 82.94 260 ASP A CA 1
ATOM 2143 C C . ASP A 1 260 ? 19.810 -5.933 -13.201 1.00 82.94 260 ASP A C 1
ATOM 2145 O O . ASP A 1 260 ? 20.161 -5.957 -14.386 1.00 82.94 260 ASP A O 1
ATOM 2149 N N . LYS A 1 261 ? 19.884 -4.821 -12.463 1.00 76.88 261 LYS A N 1
ATOM 2150 C CA . LYS A 1 261 ? 20.344 -3.531 -13.001 1.00 76.88 261 LYS A CA 1
ATOM 2151 C C . LYS A 1 261 ? 21.816 -3.567 -13.427 1.00 76.88 261 LYS A C 1
ATOM 2153 O O . LYS A 1 261 ? 22.197 -2.834 -14.336 1.00 76.88 261 LYS A O 1
ATOM 2158 N N . SER A 1 262 ? 22.631 -4.389 -12.767 1.00 79.00 262 SER A N 1
ATOM 2159 C CA . SER A 1 262 ? 24.075 -4.504 -12.987 1.00 79.00 262 SER A CA 1
ATOM 2160 C C . SER A 1 262 ? 24.445 -5.590 -14.002 1.00 79.00 262 SER A C 1
ATOM 2162 O O . SER A 1 262 ? 25.415 -5.427 -14.742 1.00 79.00 262 SER A O 1
ATOM 2164 N N . ASP A 1 263 ? 23.660 -6.668 -14.095 1.00 81.19 263 ASP A N 1
ATOM 2165 C CA . ASP A 1 263 ? 23.903 -7.775 -15.025 1.00 81.19 263 ASP A CA 1
ATOM 2166 C C . ASP A 1 263 ? 22.610 -8.274 -15.676 1.00 81.19 263 ASP A C 1
ATOM 2168 O O . ASP A 1 263 ? 21.873 -9.086 -15.124 1.00 81.19 263 ASP A O 1
ATOM 2172 N N . LYS A 1 264 ? 22.386 -7.881 -16.932 1.00 76.69 264 LYS A N 1
ATOM 2173 C CA . LYS A 1 264 ? 21.215 -8.301 -17.721 1.00 76.69 264 LYS A CA 1
ATOM 2174 C C . LYS A 1 264 ? 21.157 -9.806 -18.020 1.00 76.69 264 LYS A C 1
ATOM 2176 O O . LYS A 1 264 ? 20.162 -10.281 -18.567 1.00 76.69 264 LYS A O 1
ATOM 2181 N N . ASN A 1 265 ? 22.195 -10.581 -17.694 1.00 81.88 265 ASN A N 1
ATOM 2182 C CA . ASN A 1 265 ? 22.110 -12.043 -17.736 1.00 81.88 265 ASN A CA 1
ATOM 2183 C C . ASN A 1 265 ? 21.369 -12.615 -16.524 1.00 81.88 265 ASN A C 1
ATOM 2185 O O . ASN A 1 265 ? 20.992 -13.783 -16.569 1.00 81.88 265 ASN A O 1
ATOM 2189 N N . LYS A 1 266 ? 21.140 -11.825 -15.472 1.00 87.19 266 LYS A N 1
ATOM 2190 C CA . LYS A 1 266 ? 20.387 -12.227 -14.286 1.00 87.19 266 LYS A CA 1
ATOM 2191 C C . LYS A 1 266 ? 18.954 -11.714 -14.363 1.00 87.19 266 LYS A C 1
ATOM 2193 O O . LYS A 1 266 ? 18.708 -10.528 -14.586 1.00 87.19 266 LYS A O 1
ATOM 2198 N N . VAL A 1 267 ? 18.007 -12.622 -14.170 1.00 88.44 267 VAL A N 1
ATOM 2199 C CA . VAL A 1 267 ? 16.580 -12.322 -14.045 1.00 88.44 267 VAL A CA 1
ATOM 2200 C C . VAL A 1 267 ? 16.187 -12.513 -12.589 1.00 88.44 267 VAL A C 1
ATOM 2202 O O . VAL A 1 267 ? 16.389 -13.587 -12.031 1.00 88.44 267 VAL A O 1
ATOM 2205 N N . LEU A 1 268 ? 15.618 -11.474 -11.991 1.00 92.00 268 LEU A N 1
ATOM 2206 C CA . LEU A 1 268 ? 15.072 -11.491 -10.642 1.00 92.00 268 LEU A CA 1
ATOM 2207 C C . LEU A 1 268 ? 13.588 -11.851 -10.724 1.00 92.00 268 LEU A C 1
ATOM 2209 O O . LEU A 1 268 ? 12.839 -11.184 -11.441 1.00 92.00 268 LEU A O 1
ATOM 2213 N N . VAL A 1 269 ? 13.170 -12.901 -10.020 1.00 93.50 269 VAL A N 1
ATOM 2214 C CA . VAL A 1 269 ? 11.781 -13.375 -9.955 1.00 93.50 269 VAL A CA 1
ATOM 2215 C C . VAL A 1 269 ? 11.272 -13.193 -8.533 1.00 93.50 269 VAL A C 1
ATOM 2217 O O . VAL A 1 269 ? 11.553 -14.003 -7.661 1.00 93.50 269 VAL A O 1
ATOM 2220 N N . TYR A 1 270 ? 10.544 -12.109 -8.313 1.00 94.81 270 TYR A N 1
ATOM 2221 C CA . TYR A 1 270 ? 9.973 -11.712 -7.034 1.00 94.81 270 TYR A CA 1
ATOM 2222 C C . TYR A 1 270 ? 8.636 -12.408 -6.789 1.00 94.81 270 TYR A C 1
ATOM 2224 O O . TYR A 1 270 ? 7.738 -12.332 -7.635 1.00 94.81 270 TYR A O 1
ATOM 2232 N N . PHE A 1 271 ? 8.509 -13.050 -5.630 1.00 94.75 271 PHE A N 1
ATOM 2233 C CA . PHE A 1 271 ? 7.249 -13.590 -5.105 1.00 94.75 271 PHE A CA 1
ATOM 2234 C C . PHE A 1 271 ? 6.588 -12.569 -4.173 1.00 94.75 271 PHE A C 1
ATOM 2236 O O . PHE A 1 271 ? 5.393 -12.304 -4.271 1.00 94.75 271 PHE A O 1
ATOM 2243 N N . SER A 1 272 ? 7.419 -11.912 -3.364 1.00 93.06 272 SER A N 1
ATOM 2244 C CA . SER A 1 272 ? 7.130 -10.676 -2.638 1.00 93.06 272 SER A CA 1
ATOM 2245 C C . SER A 1 272 ? 8.231 -9.648 -2.949 1.00 93.06 272 SER A C 1
ATOM 2247 O O . SER A 1 272 ? 9.136 -9.915 -3.741 1.00 93.06 272 SER A O 1
ATOM 2249 N N . LYS A 1 273 ? 8.208 -8.459 -2.333 1.00 89.56 273 LYS A N 1
ATOM 2250 C CA . LYS A 1 273 ? 9.341 -7.507 -2.426 1.00 89.56 273 LYS A CA 1
ATOM 2251 C C . LYS A 1 273 ? 10.630 -8.048 -1.781 1.00 89.56 273 LYS A C 1
ATOM 2253 O O . LYS A 1 273 ? 11.716 -7.544 -2.063 1.00 89.56 273 LYS A O 1
ATOM 2258 N N . HIS A 1 274 ? 10.482 -9.059 -0.936 1.00 92.69 274 HIS A N 1
ATOM 2259 C CA . HIS A 1 274 ? 11.429 -9.510 0.075 1.00 92.69 274 HIS A CA 1
ATOM 2260 C C . HIS A 1 274 ? 11.919 -10.939 -0.186 1.00 92.69 274 HIS A C 1
ATOM 2262 O O . HIS A 1 274 ? 13.033 -11.285 0.201 1.00 92.69 274 HIS A O 1
ATOM 2268 N N . VAL A 1 275 ? 11.141 -11.732 -0.929 1.00 94.94 275 VAL A N 1
ATOM 2269 C CA . VAL A 1 275 ? 11.470 -13.091 -1.365 1.00 94.94 275 VAL A CA 1
ATOM 2270 C C . VAL A 1 275 ? 11.557 -13.141 -2.887 1.00 94.94 275 VAL A C 1
ATOM 2272 O O . VAL A 1 275 ? 10.585 -12.839 -3.589 1.00 94.94 275 VAL A O 1
ATOM 2275 N N . TYR A 1 276 ? 12.713 -13.539 -3.417 1.00 94.88 276 TYR A N 1
ATOM 2276 C CA . TYR A 1 276 ? 12.921 -13.639 -4.859 1.00 94.88 276 TYR A CA 1
ATOM 2277 C C . TYR A 1 276 ? 13.983 -14.662 -5.257 1.00 94.88 276 TYR A C 1
ATOM 2279 O O . TYR A 1 276 ? 14.901 -14.977 -4.502 1.00 94.88 276 TYR A O 1
ATOM 2287 N N . LEU A 1 277 ? 13.882 -15.148 -6.492 1.00 93.75 277 LEU A N 1
ATOM 2288 C CA . LEU A 1 277 ? 14.918 -15.946 -7.139 1.00 93.75 277 LEU A CA 1
ATOM 2289 C C . LEU A 1 277 ? 15.795 -15.088 -8.042 1.00 93.75 277 LEU A C 1
ATOM 2291 O O . LEU A 1 277 ? 15.313 -14.152 -8.681 1.00 93.75 277 LEU A O 1
ATOM 2295 N N . ILE A 1 278 ? 17.059 -15.471 -8.180 1.00 92.06 278 ILE A N 1
ATOM 2296 C CA . ILE A 1 278 ? 17.961 -14.981 -9.218 1.00 92.06 278 ILE A CA 1
ATOM 2297 C C . ILE A 1 278 ? 18.233 -16.129 -10.185 1.00 92.06 278 ILE A C 1
ATOM 2299 O O . ILE A 1 278 ? 18.851 -17.128 -9.825 1.00 92.06 278 ILE A O 1
ATOM 2303 N N . LEU A 1 279 ? 17.790 -15.963 -11.428 1.00 89.12 279 LEU A N 1
ATOM 2304 C CA . LEU A 1 279 ? 18.047 -16.885 -12.527 1.00 89.12 279 LEU A CA 1
ATOM 2305 C C . LEU A 1 279 ? 19.174 -16.329 -13.388 1.00 89.12 279 LEU A C 1
ATOM 2307 O O . LEU A 1 279 ? 19.027 -15.261 -13.989 1.00 89.12 279 LEU A O 1
ATOM 2311 N N . ASN A 1 280 ? 20.288 -17.046 -13.489 1.00 86.75 280 ASN A N 1
ATOM 2312 C CA . ASN A 1 280 ? 21.335 -16.700 -14.443 1.00 86.75 280 ASN A CA 1
ATOM 2313 C C . ASN A 1 280 ? 21.021 -17.334 -15.804 1.00 86.75 280 ASN A C 1
ATOM 2315 O O . ASN A 1 280 ? 20.812 -18.529 -15.908 1.00 86.75 280 ASN A O 1
ATOM 2319 N N . ARG A 1 281 ? 21.005 -16.562 -16.888 1.00 79.69 281 ARG A N 1
ATOM 2320 C CA . ARG A 1 281 ? 20.739 -17.093 -18.238 1.00 79.69 281 ARG A CA 1
ATOM 2321 C C . ARG A 1 281 ? 21.895 -17.907 -18.818 1.00 79.69 281 ARG A C 1
ATOM 2323 O O . ARG A 1 281 ? 21.705 -18.602 -19.810 1.00 79.69 281 ARG A O 1
ATOM 2330 N N . LYS A 1 282 ? 23.097 -17.775 -18.255 1.00 80.88 282 LYS A N 1
ATOM 2331 C CA . LYS A 1 282 ? 24.317 -18.450 -18.725 1.00 80.88 282 LYS A CA 1
ATOM 2332 C C . LYS A 1 282 ? 24.671 -19.697 -17.920 1.00 80.88 282 LYS A C 1
ATOM 2334 O O . LYS A 1 282 ? 25.579 -20.417 -18.318 1.00 80.88 282 LYS A O 1
ATOM 2339 N N . SER A 1 283 ? 23.998 -19.945 -16.801 1.00 78.94 283 SER A N 1
ATOM 2340 C CA . SER A 1 283 ? 24.202 -21.137 -15.981 1.00 78.94 283 SER A CA 1
ATOM 2341 C C . SER A 1 283 ? 22.866 -21.665 -15.477 1.00 78.94 283 SER A C 1
ATOM 2343 O O . SER A 1 283 ? 21.893 -20.934 -15.402 1.00 78.94 283 SER A O 1
ATOM 2345 N N . SER A 1 284 ? 22.805 -22.933 -15.089 1.00 72.62 284 SER A N 1
ATOM 2346 C CA . SER A 1 284 ? 21.619 -23.504 -14.440 1.00 72.62 284 SER A CA 1
ATOM 2347 C C . SER A 1 284 ? 21.513 -23.139 -12.952 1.00 72.62 284 SER A C 1
ATOM 2349 O O . SER A 1 284 ? 20.732 -23.754 -12.232 1.00 72.62 284 SER A O 1
ATOM 2351 N N . ASN A 1 285 ? 22.320 -22.188 -12.467 1.00 77.69 285 ASN A N 1
ATOM 2352 C CA . ASN A 1 285 ? 22.337 -21.820 -11.056 1.00 77.69 285 ASN A CA 1
ATOM 2353 C C . ASN A 1 285 ? 21.154 -20.907 -10.740 1.00 77.69 285 ASN A C 1
ATOM 2355 O O . ASN A 1 285 ? 20.886 -19.936 -11.455 1.00 77.69 285 ASN A O 1
ATOM 2359 N N . LEU A 1 286 ? 20.488 -21.229 -9.639 1.00 84.31 286 LEU A N 1
ATOM 2360 C CA . LEU A 1 286 ? 19.308 -20.548 -9.151 1.00 84.31 286 LEU A CA 1
ATOM 2361 C C . LEU A 1 286 ? 19.578 -20.145 -7.703 1.00 84.31 286 LEU A C 1
ATOM 2363 O O . LEU A 1 286 ? 19.742 -21.006 -6.840 1.00 84.31 286 LEU A O 1
ATOM 2367 N N . ASP A 1 287 ? 19.649 -18.839 -7.453 1.00 87.75 287 ASP A N 1
ATOM 2368 C CA . ASP A 1 287 ? 19.887 -18.326 -6.104 1.00 87.75 287 ASP A CA 1
ATOM 2369 C C . ASP A 1 287 ? 18.557 -17.910 -5.484 1.00 87.75 287 ASP A C 1
ATOM 2371 O O . ASP A 1 287 ? 17.840 -17.079 -6.042 1.00 87.75 287 ASP A O 1
ATOM 2375 N N . PHE A 1 288 ? 18.247 -18.442 -4.308 1.00 90.25 288 PHE A N 1
ATOM 2376 C CA . PHE A 1 288 ? 17.128 -17.980 -3.497 1.00 90.25 288 PHE A CA 1
ATOM 2377 C C . PHE A 1 288 ? 17.583 -16.822 -2.607 1.00 90.25 288 PHE A C 1
ATOM 2379 O O . PHE A 1 288 ? 18.618 -16.909 -1.942 1.00 90.25 288 PHE A O 1
ATOM 2386 N N . ARG A 1 289 ? 16.827 -15.726 -2.592 1.00 91.50 289 ARG A N 1
ATOM 2387 C CA . ARG A 1 289 ? 17.108 -14.549 -1.771 1.00 91.50 289 ARG A CA 1
ATOM 2388 C C . ARG A 1 289 ? 15.897 -14.206 -0.926 1.00 91.50 289 ARG A C 1
ATOM 2390 O O . ARG A 1 289 ? 14.779 -14.116 -1.425 1.00 91.50 289 ARG A O 1
ATOM 2397 N N . PHE A 1 290 ? 16.175 -13.965 0.345 1.00 91.31 290 PHE A N 1
ATOM 2398 C CA . PHE A 1 290 ? 15.217 -13.494 1.323 1.00 91.31 290 PHE A CA 1
ATOM 2399 C C . PHE A 1 290 ? 15.828 -12.328 2.095 1.00 91.31 290 PHE A C 1
ATOM 2401 O O . PHE A 1 290 ? 16.997 -12.372 2.486 1.00 91.31 290 PHE A O 1
ATOM 2408 N N . LYS A 1 291 ? 15.033 -11.283 2.288 1.00 90.31 291 LYS A N 1
ATOM 2409 C CA . LYS A 1 291 ? 15.280 -10.216 3.247 1.00 90.31 291 LYS A CA 1
ATOM 2410 C C . LYS A 1 291 ? 13.955 -9.907 3.912 1.00 90.31 291 LYS A C 1
ATOM 2412 O O . LYS A 1 291 ? 13.041 -9.508 3.211 1.00 90.31 291 LYS A O 1
ATOM 2417 N N . GLU A 1 292 ? 13.894 -10.014 5.224 1.00 86.75 292 GLU A N 1
ATOM 2418 C CA . GLU A 1 292 ? 12.694 -9.746 6.010 1.00 86.75 292 GLU A CA 1
ATOM 2419 C C . GLU A 1 292 ? 12.027 -8.396 5.680 1.00 86.75 292 GLU A C 1
ATOM 2421 O O . GLU A 1 292 ? 12.711 -7.405 5.381 1.00 86.75 292 GLU A O 1
ATOM 2426 N N . SER A 1 293 ? 10.690 -8.390 5.681 1.00 91.56 293 SER A N 1
ATOM 2427 C CA . SER A 1 293 ? 9.889 -7.170 5.552 1.00 91.56 293 SER A CA 1
ATOM 2428 C C . SER A 1 293 ? 9.882 -6.416 6.878 1.00 91.56 293 SER A C 1
ATOM 2430 O O . SER A 1 293 ? 9.954 -7.018 7.943 1.00 91.56 293 SER A O 1
ATOM 2432 N N . ASN A 1 294 ? 9.772 -5.094 6.816 1.00 91.94 294 ASN A N 1
ATOM 2433 C CA . ASN A 1 294 ? 9.503 -4.278 7.998 1.00 91.94 294 ASN A CA 1
ATOM 2434 C C . ASN A 1 294 ? 8.025 -4.342 8.415 1.00 91.94 294 ASN A C 1
ATOM 2436 O O . ASN A 1 294 ? 7.689 -3.970 9.534 1.00 91.94 294 ASN A O 1
ATOM 2440 N N . LEU A 1 295 ? 7.138 -4.810 7.534 1.00 95.38 295 LEU A N 1
ATOM 2441 C CA . LEU A 1 295 ? 5.725 -5.002 7.838 1.00 95.38 295 LEU A CA 1
ATOM 2442 C C . LEU A 1 295 ? 5.500 -6.385 8.454 1.00 95.38 295 LEU A C 1
ATOM 2444 O O . LEU A 1 295 ? 5.795 -7.397 7.822 1.00 95.38 295 LEU A O 1
ATOM 2448 N N . LEU A 1 296 ? 4.971 -6.430 9.678 1.00 95.12 296 LEU A N 1
ATOM 2449 C CA . LEU A 1 296 ? 4.879 -7.643 10.496 1.00 95.12 296 LEU A CA 1
ATOM 2450 C C . LEU A 1 296 ? 4.119 -8.793 9.812 1.00 95.12 296 LEU A C 1
ATOM 2452 O O . LEU A 1 296 ? 4.560 -9.942 9.872 1.00 95.12 296 LEU A O 1
ATOM 2456 N N . ARG A 1 297 ? 2.984 -8.521 9.157 1.00 95.12 297 ARG A N 1
ATOM 2457 C CA . ARG A 1 297 ? 2.188 -9.563 8.482 1.00 95.12 297 ARG A CA 1
ATOM 2458 C C . ARG A 1 297 ? 2.842 -10.019 7.182 1.00 95.12 297 ARG A C 1
ATOM 2460 O O . ARG A 1 297 ? 2.829 -11.218 6.900 1.00 95.12 297 ARG A O 1
ATOM 2467 N N . GLU A 1 298 ? 3.439 -9.106 6.412 1.00 94.69 298 GLU A N 1
ATOM 2468 C CA . GLU A 1 298 ? 4.245 -9.478 5.238 1.00 94.69 298 GLU A CA 1
ATOM 2469 C C . GLU A 1 298 ? 5.453 -10.334 5.645 1.00 94.69 298 GLU A C 1
ATOM 2471 O O . GLU A 1 298 ? 5.710 -11.371 5.034 1.00 94.69 298 GLU A O 1
ATOM 2476 N N . ALA A 1 299 ? 6.159 -9.937 6.705 1.00 94.19 299 ALA A N 1
ATOM 2477 C CA . ALA A 1 299 ? 7.305 -10.655 7.245 1.00 94.19 299 ALA A CA 1
ATOM 2478 C C . ALA A 1 299 ? 6.903 -12.047 7.748 1.00 94.19 299 ALA A C 1
ATOM 2480 O O . ALA A 1 299 ? 7.548 -13.030 7.388 1.00 94.19 299 ALA A O 1
ATOM 2481 N N . SER A 1 300 ? 5.775 -12.163 8.459 1.00 94.88 300 SER A N 1
ATOM 2482 C CA . SER A 1 300 ? 5.220 -13.450 8.889 1.00 94.88 300 SER A CA 1
ATOM 2483 C C . SER A 1 300 ? 4.886 -14.374 7.709 1.00 94.88 300 SER A C 1
ATOM 2485 O O . SER A 1 300 ? 5.259 -15.549 7.738 1.00 94.88 300 SER A O 1
ATOM 2487 N N . LEU A 1 301 ? 4.240 -13.865 6.649 1.00 95.19 301 LEU A N 1
ATOM 2488 C CA . LEU A 1 301 ? 3.947 -14.644 5.438 1.00 95.19 301 LEU A CA 1
ATOM 2489 C C . LEU A 1 301 ? 5.233 -15.132 4.758 1.00 95.19 301 LEU A C 1
ATOM 2491 O O . LEU A 1 301 ? 5.341 -16.313 4.414 1.00 95.19 301 LEU A O 1
ATOM 2495 N N . ASP A 1 302 ? 6.200 -14.234 4.579 1.00 95.44 302 ASP A N 1
ATOM 2496 C CA . ASP A 1 302 ? 7.461 -14.529 3.906 1.00 95.44 302 ASP A CA 1
ATOM 2497 C C . ASP A 1 302 ? 8.321 -15.505 4.715 1.00 95.44 302 ASP A C 1
ATOM 2499 O O . ASP A 1 302 ? 8.831 -16.476 4.158 1.00 95.44 302 ASP A O 1
ATOM 2503 N N . LEU A 1 303 ? 8.421 -15.325 6.033 1.00 95.38 303 LEU A N 1
ATOM 2504 C CA . LEU A 1 303 ? 9.103 -16.259 6.928 1.00 95.38 303 LEU A CA 1
ATOM 2505 C C . LEU A 1 303 ? 8.428 -17.628 6.926 1.00 95.38 303 LEU A C 1
ATOM 2507 O O . LEU A 1 303 ? 9.121 -18.639 6.826 1.00 95.38 303 LEU A O 1
ATOM 2511 N N . ARG A 1 304 ? 7.090 -17.683 6.958 1.00 95.31 304 ARG A N 1
ATOM 2512 C CA . ARG A 1 304 ? 6.347 -18.948 6.855 1.00 95.31 304 ARG A CA 1
ATOM 2513 C C . ARG A 1 304 ? 6.665 -19.674 5.552 1.00 95.31 304 ARG A C 1
ATOM 2515 O O . ARG A 1 304 ? 6.825 -20.895 5.553 1.00 95.31 304 ARG A O 1
ATOM 2522 N N . PHE A 1 305 ? 6.760 -18.939 4.444 1.00 96.25 305 PHE A N 1
ATOM 2523 C CA . PHE A 1 305 ? 7.164 -19.508 3.164 1.00 96.25 305 PHE A CA 1
ATOM 2524 C C . PHE A 1 305 ? 8.609 -20.016 3.211 1.00 96.25 305 PHE A C 1
ATOM 2526 O O . PHE A 1 305 ? 8.846 -21.172 2.873 1.00 96.25 305 PHE A O 1
ATOM 2533 N N . VAL A 1 306 ? 9.562 -19.198 3.666 1.00 94.62 306 VAL A N 1
ATOM 2534 C CA . VAL A 1 306 ? 10.990 -19.552 3.746 1.00 94.62 306 VAL A CA 1
ATOM 2535 C C . VAL A 1 306 ? 11.215 -20.773 4.638 1.00 94.62 306 VAL A C 1
ATOM 2537 O O . VAL A 1 306 ? 11.893 -21.709 4.218 1.00 94.62 306 VAL A O 1
ATOM 2540 N N . VAL A 1 307 ? 10.598 -20.813 5.821 1.00 94.19 307 VAL A N 1
ATOM 2541 C CA . VAL A 1 307 ? 10.599 -21.985 6.711 1.00 94.19 307 VAL A CA 1
ATOM 2542 C C . VAL A 1 307 ? 10.035 -23.207 5.992 1.00 94.19 307 VAL A C 1
ATOM 2544 O O . VAL A 1 307 ? 10.666 -24.264 5.989 1.00 94.19 307 VAL A O 1
ATOM 2547 N N . GLY A 1 308 ? 8.910 -23.056 5.290 1.00 94.56 308 GLY A N 1
ATOM 2548 C CA . GLY A 1 308 ? 8.355 -24.125 4.467 1.00 94.56 308 GLY A CA 1
ATOM 2549 C C . GLY A 1 308 ? 9.335 -24.624 3.397 1.00 94.56 308 GLY A C 1
ATOM 2550 O O . GLY A 1 308 ? 9.441 -25.836 3.194 1.00 94.56 308 GLY A O 1
ATOM 2551 N N . VAL A 1 309 ? 10.068 -23.729 2.725 1.00 93.75 309 VAL A N 1
ATOM 2552 C CA . VAL A 1 309 ? 11.088 -24.096 1.727 1.00 93.75 309 VAL A CA 1
ATOM 2553 C C . VAL A 1 309 ? 12.228 -24.876 2.378 1.00 93.75 309 VAL A C 1
ATOM 2555 O O . VAL A 1 309 ? 12.666 -25.874 1.810 1.00 93.75 309 VAL A O 1
ATOM 2558 N N . ILE A 1 310 ? 12.690 -24.461 3.561 1.00 91.56 310 ILE A N 1
ATOM 2559 C CA . ILE A 1 310 ? 13.753 -25.145 4.314 1.00 91.56 310 ILE A CA 1
ATOM 2560 C C . ILE A 1 310 ? 13.312 -26.567 4.682 1.00 91.56 310 ILE A C 1
ATOM 2562 O O . ILE A 1 310 ? 14.004 -27.532 4.355 1.00 91.56 310 ILE A O 1
ATOM 2566 N N . GLU A 1 311 ? 12.135 -26.708 5.294 1.00 91.94 311 GLU A N 1
ATOM 2567 C CA . GLU A 1 311 ? 11.600 -27.993 5.764 1.00 91.94 311 GLU A CA 1
ATOM 2568 C C . GLU A 1 311 ? 11.321 -28.975 4.624 1.00 91.94 311 GLU A C 1
ATOM 2570 O O . GLU A 1 311 ? 11.574 -30.174 4.743 1.00 91.94 311 GLU A O 1
ATOM 2575 N N . ASN A 1 312 ? 10.796 -28.473 3.505 1.00 93.12 312 ASN A N 1
ATOM 2576 C CA . ASN A 1 312 ? 10.412 -29.301 2.362 1.00 93.12 312 ASN A CA 1
ATOM 2577 C C . ASN A 1 312 ? 11.509 -29.364 1.293 1.00 93.12 312 ASN A C 1
ATOM 2579 O O . ASN A 1 312 ? 11.336 -30.045 0.284 1.00 93.12 312 ASN A O 1
ATOM 2583 N N . LYS A 1 313 ? 12.646 -28.695 1.523 1.00 92.19 313 LYS A N 1
ATOM 2584 C CA . LYS A 1 313 ? 13.805 -28.620 0.624 1.00 92.19 313 LYS A CA 1
ATOM 2585 C C . LYS A 1 313 ? 13.481 -28.073 -0.771 1.00 92.19 313 LYS A C 1
ATOM 2587 O O . LYS A 1 313 ? 14.161 -28.405 -1.741 1.00 92.19 313 LYS A O 1
ATOM 2592 N N . GLY A 1 314 ? 12.447 -27.247 -0.885 1.00 94.25 314 GLY A N 1
ATOM 2593 C CA . GLY A 1 314 ? 11.947 -26.745 -2.159 1.00 94.25 314 GLY A CA 1
ATOM 2594 C C . GLY A 1 314 ? 10.510 -26.241 -2.092 1.00 94.25 314 GLY A C 1
ATOM 2595 O O . GLY A 1 314 ? 9.895 -26.199 -1.025 1.00 94.25 314 GLY A O 1
ATOM 2596 N N . PHE A 1 315 ? 9.981 -25.849 -3.246 1.00 96.12 315 PHE A N 1
ATOM 2597 C CA . PHE A 1 315 ? 8.595 -25.408 -3.415 1.00 96.12 315 PHE A CA 1
ATOM 2598 C C . PHE A 1 315 ? 8.112 -25.649 -4.846 1.00 96.12 315 PHE A C 1
ATOM 2600 O O . PHE A 1 315 ? 8.907 -25.889 -5.752 1.00 96.12 315 PHE A O 1
ATOM 2607 N N . SER A 1 316 ? 6.803 -25.568 -5.062 1.00 96.50 316 SER A N 1
ATOM 2608 C CA . SER A 1 316 ? 6.183 -25.653 -6.380 1.00 96.50 316 SER A CA 1
ATOM 2609 C C . SER A 1 316 ? 5.936 -24.262 -6.959 1.00 96.50 316 SER A C 1
ATOM 2611 O O . SER A 1 316 ? 5.445 -23.367 -6.270 1.00 96.50 316 SER A O 1
ATOM 2613 N N . MET A 1 317 ? 6.277 -24.087 -8.231 1.00 94.50 317 MET A N 1
ATOM 2614 C CA . MET A 1 317 ? 5.946 -22.922 -9.043 1.00 94.50 317 MET A CA 1
ATOM 2615 C C . MET A 1 317 ? 5.101 -23.401 -10.223 1.00 94.50 317 MET A C 1
ATOM 2617 O O . MET A 1 317 ? 5.615 -24.080 -11.112 1.00 94.50 317 MET A O 1
ATOM 2621 N N . ASP A 1 318 ? 3.811 -23.067 -10.212 1.00 91.81 318 ASP A N 1
ATOM 2622 C CA . ASP A 1 318 ? 2.823 -23.494 -11.216 1.00 91.81 318 ASP A CA 1
ATOM 2623 C C . ASP A 1 318 ? 2.819 -25.020 -11.447 1.00 91.81 318 ASP A C 1
ATOM 2625 O O . ASP A 1 318 ? 2.924 -25.524 -12.565 1.00 91.81 318 ASP A O 1
ATOM 2629 N N . GLY A 1 319 ? 2.824 -25.782 -10.350 1.00 89.81 319 GLY A N 1
ATOM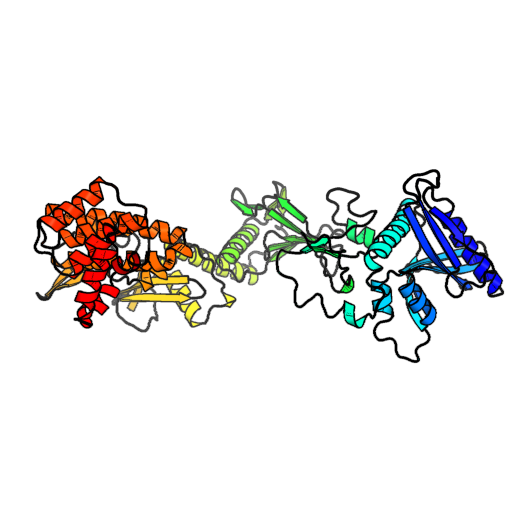 2630 C CA . GLY A 1 319 ? 2.879 -27.247 -10.373 1.00 89.81 319 GLY A CA 1
ATOM 2631 C C . GLY A 1 319 ? 4.274 -27.841 -10.607 1.00 89.81 319 GLY A C 1
ATOM 2632 O O . GLY A 1 319 ? 4.468 -29.032 -10.368 1.00 89.81 319 GLY A O 1
ATOM 2633 N N . THR A 1 320 ? 5.262 -27.041 -11.016 1.00 93.50 320 THR A N 1
ATOM 2634 C CA . THR A 1 320 ? 6.641 -27.507 -11.220 1.00 93.50 320 THR A CA 1
ATOM 2635 C C . THR A 1 320 ? 7.450 -27.400 -9.931 1.00 93.50 320 THR A C 1
ATOM 2637 O O . THR A 1 320 ? 7.620 -26.312 -9.386 1.00 93.50 320 THR A O 1
ATOM 2640 N N . TRP A 1 321 ? 8.002 -28.520 -9.461 1.00 94.69 321 TRP A N 1
ATOM 2641 C CA . TRP A 1 321 ? 8.839 -28.550 -8.261 1.00 94.69 321 TRP A CA 1
ATOM 2642 C C . TRP A 1 321 ? 10.228 -27.945 -8.504 1.00 94.69 321 TRP A C 1
ATOM 2644 O O . TRP A 1 321 ? 10.955 -28.371 -9.403 1.00 94.69 321 TRP A O 1
ATOM 2654 N N . ILE A 1 322 ? 10.609 -26.978 -7.670 1.00 92.81 322 ILE A N 1
ATOM 2655 C CA . ILE A 1 322 ? 11.940 -26.372 -7.616 1.00 92.81 322 ILE A CA 1
ATOM 2656 C C . ILE A 1 322 ? 12.676 -26.940 -6.401 1.00 92.81 322 ILE A C 1
ATOM 2658 O O . ILE A 1 322 ? 12.311 -26.674 -5.256 1.00 92.81 322 ILE A O 1
ATOM 2662 N N . ASP A 1 323 ? 13.722 -27.720 -6.670 1.00 91.12 323 ASP A N 1
ATOM 2663 C CA . ASP A 1 323 ? 14.491 -28.461 -5.669 1.00 91.12 323 ASP A CA 1
ATOM 2664 C C . ASP A 1 323 ? 15.719 -27.673 -5.177 1.00 91.12 323 ASP A C 1
ATOM 2666 O O . ASP A 1 323 ? 16.568 -27.254 -5.967 1.00 91.12 323 ASP A O 1
ATOM 2670 N N . PHE A 1 324 ? 15.831 -27.521 -3.857 1.00 89.56 324 PHE 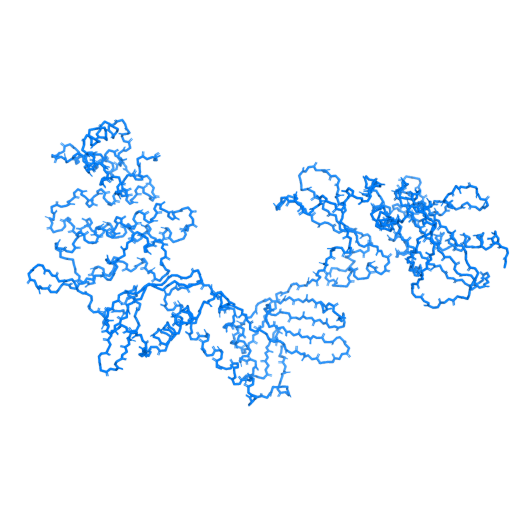A N 1
ATOM 2671 C CA . PHE A 1 324 ? 16.957 -26.906 -3.146 1.00 89.56 324 PHE A CA 1
ATOM 2672 C C . PHE A 1 324 ? 17.623 -27.858 -2.142 1.00 89.56 324 PHE A C 1
ATOM 2674 O O . PHE A 1 324 ? 18.439 -27.429 -1.321 1.00 89.56 324 PHE A O 1
ATOM 2681 N N . SER A 1 325 ? 17.333 -29.156 -2.208 1.00 86.94 325 SER A N 1
ATOM 2682 C CA . SER A 1 325 ? 17.832 -30.179 -1.279 1.00 86.94 325 SER A CA 1
ATOM 2683 C C . SER A 1 325 ? 19.351 -30.230 -1.132 1.00 86.94 325 SER A C 1
ATOM 2685 O O . SER A 1 325 ? 19.840 -30.597 -0.068 1.00 86.94 325 SER A O 1
ATOM 2687 N N . LYS A 1 326 ? 20.097 -29.838 -2.170 1.00 83.94 326 LYS A N 1
ATOM 2688 C CA . LYS A 1 326 ? 21.569 -29.787 -2.166 1.00 83.94 326 LYS A CA 1
ATOM 2689 C C . LYS A 1 326 ? 22.148 -28.476 -1.627 1.00 83.94 326 LYS A C 1
ATOM 2691 O O . LYS A 1 326 ? 23.340 -28.424 -1.342 1.00 83.94 326 LYS A O 1
ATOM 2696 N N . SER A 1 327 ? 21.330 -27.432 -1.526 1.00 80.81 327 SER A N 1
ATOM 2697 C CA . SER A 1 327 ? 21.754 -26.075 -1.156 1.00 80.81 327 SER A CA 1
ATOM 2698 C C . SER A 1 327 ? 21.355 -25.698 0.271 1.00 80.81 327 SER A C 1
ATOM 2700 O O . SER A 1 327 ? 21.934 -24.779 0.843 1.00 80.81 327 SER A O 1
ATOM 2702 N N . ILE A 1 328 ? 20.366 -26.386 0.847 1.00 81.81 328 ILE A N 1
ATOM 2703 C CA . ILE A 1 328 ? 19.860 -26.115 2.194 1.00 81.81 328 ILE A CA 1
ATOM 2704 C C . ILE A 1 328 ? 20.642 -26.940 3.219 1.00 81.81 328 ILE A C 1
ATOM 2706 O O . ILE A 1 328 ? 20.611 -28.169 3.198 1.00 81.81 328 ILE A O 1
ATOM 2710 N N . ASN A 1 329 ? 21.290 -26.246 4.155 1.00 77.31 329 ASN A N 1
ATOM 2711 C CA . ASN A 1 329 ? 21.803 -26.827 5.392 1.00 77.31 329 ASN A CA 1
ATOM 2712 C C . ASN A 1 329 ? 20.931 -26.340 6.559 1.00 77.31 329 ASN A C 1
ATOM 2714 O O . ASN A 1 329 ? 21.062 -25.192 6.981 1.00 77.31 329 ASN A O 1
ATOM 2718 N N . SER A 1 330 ? 20.035 -27.201 7.051 1.00 74.31 330 SER A N 1
ATOM 2719 C CA . SER A 1 330 ? 19.062 -26.870 8.104 1.00 74.31 330 SER A CA 1
ATOM 2720 C C . SER A 1 330 ? 19.698 -26.515 9.448 1.00 74.31 330 SER A C 1
ATOM 2722 O O . SER A 1 330 ? 19.073 -25.827 10.247 1.00 74.31 330 SER A O 1
ATOM 2724 N N . ASP A 1 331 ? 20.937 -26.946 9.692 1.00 77.25 331 ASP A N 1
ATOM 2725 C CA . ASP A 1 331 ? 21.587 -26.809 10.999 1.00 77.25 331 ASP A CA 1
ATOM 2726 C C . ASP A 1 331 ? 22.408 -25.517 11.136 1.00 77.25 331 ASP A C 1
ATOM 2728 O O . ASP A 1 331 ? 23.077 -25.305 12.154 1.00 77.25 331 ASP A O 1
ATOM 2732 N N . SER A 1 332 ? 22.384 -24.638 10.127 1.00 81.19 332 SER A N 1
ATOM 2733 C CA . SER A 1 332 ? 23.148 -23.392 10.178 1.00 81.19 332 SER A CA 1
ATOM 2734 C C . SER A 1 332 ? 22.574 -22.409 11.219 1.00 81.19 332 SER A C 1
ATOM 2736 O O . SER A 1 332 ? 21.361 -22.384 11.454 1.00 81.19 332 SER A O 1
ATOM 2738 N N . PRO A 1 333 ? 23.417 -21.560 11.843 1.00 78.69 333 PRO A N 1
ATOM 2739 C CA . PRO A 1 333 ? 22.949 -20.517 12.760 1.00 78.69 333 PRO A CA 1
ATOM 2740 C C . PRO A 1 333 ? 21.909 -19.579 12.132 1.00 78.69 333 PRO A C 1
ATOM 2742 O O . PRO A 1 333 ? 20.955 -19.189 12.801 1.00 78.69 333 PRO A O 1
ATOM 2745 N N . ASP A 1 334 ? 22.057 -19.276 10.838 1.00 83.31 334 ASP A N 1
ATOM 2746 C CA . ASP A 1 334 ? 21.113 -18.439 10.093 1.00 83.31 334 ASP A CA 1
ATOM 2747 C C . ASP A 1 334 ? 19.721 -19.080 10.017 1.00 83.31 334 ASP A C 1
ATOM 2749 O O . ASP A 1 334 ? 18.718 -18.390 10.180 1.00 83.31 334 ASP A O 1
ATOM 2753 N N . MET A 1 335 ? 19.641 -20.404 9.827 1.00 83.00 335 MET A N 1
ATOM 2754 C CA . MET A 1 335 ? 18.355 -21.107 9.784 1.00 83.00 335 MET A CA 1
ATOM 2755 C C . MET A 1 335 ? 17.676 -21.111 11.150 1.00 83.00 335 MET A C 1
ATOM 2757 O O . MET A 1 335 ? 16.480 -20.847 11.228 1.00 83.00 335 MET A O 1
ATOM 2761 N N . LYS A 1 336 ? 18.428 -21.341 12.237 1.00 87.50 336 LYS A N 1
ATOM 2762 C CA . LYS A 1 336 ? 17.879 -21.273 13.604 1.00 87.50 336 LYS A CA 1
ATOM 2763 C C . LYS A 1 336 ? 17.258 -19.909 13.893 1.00 87.50 336 LYS A C 1
ATOM 2765 O O . LYS A 1 336 ? 16.135 -19.852 14.382 1.00 87.50 336 LYS A O 1
ATOM 2770 N N . ARG A 1 337 ? 17.947 -18.833 13.504 1.00 89.75 337 ARG A N 1
ATOM 2771 C CA . ARG A 1 337 ? 17.417 -17.472 13.606 1.00 89.75 337 ARG A CA 1
ATOM 2772 C C . ARG A 1 337 ? 16.126 -17.295 12.799 1.00 89.75 337 ARG A C 1
ATOM 2774 O O . ARG A 1 337 ? 15.153 -16.792 13.340 1.00 89.75 337 ARG A O 1
ATOM 2781 N N . ILE A 1 338 ? 16.078 -17.771 11.550 1.00 91.12 338 ILE A N 1
ATOM 2782 C CA . ILE A 1 338 ? 14.860 -17.721 10.718 1.00 91.12 338 ILE A CA 1
ATOM 2783 C C . ILE A 1 338 ? 13.680 -18.437 11.399 1.00 91.12 338 ILE A C 1
ATOM 2785 O O . ILE A 1 338 ? 12.559 -17.933 11.356 1.00 91.12 338 ILE A O 1
ATOM 2789 N N . TYR A 1 339 ? 13.907 -19.590 12.038 1.00 91.62 339 TYR A N 1
ATOM 2790 C CA . TYR A 1 339 ? 12.862 -20.303 12.782 1.00 91.62 339 TYR A CA 1
ATOM 2791 C C . TYR A 1 339 ? 12.367 -19.525 14.008 1.00 91.62 339 TYR A C 1
ATOM 2793 O O . TYR A 1 339 ? 11.162 -19.495 14.263 1.00 91.62 339 TYR A O 1
ATOM 2801 N N . GLU A 1 340 ? 13.272 -18.901 14.763 1.00 90.94 340 GLU A N 1
ATOM 2802 C CA . GLU A 1 340 ? 12.928 -18.066 15.920 1.00 90.94 340 GLU A CA 1
ATOM 2803 C C . GLU A 1 340 ? 12.134 -16.822 15.499 1.00 90.94 340 GLU A C 1
ATOM 2805 O O . GLU A 1 340 ? 11.072 -16.551 16.071 1.00 90.94 340 GLU A O 1
ATOM 2810 N N . ASP A 1 341 ? 12.596 -16.128 14.456 1.00 91.69 341 ASP A N 1
ATOM 2811 C CA . ASP A 1 341 ? 11.934 -14.954 13.884 1.00 91.69 341 ASP A CA 1
ATOM 2812 C C . ASP A 1 341 ? 10.541 -15.335 13.349 1.00 91.69 341 ASP A C 1
ATOM 2814 O O . ASP A 1 341 ? 9.548 -14.678 13.675 1.00 91.69 341 ASP A O 1
ATOM 2818 N N . TYR A 1 342 ? 10.430 -16.455 12.618 1.00 93.62 342 TYR A N 1
ATOM 2819 C CA . TYR A 1 342 ? 9.146 -16.989 12.147 1.00 93.62 342 TYR A CA 1
ATOM 2820 C C . TYR A 1 342 ? 8.192 -17.250 13.309 1.00 93.62 342 TYR A C 1
ATOM 2822 O O . TYR A 1 342 ? 7.047 -16.794 13.275 1.00 93.62 342 TYR A O 1
ATOM 2830 N N . LYS A 1 343 ? 8.656 -17.970 14.338 1.00 91.88 343 LYS A N 1
ATOM 2831 C CA . LYS A 1 343 ? 7.836 -18.322 15.498 1.00 91.88 343 LYS A CA 1
ATOM 2832 C C . LYS A 1 343 ? 7.297 -17.065 16.171 1.00 91.88 343 LYS A C 1
ATOM 2834 O O . LYS A 1 343 ? 6.083 -16.943 16.330 1.00 91.88 343 LYS A O 1
ATOM 2839 N N . LYS A 1 344 ? 8.179 -16.115 16.503 1.00 90.31 344 LYS A N 1
ATOM 2840 C CA . LYS A 1 344 ? 7.789 -14.867 17.168 1.00 90.31 344 LYS A CA 1
ATOM 2841 C C . LYS A 1 344 ? 6.779 -14.089 16.328 1.00 90.31 344 LYS A C 1
ATOM 2843 O O . LYS A 1 344 ? 5.735 -13.700 16.838 1.00 90.31 344 LYS A O 1
ATOM 2848 N N . GLN A 1 345 ? 7.051 -13.872 15.044 1.00 92.19 345 GLN A N 1
ATOM 2849 C CA . GLN A 1 345 ? 6.173 -13.054 14.204 1.00 92.19 345 GLN A CA 1
ATOM 2850 C C . GLN A 1 345 ? 4.833 -13.717 13.925 1.00 92.19 345 GLN A C 1
ATOM 2852 O O . GLN A 1 345 ? 3.804 -13.053 14.001 1.00 92.19 345 GLN A O 1
ATOM 2857 N N . ASN A 1 346 ? 4.827 -15.017 13.636 1.00 92.88 346 ASN A N 1
ATOM 2858 C CA . ASN A 1 346 ? 3.594 -15.755 13.402 1.00 92.88 346 ASN A CA 1
ATOM 2859 C C . ASN A 1 346 ? 2.704 -15.773 14.655 1.00 92.88 346 ASN A C 1
ATOM 2861 O O . ASN A 1 346 ? 1.508 -15.517 14.545 1.00 92.88 346 ASN A O 1
ATOM 2865 N N . GLU A 1 347 ? 3.271 -16.015 15.840 1.00 93.62 347 GLU A N 1
ATOM 2866 C CA . GLU A 1 347 ? 2.524 -15.965 17.106 1.00 93.62 347 GLU A CA 1
ATOM 2867 C C . GLU A 1 347 ? 2.005 -14.546 17.411 1.00 93.62 347 GLU A C 1
ATOM 2869 O O . GLU A 1 347 ? 0.858 -14.393 17.829 1.00 93.62 347 GLU A O 1
ATOM 2874 N N . THR A 1 348 ? 2.789 -13.493 17.147 1.00 94.62 348 THR A N 1
ATOM 2875 C CA . THR A 1 348 ? 2.325 -12.101 17.301 1.00 94.62 348 THR A CA 1
ATOM 2876 C C . THR A 1 348 ? 1.192 -11.765 16.329 1.00 94.62 348 THR A C 1
ATOM 2878 O O . THR A 1 348 ? 0.207 -11.149 16.730 1.00 94.62 348 THR A O 1
ATOM 2881 N N . VAL A 1 349 ? 1.280 -12.185 15.062 1.00 95.94 349 VAL A N 1
ATOM 2882 C CA . VAL A 1 349 ? 0.203 -11.980 14.076 1.00 95.94 349 VAL A CA 1
ATOM 2883 C C . VAL A 1 349 ? -1.074 -12.703 14.507 1.00 95.94 349 VAL A C 1
ATOM 2885 O O . VAL A 1 349 ? -2.143 -12.100 14.488 1.00 95.94 349 VAL A O 1
ATOM 2888 N N . GLN A 1 350 ? -0.967 -13.947 14.982 1.00 94.00 350 GLN A N 1
ATOM 2889 C CA . GLN A 1 350 ? -2.107 -14.696 15.522 1.00 94.00 350 GLN A CA 1
ATOM 2890 C C . GLN A 1 350 ? -2.724 -14.021 16.756 1.00 94.00 350 GLN A C 1
ATOM 2892 O O . GLN A 1 350 ? -3.948 -14.012 16.909 1.00 94.00 350 GLN A O 1
ATOM 2897 N N . ALA A 1 351 ? -1.901 -13.427 17.625 1.00 94.81 351 ALA A N 1
ATOM 2898 C CA . ALA A 1 351 ? -2.380 -12.656 18.767 1.00 94.81 351 ALA A CA 1
ATOM 2899 C C . ALA A 1 351 ? -3.191 -11.430 18.318 1.00 94.81 351 ALA A C 1
ATOM 2901 O O . ALA A 1 351 ? -4.289 -11.199 18.821 1.00 94.81 351 ALA A O 1
ATOM 2902 N N . LEU A 1 352 ? -2.698 -10.681 17.326 1.00 95.50 352 LEU A N 1
ATOM 2903 C CA . LEU A 1 352 ? -3.412 -9.537 16.747 1.00 95.50 352 LEU A CA 1
ATOM 2904 C C . LEU A 1 352 ? -4.714 -9.959 16.052 1.00 95.50 352 LEU A C 1
ATOM 2906 O O . LEU A 1 352 ? -5.734 -9.295 16.232 1.00 95.50 352 LEU A O 1
ATOM 2910 N N . ASP A 1 353 ? -4.710 -11.079 15.325 1.00 94.25 353 ASP A N 1
ATOM 2911 C CA . ASP A 1 353 ? -5.918 -11.655 14.715 1.00 94.25 353 ASP A CA 1
ATOM 2912 C C . ASP A 1 353 ? -6.959 -12.031 15.782 1.00 94.25 353 ASP A C 1
ATOM 2914 O O . ASP A 1 353 ? -8.146 -11.757 15.617 1.00 94.25 353 ASP A O 1
ATOM 2918 N N . THR A 1 354 ? -6.518 -12.588 16.915 1.00 91.94 354 THR A N 1
ATOM 2919 C CA . THR A 1 354 ? -7.385 -12.923 18.064 1.00 91.94 354 THR A CA 1
ATOM 2920 C C . THR A 1 354 ? -8.000 -11.677 18.712 1.00 91.94 354 THR A C 1
ATOM 2922 O O . THR A 1 354 ? -9.099 -11.735 19.267 1.00 91.94 354 THR A O 1
ATOM 2925 N N . LEU A 1 355 ? -7.313 -10.536 18.624 1.00 92.81 355 LEU A N 1
ATOM 2926 C CA . LEU A 1 355 ? -7.822 -9.228 19.038 1.00 92.81 355 LEU A CA 1
ATOM 2927 C C . LEU A 1 355 ? -8.709 -8.561 17.969 1.00 92.81 355 LEU A C 1
ATOM 2929 O O . LEU A 1 355 ? -9.233 -7.483 18.223 1.00 92.81 355 LEU A O 1
ATOM 2933 N N . GLY A 1 356 ? -8.880 -9.162 16.786 1.00 92.06 356 GLY A N 1
ATOM 2934 C CA . GLY A 1 356 ? -9.638 -8.578 15.672 1.00 92.06 356 GLY A CA 1
ATOM 2935 C C . GLY A 1 356 ? -8.890 -7.482 14.899 1.00 92.06 356 GLY A C 1
ATOM 2936 O O . GLY A 1 356 ? -9.488 -6.773 14.089 1.00 92.06 356 GLY A O 1
ATOM 2937 N N . ILE A 1 357 ? -7.580 -7.328 15.114 1.00 93.25 357 ILE A N 1
ATOM 2938 C CA . ILE A 1 357 ? -6.783 -6.231 14.552 1.00 93.25 357 ILE A CA 1
ATOM 2939 C C . ILE A 1 357 ? -6.207 -6.646 13.203 1.00 93.25 357 ILE A C 1
ATOM 2941 O O . ILE A 1 357 ? -5.169 -7.294 13.137 1.00 93.25 357 ILE A O 1
ATOM 2945 N N . ASN A 1 358 ? -6.812 -6.193 12.107 1.00 90.88 358 ASN A N 1
ATOM 2946 C CA . ASN A 1 358 ? -6.355 -6.527 10.747 1.00 90.88 358 ASN A CA 1
ATOM 2947 C C . ASN A 1 358 ? -5.276 -5.583 10.187 1.00 90.88 358 ASN A C 1
ATOM 2949 O O . ASN A 1 358 ? -4.720 -5.835 9.117 1.00 90.88 358 ASN A O 1
ATOM 2953 N N . LYS A 1 359 ? -4.989 -4.473 10.877 1.00 93.00 359 LYS A N 1
ATOM 2954 C CA . LYS A 1 359 ? -3.965 -3.509 10.458 1.00 93.00 359 LYS A CA 1
ATOM 2955 C C . LYS A 1 359 ? -2.581 -4.168 10.525 1.00 93.00 359 LYS A C 1
ATOM 2957 O O . LYS A 1 359 ? -2.257 -4.844 11.496 1.00 93.00 359 LYS A O 1
ATOM 2962 N N . ASP A 1 360 ? -1.773 -3.973 9.486 1.00 94.69 360 ASP A N 1
ATOM 2963 C CA . ASP A 1 360 ? -0.369 -4.401 9.490 1.00 94.69 360 ASP A CA 1
ATOM 2964 C C . ASP A 1 360 ? 0.515 -3.364 10.188 1.00 94.69 360 ASP A C 1
ATOM 2966 O O . ASP A 1 360 ? 0.215 -2.176 10.095 1.00 94.69 360 ASP A O 1
ATOM 2970 N N . ILE A 1 361 ? 1.586 -3.790 10.849 1.00 95.75 361 ILE A N 1
ATOM 2971 C CA . ILE A 1 361 ? 2.426 -2.943 11.705 1.00 95.75 361 ILE A CA 1
ATOM 2972 C C . ILE A 1 361 ? 3.800 -2.788 11.073 1.00 95.75 361 ILE A C 1
ATOM 2974 O O . ILE A 1 361 ? 4.445 -3.782 10.742 1.00 95.75 361 ILE A O 1
ATOM 2978 N N . ASP A 1 362 ? 4.258 -1.546 10.950 1.00 95.75 362 ASP A N 1
ATOM 2979 C CA . ASP A 1 362 ? 5.620 -1.236 10.517 1.00 95.75 362 ASP A CA 1
ATOM 2980 C C . ASP A 1 362 ? 6.589 -1.281 11.708 1.00 95.75 362 ASP A C 1
ATOM 2982 O O . ASP A 1 362 ? 6.637 -0.361 12.527 1.00 95.75 362 ASP A O 1
ATOM 2986 N N . ILE A 1 363 ? 7.355 -2.369 11.810 1.00 92.25 363 ILE A N 1
ATOM 2987 C CA . ILE A 1 363 ? 8.281 -2.648 12.916 1.00 92.25 363 ILE A CA 1
ATOM 2988 C C . ILE A 1 363 ? 9.384 -1.583 12.998 1.00 92.25 363 ILE A C 1
ATOM 2990 O O . ILE A 1 363 ? 9.799 -1.222 14.099 1.00 92.25 363 ILE A O 1
ATOM 2994 N N . ASP A 1 364 ? 9.808 -1.014 11.864 1.00 92.44 364 ASP A N 1
ATOM 2995 C CA . ASP A 1 364 ? 10.873 -0.000 11.819 1.00 92.44 364 ASP A CA 1
ATOM 2996 C C . ASP A 1 364 ? 10.448 1.332 12.465 1.00 92.44 364 ASP A C 1
ATOM 2998 O O . ASP A 1 364 ? 11.297 2.159 12.805 1.00 92.44 364 ASP A O 1
ATOM 3002 N N . LYS A 1 365 ? 9.142 1.556 12.659 1.00 95.00 365 LYS A N 1
ATOM 3003 C CA . LYS A 1 365 ? 8.606 2.752 13.330 1.00 95.00 365 LYS A CA 1
ATOM 3004 C C . LYS A 1 365 ? 8.442 2.588 14.838 1.00 95.00 365 LYS A C 1
ATOM 3006 O O . LYS A 1 365 ? 8.090 3.556 15.512 1.00 95.00 365 LYS A O 1
ATOM 3011 N N . LEU A 1 366 ? 8.654 1.389 15.371 1.00 95.12 366 LEU A N 1
ATOM 3012 C CA . LEU A 1 366 ? 8.382 1.091 16.771 1.00 95.12 366 LEU A CA 1
ATOM 3013 C C . LEU A 1 366 ? 9.528 1.548 17.671 1.00 95.12 366 LEU A C 1
ATOM 3015 O O . LEU A 1 366 ? 10.696 1.224 17.456 1.00 95.12 366 LEU A O 1
ATOM 3019 N N . SER A 1 367 ? 9.186 2.263 18.741 1.00 96.50 367 SER A N 1
ATOM 3020 C CA . SER A 1 367 ? 10.141 2.561 19.805 1.00 96.50 367 SER A CA 1
ATOM 3021 C C . SER A 1 367 ? 10.429 1.316 20.657 1.00 96.50 367 SER A C 1
ATOM 3023 O O . SER A 1 367 ? 9.677 0.340 20.654 1.00 96.50 367 SER A O 1
ATOM 3025 N N . SER A 1 368 ? 11.468 1.361 21.499 1.00 95.00 368 SER A N 1
ATOM 3026 C CA . SER A 1 368 ? 11.712 0.291 22.482 1.00 95.00 368 SER A CA 1
ATOM 3027 C C . SER A 1 368 ? 10.541 0.077 23.449 1.00 95.00 368 SER A C 1
ATOM 3029 O O . SER A 1 368 ? 10.404 -1.008 24.007 1.00 95.00 368 SER A O 1
ATOM 3031 N N . GLN A 1 369 ? 9.713 1.100 23.687 1.00 94.00 369 GLN A N 1
ATOM 3032 C CA . GLN A 1 369 ? 8.506 0.958 24.504 1.00 94.00 369 GLN A CA 1
ATOM 3033 C C . GLN A 1 369 ? 7.389 0.253 23.733 1.00 94.00 369 GLN A C 1
ATOM 3035 O O . GLN A 1 369 ? 6.682 -0.567 24.312 1.00 94.00 369 GLN A O 1
ATOM 3040 N N . ASP A 1 370 ? 7.258 0.518 22.436 1.00 95.88 370 ASP A N 1
ATOM 3041 C CA . ASP A 1 370 ? 6.252 -0.128 21.592 1.00 95.88 370 ASP A CA 1
ATOM 3042 C C . ASP A 1 370 ? 6.558 -1.608 21.378 1.00 95.88 370 ASP A C 1
ATOM 3044 O O . ASP A 1 370 ? 5.661 -2.442 21.475 1.00 95.88 370 ASP A O 1
ATOM 3048 N N . LEU A 1 371 ? 7.837 -1.955 21.213 1.00 93.81 371 LEU A N 1
ATOM 3049 C CA . LEU A 1 371 ? 8.276 -3.351 21.167 1.00 93.81 371 LEU A CA 1
ATOM 3050 C C . LEU A 1 371 ? 7.920 -4.105 22.455 1.00 93.81 371 LEU A C 1
ATOM 3052 O O . LEU A 1 371 ? 7.449 -5.235 22.382 1.00 93.81 371 LEU A O 1
ATOM 3056 N N . LYS A 1 372 ? 8.048 -3.466 23.627 1.00 93.94 372 LYS A N 1
ATOM 3057 C CA . LYS A 1 372 ? 7.602 -4.066 24.895 1.00 93.94 372 LYS A CA 1
ATOM 3058 C C . LYS A 1 372 ? 6.089 -4.282 24.930 1.00 93.94 372 LYS A C 1
ATOM 3060 O O . LYS A 1 372 ? 5.655 -5.325 25.401 1.00 93.94 372 LYS A O 1
ATOM 3065 N N . LYS A 1 373 ? 5.283 -3.338 24.427 1.00 95.56 373 LYS A N 1
ATOM 3066 C CA . LYS A 1 373 ? 3.819 -3.512 24.323 1.00 95.56 373 LYS A CA 1
ATOM 3067 C C . LYS A 1 373 ? 3.467 -4.696 23.415 1.00 95.56 373 LYS A C 1
ATOM 3069 O O . LYS A 1 373 ? 2.595 -5.487 23.764 1.00 95.56 373 LYS A O 1
ATOM 3074 N N . LEU A 1 374 ? 4.169 -4.852 22.289 1.00 95.06 374 LEU A N 1
ATOM 3075 C CA . LEU A 1 374 ? 4.007 -6.014 21.411 1.00 95.06 374 LEU A CA 1
ATOM 3076 C C . LEU A 1 374 ? 4.437 -7.321 22.077 1.00 95.06 374 LEU A C 1
ATOM 3078 O O . LEU A 1 374 ? 3.741 -8.318 21.918 1.00 95.06 374 LEU A O 1
ATOM 3082 N N . ASP A 1 375 ? 5.525 -7.325 22.850 1.00 94.38 375 ASP A N 1
ATOM 3083 C CA . ASP A 1 375 ? 5.943 -8.509 23.607 1.00 94.38 375 ASP A CA 1
ATOM 3084 C C . ASP A 1 375 ? 4.882 -8.907 24.653 1.00 94.38 375 ASP A C 1
ATOM 3086 O O . ASP A 1 375 ? 4.603 -10.094 24.805 1.00 94.38 375 ASP A O 1
ATOM 3090 N N . ILE A 1 376 ? 4.226 -7.941 25.313 1.00 95.56 376 ILE A N 1
ATOM 3091 C CA . ILE A 1 376 ? 3.094 -8.204 26.226 1.00 95.56 376 ILE A CA 1
ATOM 3092 C C . ILE A 1 376 ? 1.938 -8.882 25.474 1.00 95.56 376 ILE A C 1
ATOM 3094 O O . ILE A 1 376 ? 1.392 -9.870 25.959 1.00 95.56 376 ILE A O 1
ATOM 3098 N N . ILE A 1 377 ? 1.577 -8.390 24.283 1.00 95.75 377 ILE A N 1
ATOM 3099 C CA . ILE A 1 377 ? 0.520 -8.993 23.449 1.00 95.75 377 ILE A CA 1
ATOM 3100 C C . ILE A 1 377 ? 0.924 -10.402 22.994 1.00 95.75 377 ILE A C 1
ATOM 3102 O O . ILE A 1 377 ? 0.126 -11.334 23.074 1.00 95.75 377 ILE A O 1
ATOM 3106 N N . TRP A 1 378 ? 2.163 -10.579 22.543 1.00 94.62 378 TRP A N 1
ATOM 3107 C CA . TRP A 1 378 ? 2.682 -11.866 22.088 1.00 94.62 378 TRP A CA 1
ATOM 3108 C C . TRP A 1 378 ? 2.680 -12.922 23.201 1.00 94.62 378 TRP A C 1
ATOM 3110 O O . TRP A 1 378 ? 2.160 -14.019 22.999 1.00 94.62 378 TRP A O 1
ATOM 3120 N N . ILE A 1 379 ? 3.216 -12.596 24.379 1.00 95.12 379 ILE A N 1
ATOM 3121 C CA . ILE A 1 379 ? 3.273 -13.516 25.524 1.00 95.12 379 ILE A CA 1
ATOM 3122 C C . ILE A 1 379 ? 1.859 -13.765 26.070 1.00 95.12 379 ILE A C 1
ATOM 3124 O O . ILE A 1 379 ? 1.430 -14.911 26.194 1.00 95.12 379 ILE A O 1
ATOM 3128 N N . GLY A 1 380 ? 1.109 -12.698 26.345 1.00 93.38 380 GLY A N 1
ATOM 3129 C CA . GLY A 1 380 ? -0.166 -12.790 27.050 1.00 93.38 380 GLY A CA 1
A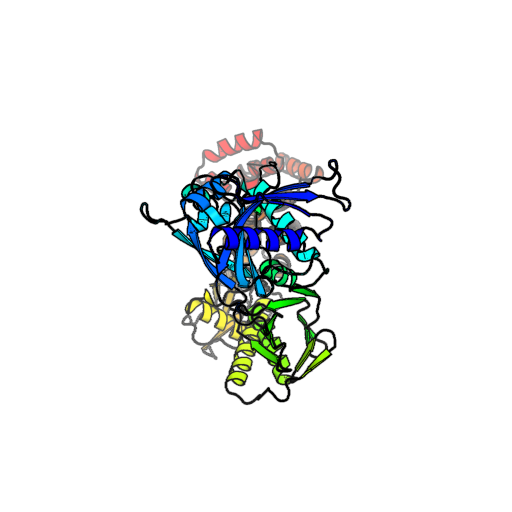TOM 3130 C C . GLY A 1 380 ? -1.338 -13.280 26.198 1.00 93.38 380 GLY A C 1
ATOM 3131 O O . GLY A 1 380 ? -2.117 -14.104 26.658 1.00 93.38 380 GLY A O 1
ATOM 3132 N N . ILE A 1 381 ? -1.465 -12.820 24.950 1.00 91.88 381 ILE A N 1
ATOM 3133 C CA . ILE A 1 381 ? -2.561 -13.228 24.051 1.00 91.88 381 ILE A CA 1
ATOM 3134 C C . ILE A 1 381 ? -2.123 -14.373 23.132 1.00 91.88 381 ILE A C 1
ATOM 3136 O O . ILE A 1 381 ? -2.870 -15.333 22.951 1.00 91.88 381 ILE A O 1
ATOM 3140 N N . GLY A 1 382 ? -0.918 -14.284 22.557 1.00 89.75 382 GLY A N 1
ATOM 3141 C CA . GLY A 1 382 ? -0.407 -15.279 21.609 1.00 89.75 382 GLY A CA 1
ATOM 3142 C C . GLY A 1 382 ? -0.081 -16.616 22.272 1.00 89.75 382 GLY A C 1
ATOM 3143 O O . GLY A 1 382 ? -0.618 -17.650 21.875 1.00 89.75 382 GLY A O 1
ATOM 3144 N N . LYS A 1 383 ? 0.769 -16.597 23.304 1.00 90.44 383 LYS A N 1
ATOM 3145 C CA . LYS A 1 383 ? 1.157 -17.811 24.046 1.00 90.44 383 LYS A CA 1
ATOM 3146 C C . LYS A 1 383 ? 0.212 -18.175 25.186 1.00 90.44 383 LYS A C 1
ATOM 3148 O O . LYS A 1 383 ? 0.221 -19.327 25.611 1.00 90.44 383 LYS A O 1
ATOM 3153 N N . LYS A 1 384 ? -0.608 -17.225 25.648 1.00 88.88 384 LYS A N 1
ATOM 3154 C CA . LYS A 1 384 ? -1.473 -17.369 26.834 1.00 88.88 384 LYS A CA 1
ATOM 3155 C C . LYS A 1 384 ? -0.678 -17.645 28.115 1.00 88.88 384 LYS A C 1
ATOM 3157 O O . LYS A 1 384 ? -1.095 -18.437 28.955 1.00 88.88 384 LYS A O 1
ATOM 3162 N N . GLU A 1 385 ? 0.479 -17.002 28.241 1.00 93.19 385 GLU A N 1
ATOM 3163 C CA . GLU A 1 385 ? 1.373 -17.105 29.398 1.00 93.19 385 GLU A CA 1
ATOM 3164 C C . GLU A 1 385 ? 1.256 -15.865 30.301 1.00 93.19 385 GLU A C 1
ATOM 3166 O O . GLU A 1 385 ? 0.831 -14.791 29.861 1.00 93.19 385 GLU A O 1
ATOM 3171 N N . ILE A 1 386 ? 1.665 -15.998 31.568 1.00 93.69 386 ILE A N 1
ATOM 3172 C CA . ILE A 1 386 ? 1.786 -14.865 32.490 1.00 93.69 386 ILE A CA 1
ATOM 3173 C C . ILE A 1 386 ? 2.901 -13.928 32.030 1.00 93.69 386 ILE A C 1
ATOM 3175 O O . ILE A 1 386 ? 4.020 -14.339 31.722 1.00 93.69 386 ILE A O 1
ATOM 3179 N N . VAL A 1 387 ? 2.595 -12.633 32.010 1.00 95.44 387 VAL A N 1
ATOM 3180 C CA . VAL A 1 387 ? 3.550 -11.588 31.656 1.00 95.44 387 VAL A CA 1
ATOM 3181 C C . VAL A 1 387 ? 4.191 -11.026 32.920 1.00 95.44 387 VAL A C 1
ATOM 3183 O O . VAL A 1 387 ? 3.521 -10.423 33.755 1.00 95.44 387 VAL A O 1
ATOM 3186 N N . HIS A 1 388 ? 5.508 -11.170 33.043 1.00 93.50 388 HIS A N 1
ATOM 3187 C CA . HIS A 1 388 ? 6.274 -10.621 34.164 1.00 93.50 388 HIS A CA 1
ATOM 3188 C C . HIS A 1 388 ? 6.946 -9.283 33.815 1.00 93.50 388 HIS A C 1
ATOM 3190 O O . HIS A 1 388 ? 7.170 -8.953 32.649 1.00 93.50 388 HIS A O 1
ATOM 3196 N N . GLY A 1 389 ? 7.330 -8.517 34.842 1.00 85.69 389 GLY A N 1
ATOM 3197 C CA . GLY A 1 389 ? 8.133 -7.296 34.687 1.00 85.69 389 GLY A CA 1
ATOM 3198 C C . GLY A 1 389 ? 7.341 -6.015 34.394 1.00 85.69 389 GLY A C 1
ATOM 3199 O O . GLY A 1 389 ? 7.944 -4.973 34.121 1.00 85.69 389 GLY A O 1
ATOM 3200 N N . ILE A 1 390 ? 6.009 -6.061 34.480 1.00 88.50 390 ILE A N 1
ATOM 3201 C CA . ILE A 1 390 ? 5.155 -4.869 34.514 1.00 88.50 390 ILE A CA 1
ATOM 3202 C C . ILE A 1 390 ? 5.231 -4.284 35.931 1.00 88.50 390 ILE A C 1
ATOM 3204 O O . ILE A 1 390 ? 4.975 -4.981 36.905 1.00 88.50 390 ILE A O 1
ATOM 3208 N N . LYS A 1 391 ? 5.630 -3.009 36.055 1.00 82.50 391 LYS A N 1
ATOM 3209 C CA . LYS A 1 391 ? 5.917 -2.374 37.359 1.00 82.50 391 LYS A CA 1
ATOM 3210 C C . LYS A 1 391 ? 4.711 -2.288 38.296 1.00 82.50 391 LYS A C 1
ATOM 3212 O O . LYS A 1 391 ? 4.895 -2.161 39.500 1.00 82.50 391 LYS A O 1
ATOM 3217 N N . GLU A 1 392 ? 3.508 -2.246 37.742 1.00 83.25 392 GLU A N 1
ATOM 3218 C CA . GLU A 1 392 ? 2.287 -2.014 38.500 1.00 83.25 392 GLU A CA 1
ATOM 3219 C C . GLU A 1 392 ? 1.655 -3.342 38.919 1.00 83.25 392 GLU A C 1
ATOM 3221 O O . GLU A 1 392 ? 1.078 -4.050 38.102 1.00 83.25 392 GLU A O 1
ATOM 3226 N N . GLU A 1 393 ? 1.752 -3.673 40.206 1.00 87.81 393 GLU A N 1
ATOM 3227 C CA . GLU A 1 393 ? 1.180 -4.883 40.820 1.00 87.81 393 GLU A CA 1
ATOM 3228 C C . GLU A 1 393 ? -0.331 -4.737 41.085 1.00 87.81 393 GLU A C 1
ATOM 3230 O O . GLU A 1 393 ? -0.822 -4.950 42.195 1.00 87.81 393 GLU A O 1
ATOM 3235 N N . LYS A 1 394 ? -1.080 -4.274 40.080 1.00 88.50 394 LYS A N 1
ATOM 3236 C CA . LYS A 1 394 ? -2.532 -4.079 40.151 1.00 88.50 394 LYS A CA 1
ATOM 3237 C C . LYS A 1 394 ? -3.203 -4.494 38.853 1.00 88.50 394 LYS A C 1
ATOM 3239 O O . LYS A 1 394 ? -2.592 -4.445 37.785 1.00 88.50 394 LYS A O 1
ATOM 3244 N N . SER A 1 395 ? -4.472 -4.873 38.972 1.00 88.25 395 SER A N 1
ATOM 3245 C CA . SER A 1 395 ? -5.333 -5.145 37.826 1.00 88.25 395 SER A CA 1
ATOM 3246 C C . SER A 1 395 ? -5.939 -3.856 37.276 1.00 88.25 395 SER A C 1
ATOM 3248 O O . SER A 1 395 ? -6.293 -2.964 38.050 1.00 88.25 395 SER A O 1
ATOM 3250 N N . GLY A 1 396 ? -6.106 -3.762 35.959 1.00 88.69 396 GLY A N 1
ATOM 3251 C CA . GLY A 1 396 ? -6.734 -2.596 35.346 1.00 88.69 396 GLY A CA 1
ATOM 3252 C C . GLY A 1 396 ? -6.749 -2.605 33.823 1.00 88.69 396 GLY A C 1
ATOM 3253 O O . GLY A 1 396 ? -6.078 -3.403 33.165 1.00 88.69 396 GLY A O 1
ATOM 3254 N N . PHE A 1 397 ? -7.528 -1.677 33.266 1.00 90.38 397 PHE A N 1
ATOM 3255 C CA . PHE A 1 397 ? -7.544 -1.400 31.835 1.00 90.38 397 PHE A CA 1
ATOM 3256 C C . PHE A 1 397 ? -6.302 -0.613 31.425 1.00 90.38 397 PHE A C 1
ATOM 3258 O O . PHE A 1 397 ? -5.951 0.391 32.046 1.00 90.38 397 PHE A O 1
ATOM 3265 N N . VAL A 1 398 ? -5.672 -1.034 30.334 1.00 93.31 398 VAL A N 1
ATOM 3266 C CA . VAL A 1 398 ? -4.536 -0.342 29.726 1.00 93.31 398 VAL A CA 1
ATOM 3267 C C . VAL A 1 398 ? -4.806 -0.082 28.254 1.00 93.31 398 VAL A C 1
ATOM 3269 O O . VAL A 1 398 ? -5.377 -0.920 27.557 1.00 93.31 398 VAL A O 1
ATOM 3272 N N . LYS A 1 399 ? -4.371 1.085 27.775 1.00 95.56 399 LYS A N 1
ATOM 3273 C CA . LYS A 1 399 ? -4.434 1.473 26.363 1.00 95.56 399 LYS A CA 1
ATOM 3274 C C . LYS A 1 399 ? -3.028 1.413 25.778 1.00 95.56 399 LYS A C 1
ATOM 3276 O O . LYS A 1 399 ? -2.125 2.104 26.249 1.00 95.56 399 LYS A O 1
ATOM 3281 N N . PHE A 1 400 ? -2.831 0.577 24.768 1.00 95.94 400 PHE A N 1
ATOM 3282 C CA . PHE A 1 400 ? -1.586 0.474 24.022 1.00 95.94 400 PHE A CA 1
ATOM 3283 C C . PHE A 1 400 ? -1.761 1.100 22.647 1.00 95.94 400 PHE A C 1
ATOM 3285 O O . PHE A 1 400 ? -2.550 0.623 21.842 1.00 95.94 400 PHE A O 1
ATOM 3292 N N . SER A 1 401 ? -0.964 2.127 22.376 1.00 95.44 401 SER A N 1
ATOM 3293 C CA . SER A 1 401 ? -0.816 2.711 21.044 1.00 95.44 401 SER A CA 1
ATOM 3294 C C . SER A 1 401 ? 0.592 2.444 20.531 1.00 95.44 401 SER A C 1
ATOM 3296 O O . SER A 1 401 ? 1.558 2.681 21.268 1.00 95.44 401 SER A O 1
ATOM 3298 N N . PHE A 1 402 ? 0.702 1.936 19.305 1.00 94.81 402 PHE A N 1
ATOM 3299 C CA . PHE A 1 402 ? 1.961 1.721 18.587 1.00 94.81 402 PHE A CA 1
ATOM 3300 C C . PHE A 1 402 ? 1.715 1.691 17.069 1.00 94.81 402 PHE A C 1
ATOM 3302 O O . PHE A 1 402 ? 0.739 1.106 16.599 1.00 94.81 402 PHE A O 1
ATOM 3309 N N . ASP A 1 403 ? 2.597 2.330 16.293 1.00 93.75 403 ASP A N 1
ATOM 3310 C CA . ASP A 1 403 ? 2.367 2.623 14.866 1.00 93.75 403 ASP A CA 1
ATOM 3311 C C . ASP A 1 403 ? 0.964 3.236 14.642 1.00 93.75 403 ASP A C 1
ATOM 3313 O O . ASP A 1 403 ? 0.680 4.319 15.150 1.00 93.75 403 ASP A O 1
ATOM 3317 N N . LYS A 1 404 ? 0.073 2.540 13.928 1.00 92.31 404 LYS A N 1
ATOM 3318 C CA . LYS A 1 404 ? -1.318 2.948 13.644 1.00 92.31 404 LYS A CA 1
ATOM 3319 C C . LYS A 1 404 ? -2.367 2.089 14.363 1.00 92.31 404 LYS A C 1
ATOM 3321 O O . LYS A 1 404 ? -3.535 2.089 13.962 1.00 92.31 404 LYS A O 1
ATOM 3326 N N . VAL A 1 405 ? -1.934 1.299 15.344 1.00 95.44 405 VAL A N 1
ATOM 3327 C CA . VAL A 1 405 ? -2.772 0.370 16.103 1.00 95.44 405 VAL A CA 1
ATOM 3328 C C . VAL A 1 405 ? -3.000 0.921 17.502 1.00 95.44 405 VAL A C 1
ATOM 3330 O O . VAL A 1 405 ? -2.045 1.282 18.195 1.00 95.44 405 VAL A O 1
ATOM 3333 N N . ASN A 1 406 ? -4.262 0.934 17.925 1.00 96.06 406 ASN A N 1
ATOM 3334 C CA . ASN A 1 406 ? -4.655 1.224 19.299 1.00 96.06 406 ASN A CA 1
ATOM 3335 C C . ASN A 1 406 ? -5.437 0.042 19.866 1.00 96.06 406 ASN A C 1
ATOM 3337 O O . ASN A 1 406 ? -6.428 -0.393 19.287 1.00 96.06 406 ASN A O 1
ATOM 3341 N N . VAL A 1 407 ? -5.017 -0.469 21.016 1.00 96.50 407 VAL A N 1
ATOM 3342 C CA . VAL A 1 407 ? -5.632 -1.628 21.671 1.00 96.50 407 VAL A CA 1
ATOM 3343 C C . VAL A 1 407 ? -5.941 -1.273 23.110 1.00 96.50 407 VAL A C 1
ATOM 3345 O O . VAL A 1 407 ? -5.102 -0.684 23.789 1.00 96.50 407 VAL A O 1
ATOM 3348 N N . MET A 1 408 ? -7.105 -1.677 23.602 1.00 95.44 408 MET A N 1
ATOM 3349 C CA . MET A 1 408 ? -7.390 -1.682 25.032 1.00 95.44 408 MET A CA 1
ATOM 3350 C C . MET A 1 408 ? -7.442 -3.115 25.551 1.00 95.44 408 MET A C 1
ATOM 3352 O O . MET A 1 408 ? -8.173 -3.957 25.032 1.00 95.44 408 MET A O 1
ATOM 3356 N N . LEU A 1 409 ? -6.652 -3.382 26.583 1.00 93.69 409 LEU A N 1
ATOM 3357 C CA . LEU A 1 409 ? -6.522 -4.688 27.223 1.00 93.69 409 LEU A CA 1
ATOM 3358 C C . LEU A 1 409 ? -6.850 -4.559 28.706 1.00 93.69 409 LEU A C 1
ATOM 3360 O O . LEU A 1 409 ? -6.682 -3.488 29.291 1.00 93.69 409 LEU A O 1
ATOM 3364 N N . PHE A 1 410 ? -7.266 -5.660 29.320 1.00 91.31 410 PHE A N 1
ATOM 3365 C CA . PHE A 1 410 ? -7.322 -5.771 30.770 1.00 91.31 410 PHE A CA 1
ATOM 3366 C C . PHE A 1 410 ? -6.130 -6.595 31.247 1.00 91.31 410 PHE A C 1
ATOM 3368 O O . PHE A 1 410 ? -5.929 -7.726 30.799 1.00 91.31 410 PHE A O 1
ATOM 3375 N N . LEU A 1 411 ? -5.323 -6.019 32.134 1.00 91.94 411 LEU A N 1
ATOM 3376 C CA . LEU A 1 411 ? -4.246 -6.731 32.807 1.00 91.94 411 LEU A CA 1
ATOM 3377 C C . LEU A 1 411 ? -4.768 -7.179 34.164 1.00 91.94 411 LEU A C 1
ATOM 3379 O O . LEU A 1 411 ? -5.108 -6.336 34.987 1.00 91.94 411 LEU A O 1
ATOM 3383 N N . TYR A 1 412 ? -4.841 -8.484 34.399 1.00 88.69 412 TYR A N 1
ATOM 3384 C CA . TYR A 1 412 ? -5.192 -9.046 35.700 1.00 88.69 412 TYR A CA 1
ATOM 3385 C C . TYR A 1 412 ? -3.913 -9.441 36.436 1.00 88.69 412 TYR A C 1
ATOM 3387 O O . TYR A 1 412 ? -3.181 -10.303 35.952 1.00 88.69 412 TYR A O 1
ATOM 3395 N N . TYR A 1 413 ? -3.634 -8.813 37.579 1.00 90.81 413 TYR A N 1
ATOM 3396 C CA . TYR A 1 413 ? -2.470 -9.146 38.394 1.00 90.81 413 TYR A CA 1
ATOM 3397 C C . TYR A 1 413 ? -2.709 -10.434 39.187 1.00 90.81 413 TYR A C 1
ATOM 3399 O O . TYR A 1 413 ? -3.626 -10.511 40.005 1.00 90.81 413 TYR A O 1
ATOM 3407 N N . ASP A 1 414 ? -1.858 -11.425 38.949 1.00 88.88 414 ASP A N 1
ATOM 3408 C CA . ASP A 1 414 ? -1.807 -12.688 39.670 1.00 88.88 414 ASP A CA 1
ATOM 3409 C C . ASP A 1 414 ? -0.736 -12.588 40.769 1.00 88.88 414 ASP A C 1
ATOM 3411 O O . ASP A 1 414 ? 0.464 -12.482 40.491 1.00 88.88 414 ASP A O 1
ATOM 3415 N N . SER A 1 415 ? -1.175 -12.553 42.029 1.00 88.06 415 SER A N 1
ATOM 3416 C CA . SER A 1 415 ? -0.294 -12.342 43.181 1.00 88.06 415 SER A CA 1
ATOM 3417 C C . SER A 1 415 ? 0.571 -13.558 43.516 1.00 88.06 415 SER A C 1
ATOM 3419 O O . SER A 1 415 ? 1.634 -13.385 44.120 1.00 88.06 415 SER A O 1
ATOM 3421 N N . GLU A 1 416 ? 0.154 -14.765 43.122 1.00 90.19 416 GLU A N 1
ATOM 3422 C CA . GLU A 1 416 ? 0.920 -15.994 43.342 1.00 90.19 416 GLU A CA 1
ATOM 3423 C C . GLU A 1 416 ? 2.098 -16.065 42.369 1.00 90.19 416 GLU A C 1
ATOM 3425 O O . GLU A 1 416 ? 3.242 -16.273 42.785 1.00 90.19 416 GLU A O 1
ATOM 3430 N N . GLU A 1 417 ? 1.841 -15.808 41.085 1.00 90.38 417 GLU A N 1
ATOM 3431 C CA . GLU A 1 417 ? 2.874 -15.827 40.043 1.00 90.38 417 GLU A CA 1
ATOM 3432 C C . GLU A 1 417 ? 3.658 -14.510 39.925 1.00 90.38 417 GLU A C 1
ATOM 3434 O O . GLU A 1 417 ? 4.701 -14.465 39.268 1.00 90.38 417 GLU A O 1
ATOM 3439 N N . LYS A 1 418 ? 3.205 -13.434 40.583 1.00 91.25 418 LYS A N 1
ATOM 3440 C CA . LYS A 1 418 ? 3.791 -12.082 40.499 1.00 91.25 418 LYS A CA 1
ATOM 3441 C C . LYS A 1 418 ? 3.930 -11.618 39.046 1.00 91.25 418 LYS A C 1
ATOM 3443 O O . LYS A 1 418 ? 5.018 -11.279 38.562 1.00 91.25 418 LYS A O 1
ATOM 3448 N N . GLY A 1 419 ? 2.813 -11.631 38.330 1.00 94.19 419 GLY A N 1
ATOM 3449 C CA . GLY A 1 419 ? 2.732 -11.219 36.931 1.00 94.19 419 GLY A CA 1
ATOM 3450 C C . GLY A 1 419 ? 1.297 -10.960 36.498 1.00 94.19 419 GLY A C 1
ATOM 3451 O O . GLY A 1 419 ? 0.384 -10.972 37.319 1.00 94.19 419 GLY A O 1
ATOM 3452 N N . HIS A 1 420 ? 1.088 -10.708 35.208 1.00 93.56 420 HIS A N 1
ATOM 3453 C CA . HIS A 1 420 ? -0.219 -10.333 34.676 1.00 93.56 420 HIS A CA 1
ATOM 3454 C C . HIS A 1 420 ? -0.735 -11.327 33.642 1.00 93.56 420 HIS A C 1
ATOM 3456 O O . HIS A 1 420 ? -0.040 -11.647 32.676 1.00 93.56 420 HIS A O 1
ATOM 3462 N N . LYS A 1 421 ? -1.997 -11.739 33.795 1.00 92.06 421 LYS A N 1
ATOM 3463 C CA . LYS A 1 421 ? -2.790 -12.321 32.704 1.00 92.06 421 LYS A CA 1
ATOM 3464 C C . LYS A 1 421 ? -3.262 -11.180 31.810 1.00 92.06 421 LYS A C 1
ATOM 3466 O O . LYS A 1 421 ? -3.781 -10.178 32.305 1.00 92.06 421 LYS A O 1
ATOM 3471 N N . VAL A 1 422 ? -3.072 -11.318 30.501 1.00 92.56 422 VAL A N 1
ATOM 3472 C CA . VAL A 1 422 ? -3.489 -10.315 29.512 1.00 92.56 422 VAL A CA 1
ATOM 3473 C C . VAL A 1 422 ? -4.774 -10.784 28.859 1.00 92.56 422 VAL A C 1
ATOM 3475 O O . VAL A 1 422 ? -4.816 -11.872 28.292 1.00 92.56 422 VAL A O 1
ATOM 3478 N N . ILE A 1 423 ? -5.818 -9.967 28.934 1.00 89.19 423 ILE A N 1
ATOM 3479 C CA . ILE A 1 423 ? -7.158 -10.371 28.519 1.00 89.19 423 ILE A CA 1
ATOM 3480 C C . ILE A 1 423 ? -7.723 -9.334 27.550 1.00 89.19 423 ILE A C 1
ATOM 3482 O O . ILE A 1 423 ? -7.572 -8.126 27.749 1.00 89.19 423 ILE A O 1
ATOM 3486 N N . ASN A 1 424 ? -8.382 -9.810 26.488 1.00 90.38 424 ASN A N 1
ATOM 3487 C CA . ASN A 1 424 ? -9.198 -8.964 25.623 1.00 90.38 424 ASN A CA 1
ATOM 3488 C C . ASN A 1 424 ? -10.575 -8.761 26.280 1.00 90.38 424 ASN A C 1
ATOM 3490 O O . ASN A 1 424 ? -11.368 -9.708 26.298 1.00 90.38 424 ASN A O 1
ATOM 3494 N N . PRO A 1 425 ? -10.894 -7.560 26.793 1.00 87.62 425 PRO A N 1
ATOM 3495 C CA . PRO A 1 425 ? -12.144 -7.340 27.512 1.00 87.62 425 PRO A CA 1
ATOM 3496 C C . PRO A 1 425 ? -13.382 -7.403 26.600 1.00 87.62 425 PRO A C 1
ATOM 3498 O O . PRO A 1 425 ? -14.486 -7.568 27.104 1.00 87.62 425 PRO A O 1
ATOM 3501 N N . PHE A 1 426 ? -13.223 -7.322 25.273 1.00 87.44 426 PHE A N 1
ATOM 3502 C CA . PHE A 1 426 ? -14.337 -7.190 24.321 1.00 87.44 426 PHE A CA 1
ATOM 3503 C C . PHE A 1 426 ? -14.698 -8.479 23.565 1.00 87.44 426 PHE A C 1
ATOM 3505 O O . PHE A 1 426 ? -15.483 -8.432 22.621 1.00 87.44 426 PHE A O 1
ATOM 3512 N N . ASN A 1 427 ? -14.152 -9.636 23.954 1.00 74.94 427 ASN A N 1
ATOM 3513 C CA . ASN A 1 427 ? -14.470 -10.927 23.331 1.00 74.94 427 ASN A CA 1
ATOM 3514 C C . ASN A 1 427 ? -15.379 -11.781 24.237 1.00 74.94 427 ASN A C 1
ATOM 3516 O O . ASN A 1 427 ? -15.192 -11.820 25.446 1.00 74.94 427 ASN A O 1
ATOM 3520 N N . SER A 1 428 ? -16.332 -12.527 23.664 1.00 52.00 428 SER A N 1
ATOM 3521 C CA . SER A 1 428 ? -17.363 -13.289 24.395 1.00 52.00 428 SER A CA 1
ATOM 3522 C C . SER A 1 428 ? -16.826 -14.379 25.339 1.00 52.00 428 SER A C 1
ATOM 3524 O O . SER A 1 428 ? -17.547 -14.831 26.231 1.00 52.00 428 SER A O 1
ATOM 3526 N N . LEU A 1 429 ? -15.571 -14.805 25.157 1.00 48.09 429 LEU A N 1
ATOM 3527 C CA . LEU A 1 429 ? -14.901 -15.819 25.983 1.00 48.09 429 LEU A CA 1
ATOM 3528 C C . LEU A 1 429 ? -14.329 -15.276 27.307 1.00 48.09 429 LEU A C 1
ATOM 3530 O O . LEU A 1 429 ? -14.047 -16.076 28.189 1.00 48.09 429 LEU A O 1
ATOM 3534 N N . SER A 1 430 ? -14.224 -13.954 27.499 1.00 50.22 430 SER A N 1
ATOM 3535 C CA . SER A 1 430 ? -13.701 -13.352 28.747 1.00 50.22 430 SER A CA 1
ATOM 3536 C C . SER A 1 430 ? -14.648 -13.498 29.944 1.00 50.22 430 SER A C 1
ATOM 3538 O O . SER A 1 430 ? -14.303 -13.211 31.087 1.00 50.22 430 SER A O 1
ATOM 3540 N N . SER A 1 431 ? -15.860 -13.974 29.686 1.00 43.50 431 SER A N 1
ATOM 3541 C CA . SER A 1 431 ? -16.981 -13.933 30.611 1.00 43.50 431 SER A CA 1
ATOM 3542 C C . SER A 1 431 ? -17.001 -15.074 31.647 1.00 43.50 431 SER A C 1
ATOM 3544 O O . SER A 1 431 ? -18.001 -15.251 32.344 1.00 43.50 431 SER A O 1
ATOM 3546 N N . SER A 1 432 ? -15.912 -15.847 31.724 1.00 50.38 432 SER A N 1
ATOM 3547 C CA . SER A 1 432 ? -15.554 -16.738 32.839 1.00 50.38 432 SER A CA 1
ATOM 3548 C C . SER A 1 432 ? -14.183 -16.412 33.454 1.00 50.38 432 SER A C 1
ATOM 3550 O O . SER A 1 432 ? -13.748 -17.126 34.350 1.00 50.38 432 SER A O 1
ATOM 3552 N N . GLU A 1 433 ? -13.476 -15.392 32.952 1.00 51.91 433 GLU A N 1
ATOM 3553 C CA . GLU A 1 433 ? -12.079 -15.097 33.319 1.00 51.91 433 GLU A CA 1
ATOM 3554 C C . GLU A 1 433 ? -11.916 -13.763 34.067 1.00 51.91 433 GLU A C 1
ATOM 3556 O O . GLU A 1 433 ? -10.924 -13.589 34.773 1.00 51.91 433 GLU A O 1
ATOM 3561 N N . ILE A 1 434 ? -12.873 -12.831 33.950 1.00 60.09 434 ILE A N 1
ATOM 3562 C CA . ILE A 1 434 ? -12.872 -11.564 34.696 1.00 60.09 434 ILE A CA 1
ATOM 3563 C C . ILE A 1 434 ? -14.285 -11.226 35.174 1.00 60.09 434 ILE A C 1
ATOM 3565 O O . ILE A 1 434 ? -15.196 -11.070 34.362 1.00 60.09 434 ILE A O 1
ATOM 3569 N N . ASP A 1 435 ? -14.417 -10.992 36.478 1.00 61.25 435 ASP A N 1
ATOM 3570 C CA . ASP A 1 435 ? -15.576 -10.335 37.074 1.00 61.25 435 ASP A CA 1
ATOM 3571 C C . ASP A 1 435 ? -15.274 -8.839 37.227 1.00 61.25 435 ASP A C 1
ATOM 3573 O O . ASP A 1 435 ? -14.586 -8.414 38.158 1.00 61.25 435 ASP A O 1
ATOM 3577 N N . ILE A 1 436 ? -15.746 -8.023 36.283 1.00 66.62 436 ILE A N 1
ATOM 3578 C CA . ILE A 1 436 ? -15.725 -6.564 36.437 1.00 66.62 436 ILE A CA 1
ATOM 3579 C C . ILE A 1 436 ? -16.966 -6.190 37.224 1.00 66.62 436 ILE A C 1
ATOM 3581 O O . ILE A 1 436 ? -18.072 -6.493 36.783 1.00 66.62 436 ILE A O 1
ATOM 3585 N N . ALA A 1 437 ? -16.787 -5.529 38.364 1.00 70.56 437 ALA A N 1
ATOM 3586 C CA . ALA A 1 437 ? -17.897 -5.086 39.186 1.00 70.56 437 ALA A CA 1
ATOM 3587 C C . ALA A 1 437 ? -17.744 -3.631 39.626 1.00 70.56 437 ALA A C 1
ATOM 3589 O O . ALA A 1 437 ? -16.651 -3.202 40.006 1.00 70.56 437 ALA A O 1
ATOM 3590 N N . PHE A 1 438 ? -18.850 -2.889 39.618 1.00 68.62 438 PHE A N 1
ATOM 3591 C CA . PHE A 1 438 ? -18.930 -1.610 40.313 1.00 68.62 438 PHE A CA 1
ATOM 3592 C C . PHE A 1 438 ? -19.271 -1.829 41.771 1.00 68.62 438 PHE A C 1
ATOM 3594 O O . PHE A 1 438 ? -20.027 -2.734 42.118 1.00 68.62 438 PHE A O 1
ATOM 3601 N N . LYS A 1 439 ? -18.716 -0.961 42.610 1.00 71.12 439 LYS A N 1
ATOM 3602 C CA . LYS A 1 439 ? -19.045 -0.900 44.021 1.00 71.12 439 LYS A CA 1
ATOM 3603 C C . LYS A 1 439 ? -20.139 0.143 44.228 1.00 71.12 439 LYS A C 1
ATOM 3605 O O . LYS A 1 439 ? -19.912 1.312 43.922 1.00 71.12 439 LYS A O 1
ATOM 3610 N N . THR A 1 440 ? -21.297 -0.273 44.721 1.00 68.38 440 THR A N 1
ATOM 3611 C CA . THR A 1 440 ? -22.419 0.624 45.022 1.00 68.38 440 THR A CA 1
ATOM 3612 C C . THR A 1 440 ? -22.140 1.462 46.274 1.00 68.38 440 THR A C 1
ATOM 3614 O O . THR A 1 440 ? -21.220 1.169 47.046 1.00 68.38 440 THR A O 1
ATOM 3617 N N . GLU A 1 441 ? -22.957 2.495 46.509 1.00 71.12 441 GLU A N 1
ATOM 3618 C CA . GLU A 1 441 ? -22.926 3.284 47.754 1.00 71.12 441 GLU A CA 1
ATOM 3619 C C . GLU A 1 441 ? -23.170 2.415 49.000 1.00 71.12 441 GLU A C 1
ATOM 3621 O O . GLU A 1 441 ? -22.623 2.682 50.070 1.00 71.12 441 GLU A O 1
ATOM 3626 N N . GLU A 1 442 ? -23.909 1.316 48.837 1.00 74.31 442 GLU A N 1
ATOM 3627 C CA . GLU A 1 442 ? -24.192 0.314 49.871 1.00 74.31 442 GLU A CA 1
ATOM 3628 C C . GLU A 1 442 ? -23.067 -0.725 50.038 1.00 74.31 442 GLU A C 1
ATOM 3630 O O . GLU A 1 442 ? -23.221 -1.707 50.763 1.00 74.31 442 GLU A O 1
ATOM 3635 N N . ASN A 1 443 ? -21.895 -0.494 49.432 1.00 71.50 443 ASN A N 1
ATOM 3636 C CA . ASN A 1 443 ? -20.720 -1.369 49.506 1.00 71.50 443 ASN A CA 1
ATOM 3637 C C . ASN A 1 443 ? -20.888 -2.737 48.800 1.00 71.50 443 ASN A C 1
ATOM 3639 O O . ASN A 1 443 ? -20.033 -3.609 48.986 1.00 71.50 443 ASN A O 1
ATOM 3643 N N . GLU A 1 444 ? -21.927 -2.928 47.983 1.00 73.75 444 GLU A N 1
ATOM 3644 C CA . GLU A 1 444 ? -22.153 -4.152 47.203 1.00 73.75 444 GLU A CA 1
ATOM 3645 C C . GLU A 1 444 ? -21.418 -4.115 45.859 1.00 73.75 444 GLU A C 1
ATOM 3647 O O . GLU A 1 444 ? -21.169 -3.044 45.310 1.00 73.75 444 GLU A O 1
ATOM 3652 N N . TYR A 1 445 ? -21.069 -5.285 45.317 1.00 74.62 445 TYR A N 1
ATOM 3653 C CA . TYR A 1 445 ? -20.408 -5.405 44.016 1.00 74.62 445 TYR A CA 1
ATOM 3654 C C . TYR A 1 445 ? -21.383 -5.933 42.963 1.00 74.62 445 TYR A C 1
ATOM 3656 O O . TYR A 1 445 ? -21.825 -7.078 43.051 1.00 74.62 445 TYR A O 1
ATOM 3664 N N . ILE A 1 446 ? -21.678 -5.119 41.949 1.00 71.94 446 ILE A N 1
ATOM 3665 C CA . ILE A 1 446 ? -22.550 -5.487 40.825 1.00 71.94 446 ILE A CA 1
ATOM 3666 C C . ILE A 1 446 ? -21.684 -5.752 39.604 1.00 71.94 446 ILE A C 1
ATOM 3668 O O . ILE A 1 446 ? -20.961 -4.859 39.164 1.00 71.94 446 ILE A O 1
ATOM 3672 N N . GLN A 1 447 ? -21.761 -6.965 39.054 1.00 76.69 447 GLN A N 1
ATOM 3673 C CA . GLN A 1 447 ? -21.056 -7.300 37.821 1.00 76.69 447 GLN A CA 1
ATOM 3674 C C . GLN A 1 447 ? -21.614 -6.522 36.633 1.00 76.69 447 GLN A C 1
ATOM 3676 O O . GLN A 1 447 ? -22.827 -6.403 36.474 1.00 76.69 447 GLN A O 1
ATOM 3681 N N . VAL A 1 448 ? -20.724 -6.034 35.773 1.00 80.31 448 VAL A N 1
ATOM 3682 C CA . VAL A 1 448 ? -21.088 -5.162 34.659 1.00 80.31 448 VAL A CA 1
ATOM 3683 C C . VAL A 1 448 ? -20.363 -5.508 33.371 1.00 80.31 448 VAL A C 1
ATOM 3685 O O . VAL A 1 448 ? -19.285 -6.101 33.350 1.00 80.31 448 VAL A O 1
ATOM 3688 N N . SER A 1 449 ? -20.970 -5.078 32.268 1.00 85.81 449 SER A N 1
ATOM 3689 C CA . SER A 1 449 ? -20.382 -5.188 30.939 1.00 85.81 449 SER A CA 1
ATOM 3690 C C . SER A 1 449 ? -19.059 -4.406 30.858 1.00 85.81 449 SER A C 1
ATOM 3692 O O . SER A 1 449 ? -19.069 -3.207 31.137 1.00 85.81 449 SER A O 1
ATOM 3694 N N . PRO A 1 450 ? -17.942 -5.003 30.387 1.00 86.44 450 PRO A N 1
ATOM 3695 C CA . PRO A 1 450 ? -16.670 -4.297 30.183 1.00 86.44 450 PRO A CA 1
ATOM 3696 C C . PRO A 1 450 ? -16.786 -3.086 29.257 1.00 86.44 450 PRO A C 1
ATOM 3698 O O . PRO A 1 450 ? -15.981 -2.168 29.348 1.00 86.44 450 PRO A O 1
ATOM 3701 N N . PHE A 1 451 ? -17.778 -3.069 28.365 1.00 90.06 451 PHE A N 1
ATOM 3702 C CA . PHE A 1 451 ? -17.985 -1.973 27.420 1.00 90.06 451 PHE A CA 1
ATOM 3703 C C . PHE A 1 451 ? -18.376 -0.654 28.099 1.00 90.06 451 PHE A C 1
ATOM 3705 O O . PHE A 1 451 ? -18.234 0.390 27.474 1.00 90.06 451 PHE A O 1
ATOM 3712 N N . VAL A 1 452 ? -18.815 -0.673 29.365 1.00 87.19 452 VAL A N 1
ATOM 3713 C CA . VAL A 1 452 ? -19.192 0.543 30.105 1.00 87.19 452 VAL A CA 1
ATOM 3714 C C . VAL A 1 452 ? -18.050 1.553 30.240 1.00 87.19 452 VAL A C 1
ATOM 3716 O O . VAL A 1 452 ? -18.285 2.751 30.306 1.00 87.19 452 VAL A O 1
ATOM 3719 N N . VAL A 1 453 ? -16.798 1.088 30.245 1.00 88.62 453 VAL A N 1
ATOM 3720 C CA . VAL A 1 453 ? -15.632 1.967 30.428 1.00 88.62 453 VAL A CA 1
ATOM 3721 C C . VAL A 1 453 ? -15.295 2.786 29.177 1.00 88.62 453 VAL A C 1
ATOM 3723 O O . VAL A 1 453 ? -14.393 3.623 29.219 1.00 88.62 453 VAL A O 1
ATOM 3726 N N . LEU A 1 454 ? -15.954 2.507 28.049 1.00 93.69 454 LEU A N 1
ATOM 3727 C CA . LEU A 1 454 ? -15.654 3.127 26.767 1.00 93.69 454 LEU A CA 1
ATOM 3728 C C . LEU A 1 454 ? -16.195 4.555 26.703 1.00 93.69 454 LEU A C 1
ATOM 3730 O O . LEU A 1 454 ? -17.386 4.805 26.862 1.00 93.69 454 LEU A O 1
ATOM 3734 N N . THR A 1 455 ? -15.302 5.484 26.384 1.00 95.25 455 THR A N 1
ATOM 3735 C CA . THR A 1 455 ? -15.641 6.870 26.046 1.00 95.25 455 THR A CA 1
ATOM 3736 C C . THR A 1 455 ? -15.843 7.043 24.536 1.00 95.25 455 THR A C 1
ATOM 3738 O O . THR A 1 455 ? -15.466 6.173 23.750 1.00 95.25 455 THR A O 1
ATOM 3741 N N . GLU A 1 456 ? -16.362 8.196 24.102 1.00 95.81 456 GLU A N 1
ATOM 3742 C CA . GLU A 1 456 ? -16.429 8.574 22.677 1.00 95.81 456 GLU A CA 1
ATOM 3743 C C . GLU A 1 456 ? -15.068 8.374 21.984 1.00 95.81 456 GLU A C 1
ATOM 3745 O O . GLU A 1 456 ? -14.964 7.658 20.990 1.00 95.81 456 GLU A O 1
ATOM 3750 N N . LYS A 1 457 ? -13.992 8.920 22.569 1.00 96.25 457 LYS A N 1
ATOM 3751 C CA . LYS A 1 457 ? -12.633 8.839 22.009 1.00 96.25 457 LYS A CA 1
ATOM 3752 C C . LYS A 1 457 ? -12.080 7.418 21.955 1.00 96.25 457 LYS A C 1
ATOM 3754 O O . LYS A 1 457 ? -11.282 7.095 21.073 1.00 96.25 457 LYS A O 1
ATOM 3759 N N . ASP A 1 458 ? -12.509 6.558 22.868 1.00 96.44 458 ASP A N 1
ATOM 3760 C CA . ASP A 1 458 ? -12.147 5.143 22.863 1.00 96.44 458 ASP A CA 1
ATOM 3761 C C . ASP A 1 458 ? -12.823 4.396 21.714 1.00 96.44 458 ASP A C 1
ATOM 3763 O O . ASP A 1 458 ? -12.157 3.661 20.984 1.00 96.44 458 ASP A O 1
ATOM 3767 N N . ILE A 1 459 ? -14.114 4.647 21.495 1.00 97.00 459 ILE A N 1
ATOM 3768 C CA . ILE A 1 459 ? -14.890 4.070 20.390 1.00 97.00 459 ILE A CA 1
ATOM 3769 C C . ILE A 1 459 ? -14.320 4.517 19.036 1.00 97.00 459 ILE A C 1
ATOM 3771 O O . ILE A 1 459 ? -14.174 3.696 18.122 1.00 97.00 459 ILE A O 1
ATOM 3775 N N . GLU A 1 460 ? -13.934 5.790 18.917 1.00 95.31 460 GLU A N 1
ATOM 3776 C CA . GLU A 1 460 ? -13.289 6.340 17.719 1.00 95.31 460 GLU A CA 1
ATOM 3777 C C . GLU A 1 460 ? -11.956 5.649 17.413 1.00 95.31 460 GLU A C 1
ATOM 3779 O O . GLU A 1 460 ? -11.709 5.258 16.273 1.00 95.31 460 GLU A O 1
ATOM 3784 N N . SER A 1 461 ? -11.100 5.454 18.420 1.00 93.94 461 SER A N 1
ATOM 3785 C CA . SER A 1 461 ? -9.678 5.172 18.183 1.00 93.94 461 SER A CA 1
ATOM 3786 C C . SER A 1 461 ? -9.240 3.722 18.387 1.00 93.94 461 SER A C 1
ATOM 3788 O O . SER A 1 461 ? -8.272 3.313 17.743 1.00 93.94 461 SER A O 1
ATOM 3790 N N . ILE A 1 462 ? -9.908 2.941 19.245 1.00 95.94 462 ILE A N 1
ATOM 3791 C CA . ILE A 1 462 ? -9.482 1.578 19.602 1.00 95.94 462 ILE A CA 1
ATOM 3792 C C . ILE A 1 462 ? -9.930 0.565 18.544 1.00 95.94 462 ILE A C 1
ATOM 3794 O O . ILE A 1 462 ? -11.051 0.609 18.035 1.00 95.94 462 ILE A O 1
ATOM 3798 N N . ASP A 1 463 ? -9.031 -0.366 18.229 1.00 94.88 463 ASP A N 1
ATOM 3799 C CA . ASP A 1 463 ? -9.160 -1.309 17.119 1.00 94.88 463 ASP A CA 1
ATOM 3800 C C . ASP A 1 463 ? -9.719 -2.676 17.515 1.00 94.88 463 ASP A C 1
ATOM 3802 O O . ASP A 1 463 ? -10.247 -3.380 16.659 1.00 94.88 463 ASP A O 1
ATOM 3806 N N . ASN A 1 464 ? -9.608 -3.072 18.786 1.00 94.62 464 ASN A N 1
ATOM 3807 C CA . ASN A 1 464 ? -10.048 -4.389 19.261 1.00 94.62 464 ASN A CA 1
ATOM 3808 C C . ASN A 1 464 ? -11.457 -4.400 19.879 1.00 94.62 464 ASN A C 1
ATOM 3810 O O . ASN A 1 464 ? -11.814 -5.369 20.552 1.00 94.62 464 ASN A O 1
ATOM 3814 N N . ILE A 1 465 ? -12.248 -3.337 19.689 1.00 93.75 465 ILE A N 1
ATOM 3815 C CA . ILE A 1 465 ? -13.647 -3.304 20.130 1.00 93.75 465 ILE A CA 1
ATOM 3816 C C . ILE A 1 465 ? -14.494 -4.100 19.132 1.00 93.75 465 ILE A C 1
ATOM 3818 O O . ILE A 1 465 ? -14.637 -3.710 17.975 1.00 93.75 465 ILE A O 1
ATOM 3822 N N . ASP A 1 466 ? -15.106 -5.190 19.591 1.00 92.38 466 ASP A N 1
ATOM 3823 C CA . ASP A 1 466 ? -16.121 -5.905 18.817 1.00 92.38 466 ASP A CA 1
ATOM 3824 C C . ASP A 1 466 ? -17.508 -5.316 19.109 1.00 92.38 466 ASP A C 1
ATOM 3826 O O . ASP A 1 466 ? -18.193 -5.716 20.055 1.00 92.38 466 ASP A O 1
ATOM 3830 N N . PHE A 1 467 ? -17.930 -4.351 18.284 1.00 93.50 467 PHE A N 1
ATOM 3831 C CA . PHE A 1 467 ? -19.237 -3.702 18.427 1.00 93.50 467 PHE A CA 1
ATOM 3832 C C . PHE A 1 467 ? -20.394 -4.710 18.414 1.00 93.50 467 PHE A C 1
ATOM 3834 O O . PHE A 1 467 ? -21.356 -4.545 19.155 1.00 93.50 467 PHE A O 1
ATOM 3841 N N . SER A 1 468 ? -20.277 -5.822 17.678 1.00 91.88 468 SER A N 1
ATOM 3842 C CA . SER A 1 468 ? -21.344 -6.831 17.594 1.00 91.88 468 SER A CA 1
ATOM 3843 C C . SER A 1 468 ? -21.660 -7.516 18.931 1.00 91.88 468 SER A C 1
ATOM 3845 O O . SER A 1 468 ? -22.675 -8.203 19.055 1.00 91.88 468 SER A O 1
ATOM 3847 N N . LYS A 1 469 ? -20.796 -7.352 19.942 1.00 90.75 469 LYS A N 1
ATOM 3848 C CA . LYS A 1 469 ? -20.935 -7.986 21.256 1.00 90.75 469 LYS A CA 1
ATOM 3849 C C . LYS A 1 469 ? -21.525 -7.084 22.324 1.00 90.75 469 LYS A C 1
ATOM 3851 O O . LYS A 1 469 ? -21.938 -7.631 23.349 1.00 90.75 469 LYS A O 1
ATOM 3856 N N . ILE A 1 470 ? -21.625 -5.773 2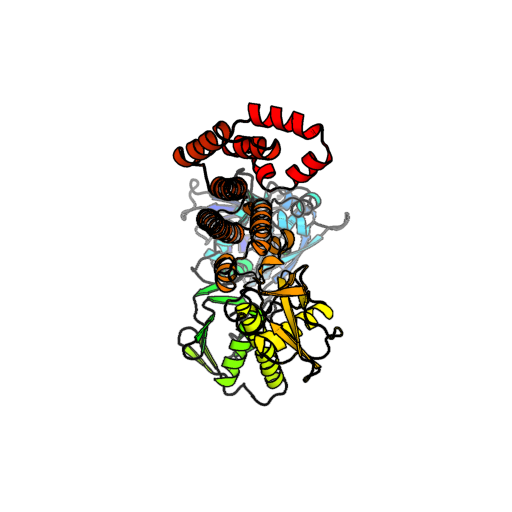2.095 1.00 91.75 470 ILE A N 1
ATOM 3857 C CA . ILE A 1 470 ? -22.030 -4.787 23.110 1.00 91.75 470 ILE A CA 1
ATOM 3858 C C . ILE A 1 470 ? -23.329 -5.212 23.801 1.00 91.75 470 ILE A C 1
ATOM 3860 O O . ILE A 1 470 ? -23.314 -5.546 24.986 1.00 91.75 470 ILE A O 1
ATOM 3864 N N . THR A 1 471 ? -24.440 -5.303 23.070 1.00 91.44 471 THR A N 1
ATOM 3865 C CA . THR A 1 471 ? -25.754 -5.616 23.655 1.00 91.44 471 THR A CA 1
ATOM 3866 C C . THR A 1 471 ? -25.783 -6.990 24.318 1.00 91.44 471 THR A C 1
ATOM 3868 O O . THR A 1 471 ? -26.337 -7.155 25.403 1.00 91.44 471 THR A O 1
ATOM 3871 N N . SER A 1 472 ? -25.160 -7.997 23.693 1.00 89.19 472 SER A N 1
ATOM 3872 C CA . SER A 1 472 ? -25.097 -9.352 24.256 1.00 89.19 472 SER A CA 1
ATOM 3873 C C . SER A 1 472 ? -24.315 -9.408 25.573 1.00 89.19 472 SER A C 1
ATOM 3875 O O . SER A 1 472 ? -24.677 -10.177 26.461 1.00 89.19 472 SER A O 1
ATOM 3877 N N . SER A 1 473 ? -23.294 -8.557 25.723 1.00 86.94 473 SER A N 1
ATOM 3878 C CA . SER A 1 473 ? -22.522 -8.416 26.955 1.00 86.94 473 SER A CA 1
ATOM 3879 C C . SER A 1 473 ? -23.400 -7.874 28.081 1.00 86.94 473 SER A C 1
ATOM 3881 O O . SER A 1 473 ? -23.496 -8.502 29.132 1.00 86.94 473 SER A O 1
ATOM 3883 N N . PHE A 1 474 ? -24.138 -6.784 27.847 1.00 85.50 474 PHE A N 1
ATOM 3884 C CA . PHE A 1 474 ? -25.073 -6.247 28.846 1.00 85.50 474 PHE A CA 1
ATOM 3885 C C . PHE A 1 474 ? -26.182 -7.243 29.219 1.00 85.50 474 PHE A C 1
ATOM 3887 O O . PHE A 1 474 ? -26.492 -7.406 30.397 1.00 85.50 474 PHE A O 1
ATOM 3894 N N . LYS A 1 475 ? -26.739 -7.971 28.241 1.00 86.19 475 LYS A N 1
ATOM 3895 C CA . LYS A 1 475 ? -27.750 -9.015 28.492 1.00 86.19 475 LYS A CA 1
ATOM 3896 C C . LYS A 1 475 ? -27.233 -10.143 29.392 1.00 86.19 475 LYS A C 1
ATOM 3898 O O . LYS A 1 475 ? -28.024 -10.711 30.139 1.00 86.19 475 LYS A O 1
ATOM 3903 N N . LYS A 1 476 ? -25.937 -10.477 29.329 1.00 82.50 476 LYS A N 1
ATOM 3904 C CA . LYS A 1 476 ? -25.347 -11.568 30.121 1.00 82.50 476 LYS A CA 1
ATOM 3905 C C . LYS A 1 476 ? -25.291 -11.252 31.620 1.00 82.50 476 LYS A C 1
ATOM 3907 O O . LYS A 1 476 ? -25.587 -12.139 32.414 1.00 82.50 476 LYS A O 1
ATOM 3912 N N . PHE A 1 477 ? -24.886 -10.043 32.001 1.00 75.38 477 PHE A N 1
ATOM 3913 C CA . PHE A 1 477 ? -24.713 -9.680 33.416 1.00 75.38 477 PHE A CA 1
ATOM 3914 C C . PHE A 1 477 ? -26.037 -9.344 34.119 1.00 75.38 477 PHE A C 1
ATOM 3916 O O . PHE A 1 477 ? -26.105 -9.356 35.344 1.00 75.38 477 PHE A O 1
ATOM 3923 N N . GLY A 1 478 ? -27.104 -9.117 33.346 1.00 71.25 478 GLY A N 1
ATOM 3924 C CA . GLY A 1 478 ? -28.370 -8.604 33.857 1.00 71.25 478 GLY A CA 1
ATOM 3925 C C . GLY A 1 478 ? -28.317 -7.084 34.006 1.00 71.25 478 GLY A C 1
ATOM 3926 O O . GLY A 1 478 ? -27.273 -6.505 34.291 1.00 71.25 478 GLY A O 1
ATOM 3927 N N . MET A 1 479 ? -29.446 -6.420 33.761 1.00 76.38 479 MET A N 1
ATOM 3928 C CA . MET A 1 479 ? -29.558 -4.973 33.939 1.00 76.38 479 MET A CA 1
ATOM 3929 C C . MET A 1 479 ? -30.267 -4.681 35.258 1.00 76.38 479 MET A C 1
ATOM 3931 O O . MET A 1 479 ? -31.364 -5.192 35.488 1.00 76.38 479 MET A O 1
ATOM 3935 N N . THR A 1 480 ? -29.659 -3.846 36.098 1.00 75.44 480 THR A N 1
ATOM 3936 C CA . THR A 1 480 ? -30.304 -3.274 37.286 1.00 75.44 480 THR A CA 1
ATOM 3937 C C . THR A 1 480 ? -30.687 -1.818 37.022 1.00 75.44 480 THR A C 1
ATOM 3939 O O . THR A 1 480 ? -30.252 -1.218 36.035 1.00 75.44 480 THR A O 1
ATOM 3942 N N . LYS A 1 481 ? -31.515 -1.229 37.891 1.00 76.38 481 LYS A N 1
ATOM 3943 C CA . LYS A 1 481 ? -31.913 0.181 37.756 1.00 76.38 481 LYS A CA 1
ATOM 3944 C C . LYS A 1 481 ? -30.699 1.111 37.875 1.00 76.38 481 LYS A C 1
ATOM 3946 O O . LYS A 1 481 ? -30.630 2.117 37.178 1.00 76.38 481 LYS A O 1
ATOM 3951 N N . GLU A 1 482 ? -29.745 0.739 38.718 1.00 76.56 482 GLU A N 1
ATOM 3952 C CA . GLU A 1 482 ? -28.504 1.462 39.002 1.00 76.56 482 GLU A CA 1
ATOM 3953 C C . GLU A 1 482 ? -27.548 1.441 37.807 1.00 76.56 482 GLU A C 1
ATOM 3955 O O . GLU A 1 482 ? -26.832 2.410 37.594 1.00 76.56 482 GLU A O 1
ATOM 3960 N N . PHE A 1 483 ? -27.566 0.368 37.009 1.00 78.56 483 PHE A N 1
ATOM 3961 C CA . PHE A 1 483 ? -26.682 0.199 35.851 1.00 78.56 483 PHE A CA 1
ATOM 3962 C C . PHE A 1 483 ? -27.283 0.714 34.530 1.00 78.56 483 PHE A C 1
ATOM 3964 O O . PHE A 1 483 ? -26.597 0.843 33.515 1.00 78.56 483 PHE A O 1
ATOM 3971 N N . PHE A 1 484 ? -28.577 1.043 34.519 1.00 84.81 484 PHE A N 1
ATOM 3972 C CA . PHE A 1 484 ? -29.247 1.590 33.340 1.00 84.81 484 PHE A CA 1
ATOM 3973 C C . PHE A 1 484 ? -28.605 2.892 32.807 1.00 84.81 484 PHE A C 1
ATOM 3975 O O . PHE A 1 484 ? -28.406 2.993 31.590 1.00 84.81 484 PHE A O 1
ATOM 3982 N N . PRO A 1 485 ? -28.244 3.882 33.657 1.00 86.12 485 PRO A N 1
ATOM 3983 C CA . PRO A 1 485 ? -27.621 5.127 33.205 1.00 86.12 485 PRO A CA 1
ATOM 3984 C C . PRO A 1 485 ? -26.297 4.906 32.472 1.00 86.12 485 PRO A C 1
ATOM 3986 O O . PRO A 1 485 ? -26.029 5.593 31.493 1.00 86.12 485 PRO A O 1
ATOM 3989 N N . ASP A 1 486 ? -25.508 3.920 32.892 1.00 86.12 486 ASP A N 1
ATOM 3990 C CA . ASP A 1 486 ? -24.222 3.573 32.288 1.00 86.12 486 ASP A CA 1
ATOM 3991 C C . ASP A 1 486 ? -24.370 3.025 30.863 1.00 86.12 486 ASP A C 1
ATOM 3993 O O . ASP A 1 486 ? -23.668 3.439 29.938 1.00 86.12 486 ASP A O 1
ATOM 3997 N N . ALA A 1 487 ? -25.328 2.118 30.654 1.00 89.56 487 ALA A N 1
ATOM 3998 C CA . ALA A 1 487 ? -25.631 1.595 29.324 1.00 89.56 487 ALA A CA 1
ATOM 3999 C C . ALA A 1 487 ? -26.168 2.691 28.392 1.00 89.56 487 ALA A C 1
ATOM 4001 O O . ALA A 1 487 ? -25.819 2.738 27.210 1.00 89.56 487 ALA A O 1
ATOM 4002 N N . ASN A 1 488 ? -26.983 3.599 28.934 1.00 91.69 488 ASN A N 1
ATOM 4003 C CA . ASN A 1 488 ? -27.461 4.767 28.206 1.00 91.69 488 ASN A CA 1
ATOM 4004 C C . ASN A 1 488 ? -26.317 5.748 27.888 1.00 91.69 488 ASN A C 1
ATOM 4006 O O . ASN A 1 488 ? -26.237 6.249 26.771 1.00 91.69 488 ASN A O 1
ATOM 4010 N N . GLY A 1 489 ? -25.393 5.975 28.824 1.00 93.50 489 GLY A N 1
ATOM 4011 C CA . GLY A 1 489 ? -24.194 6.789 28.619 1.00 93.50 489 GLY A CA 1
ATOM 4012 C C . GLY A 1 489 ? -23.299 6.231 27.513 1.00 93.50 489 GLY A C 1
ATOM 4013 O O . GLY A 1 489 ? -22.873 6.981 26.632 1.00 93.50 489 GLY A O 1
ATOM 4014 N N . LEU A 1 490 ? -23.098 4.909 27.483 1.00 95.25 490 LEU A N 1
ATOM 4015 C CA . LEU A 1 490 ? -22.393 4.241 26.389 1.00 95.25 490 LEU A CA 1
ATOM 4016 C C . LEU A 1 490 ? -23.098 4.459 25.044 1.00 95.25 490 LEU A C 1
ATOM 4018 O O . LEU A 1 490 ? -22.432 4.786 24.064 1.00 95.25 490 LEU A O 1
ATOM 4022 N N . LEU A 1 491 ? -24.428 4.321 24.983 1.00 97.38 491 LEU A N 1
ATOM 4023 C CA . LEU A 1 491 ? -25.188 4.589 23.759 1.00 97.38 491 LEU A CA 1
ATOM 4024 C C . LEU A 1 491 ? -24.945 6.019 23.253 1.00 97.38 491 LEU A C 1
ATOM 4026 O O . LEU A 1 491 ? -24.682 6.209 22.067 1.00 97.38 491 LEU A O 1
ATOM 4030 N N . LEU A 1 492 ? -24.977 7.022 24.133 1.00 97.31 492 LEU A N 1
ATOM 4031 C CA . LEU A 1 492 ? -24.686 8.406 23.749 1.00 97.31 492 LEU A CA 1
ATOM 4032 C C . LEU A 1 492 ? -23.242 8.555 23.234 1.00 97.31 492 LEU A C 1
ATOM 4034 O O . LEU A 1 492 ? -23.031 9.144 22.174 1.00 97.31 492 LEU A O 1
ATOM 4038 N N . ALA A 1 493 ? -22.258 7.954 23.906 1.00 98.00 493 ALA A N 1
ATOM 4039 C CA . ALA A 1 493 ? -20.869 7.951 23.442 1.00 98.00 493 ALA A CA 1
ATOM 4040 C C . ALA A 1 493 ? -20.707 7.294 22.055 1.00 98.00 493 ALA A C 1
ATOM 4042 O O . ALA A 1 493 ? -19.942 7.785 21.225 1.00 98.00 493 ALA A O 1
ATOM 4043 N N . MET A 1 494 ? -21.458 6.222 21.770 1.00 98.38 494 MET A N 1
ATOM 4044 C CA . MET A 1 494 ? -21.483 5.575 20.452 1.00 98.38 494 MET A CA 1
ATOM 4045 C C . MET A 1 494 ? -22.035 6.501 19.363 1.00 98.38 494 MET A C 1
ATOM 4047 O O . MET A 1 494 ? -21.506 6.508 18.252 1.00 98.38 494 MET A O 1
ATOM 4051 N N . LEU A 1 495 ? -23.076 7.285 19.658 1.00 98.31 495 LEU A N 1
ATOM 4052 C CA . LEU A 1 495 ? -23.661 8.226 18.698 1.00 98.31 495 LEU A CA 1
ATOM 4053 C C . LEU A 1 495 ? -22.729 9.408 18.409 1.00 98.31 495 LEU A C 1
ATOM 4055 O O . LEU A 1 495 ? -22.571 9.771 17.245 1.00 98.31 495 LEU A O 1
ATOM 4059 N N . LEU A 1 496 ? -22.070 9.953 19.436 1.00 97.69 496 LEU A N 1
ATOM 4060 C CA . LEU A 1 496 ? -21.047 10.991 19.261 1.00 97.69 496 LEU A CA 1
ATOM 4061 C C . LEU A 1 496 ? -19.886 10.482 18.396 1.00 97.69 496 LEU A C 1
ATOM 4063 O O . LEU A 1 496 ? -19.517 11.121 17.410 1.00 97.69 496 LEU A O 1
ATOM 4067 N N . ALA A 1 497 ? -19.372 9.288 18.702 1.00 97.88 497 ALA A N 1
ATOM 4068 C CA . ALA A 1 497 ? -18.296 8.679 17.929 1.00 97.88 497 ALA A CA 1
ATOM 4069 C C . ALA A 1 497 ? -18.725 8.392 16.481 1.00 97.88 497 ALA A C 1
ATOM 4071 O O . ALA A 1 497 ? -17.947 8.615 15.557 1.00 97.88 497 ALA A O 1
ATOM 4072 N N . PHE A 1 498 ? -19.966 7.944 16.256 1.00 97.81 498 PHE A N 1
ATOM 4073 C CA . PHE A 1 498 ? -20.503 7.751 14.908 1.00 97.81 498 PHE A CA 1
ATOM 4074 C C . PHE A 1 498 ? -20.506 9.054 14.103 1.00 97.81 498 PHE A C 1
ATOM 4076 O O . PHE A 1 498 ? -20.025 9.061 12.969 1.00 97.81 498 PHE A O 1
ATOM 4083 N N . ASP A 1 499 ? -21.008 10.148 14.678 1.00 95.75 499 ASP A N 1
ATOM 4084 C CA . ASP A 1 499 ? -21.082 11.442 13.989 1.00 95.75 499 ASP A CA 1
ATOM 4085 C C . ASP A 1 499 ? -19.693 11.950 13.571 1.00 95.75 499 ASP A C 1
ATOM 4087 O O . ASP A 1 499 ? -19.554 12.548 12.502 1.00 95.75 499 ASP A O 1
ATOM 4091 N N . SER A 1 500 ? -18.676 11.651 14.385 1.00 95.38 500 SER A N 1
ATOM 4092 C CA . SER A 1 500 ? -17.267 11.978 14.152 1.00 95.38 500 SER A CA 1
ATOM 4093 C C . SER A 1 500 ? -16.644 11.149 13.019 1.00 95.38 500 SER A C 1
ATOM 4095 O O . SER A 1 500 ? -16.006 11.699 12.122 1.00 95.38 500 SER A O 1
ATOM 4097 N N . ILE A 1 501 ? -16.881 9.829 12.984 1.00 95.06 501 ILE A N 1
ATOM 4098 C CA . ILE A 1 501 ? -16.178 8.920 12.055 1.00 95.06 501 ILE A CA 1
ATOM 4099 C C . ILE A 1 501 ? -16.945 8.591 10.766 1.00 95.06 501 ILE A C 1
ATOM 4101 O O . ILE A 1 501 ? -16.364 7.988 9.859 1.00 95.06 501 ILE A O 1
ATOM 4105 N N . ARG A 1 502 ? -18.238 8.941 10.651 1.00 94.06 502 ARG A N 1
ATOM 4106 C CA . ARG A 1 502 ? -19.130 8.458 9.569 1.00 94.06 502 ARG A CA 1
ATOM 4107 C C . ARG A 1 502 ? -18.645 8.724 8.144 1.00 94.06 502 ARG A C 1
ATOM 4109 O O . ARG A 1 502 ? -19.002 7.969 7.243 1.00 94.06 502 ARG A O 1
ATOM 4116 N N . TYR A 1 503 ? -17.823 9.752 7.941 1.00 92.00 503 TYR A N 1
ATOM 4117 C CA . TYR A 1 503 ? -17.281 10.107 6.625 1.00 92.00 503 TYR A CA 1
ATOM 4118 C C . TYR A 1 503 ? -15.849 9.610 6.380 1.00 92.00 503 TYR A C 1
ATOM 4120 O O . TYR A 1 503 ? -15.427 9.535 5.227 1.00 92.00 503 TYR A O 1
ATOM 4128 N N . GLU A 1 504 ? -15.108 9.255 7.432 1.00 91.62 504 GLU A N 1
ATOM 4129 C CA . GLU A 1 504 ? -13.699 8.846 7.337 1.00 91.62 504 GLU A CA 1
ATOM 4130 C C . GLU A 1 504 ? -13.530 7.321 7.401 1.00 91.62 504 GLU A C 1
ATOM 4132 O O . GLU A 1 504 ? -12.703 6.752 6.686 1.00 91.62 504 GLU A O 1
ATOM 4137 N N . GLU A 1 505 ? -14.358 6.634 8.197 1.00 90.44 505 GLU A N 1
ATOM 4138 C CA . GLU A 1 505 ? -14.287 5.188 8.423 1.00 90.44 505 GLU A CA 1
ATOM 4139 C C . GLU A 1 505 ? -15.636 4.489 8.184 1.00 90.44 505 GLU A C 1
ATOM 4141 O O . GLU A 1 505 ? -16.194 3.853 9.077 1.00 90.44 505 GLU A O 1
ATOM 4146 N N . GLU A 1 506 ? -16.155 4.549 6.954 1.00 92.12 506 GLU A N 1
ATOM 4147 C CA . GLU A 1 506 ? -17.499 4.059 6.581 1.00 92.12 506 GLU A CA 1
ATOM 4148 C C . GLU A 1 506 ? -17.838 2.655 7.128 1.00 92.12 506 GLU A C 1
ATOM 4150 O O . GLU A 1 506 ? -18.919 2.430 7.671 1.00 92.12 506 GLU A O 1
ATOM 4155 N N . LYS A 1 507 ? -16.900 1.699 7.052 1.00 92.06 507 LYS A N 1
ATOM 4156 C CA . LYS A 1 507 ? -17.114 0.333 7.567 1.00 92.06 507 LYS A CA 1
ATOM 4157 C C . LYS A 1 507 ? -17.242 0.285 9.090 1.00 92.06 507 LYS A C 1
ATOM 4159 O O . LYS A 1 507 ? -18.102 -0.433 9.599 1.00 92.06 507 LYS A O 1
ATOM 4164 N N . LYS A 1 508 ? -16.383 1.019 9.805 1.00 92.69 508 LYS A N 1
ATOM 4165 C CA . LYS A 1 508 ? -16.400 1.089 11.271 1.00 92.69 508 LYS A CA 1
ATOM 4166 C C . LYS A 1 508 ? -17.654 1.825 11.738 1.00 92.69 508 LYS A C 1
ATOM 4168 O O . LYS A 1 508 ? -18.360 1.319 12.603 1.00 92.69 508 LYS A O 1
ATOM 4173 N N . ALA A 1 509 ? -17.980 2.943 11.088 1.00 95.88 509 ALA A N 1
ATOM 4174 C CA . ALA A 1 509 ? -19.195 3.714 11.320 1.00 95.88 509 ALA A CA 1
ATOM 4175 C C . ALA A 1 509 ? -20.457 2.864 11.137 1.00 95.88 509 ALA A C 1
ATOM 4177 O O . ALA A 1 509 ? -21.353 2.907 11.977 1.00 95.88 509 ALA A O 1
ATOM 4178 N N . LYS A 1 510 ? -20.511 2.045 10.078 1.00 96.19 510 LYS A N 1
ATOM 4179 C CA . LYS A 1 510 ? -21.643 1.150 9.825 1.00 96.19 510 LYS A CA 1
ATOM 4180 C C . LYS A 1 510 ? -21.808 0.102 10.930 1.00 96.19 510 LYS A C 1
ATOM 4182 O O . LYS A 1 510 ? -22.907 -0.057 11.451 1.00 96.19 510 LYS A O 1
ATOM 4187 N N . ALA A 1 511 ? -20.726 -0.567 11.324 1.00 95.56 511 ALA A N 1
ATOM 4188 C CA . ALA A 1 511 ? -20.767 -1.531 12.425 1.00 95.56 511 ALA A CA 1
ATOM 4189 C C . ALA A 1 511 ? -21.168 -0.874 13.762 1.00 95.56 511 ALA A C 1
ATOM 4191 O O . ALA A 1 511 ? -21.930 -1.456 14.534 1.00 95.56 511 ALA A O 1
ATOM 4192 N N . LEU A 1 512 ? -20.687 0.348 14.012 1.00 97.38 512 LEU A N 1
ATOM 4193 C CA . LEU A 1 512 ? -20.996 1.121 15.210 1.00 97.38 512 LEU A CA 1
ATOM 4194 C C . LEU A 1 512 ? -22.475 1.518 15.277 1.00 97.38 512 LEU A C 1
ATOM 4196 O O . LEU A 1 512 ? -23.109 1.275 16.301 1.00 97.38 512 LEU A O 1
ATOM 4200 N N . ILE A 1 513 ? -23.044 2.087 14.207 1.00 98.06 513 ILE A N 1
ATOM 4201 C CA . ILE A 1 513 ? -24.451 2.523 14.213 1.00 98.06 513 ILE A CA 1
ATOM 4202 C C . ILE A 1 513 ? -25.421 1.341 14.270 1.00 98.06 513 ILE A C 1
ATOM 4204 O O . ILE A 1 513 ? -26.445 1.431 14.943 1.00 98.06 513 ILE A O 1
ATOM 4208 N N . ASP A 1 514 ? -25.081 0.213 13.638 1.00 97.75 514 ASP A N 1
ATOM 4209 C CA . ASP A 1 514 ? -25.882 -1.012 13.729 1.00 97.75 514 ASP A CA 1
ATOM 4210 C C . ASP A 1 514 ? -25.893 -1.549 15.169 1.00 97.75 514 ASP A C 1
ATOM 4212 O O . ASP A 1 514 ? -26.947 -1.916 15.690 1.00 97.75 514 ASP A O 1
ATOM 4216 N N . SER A 1 515 ? -24.743 -1.520 15.851 1.00 97.38 515 SER A N 1
ATOM 4217 C CA . SER A 1 515 ? -24.668 -1.876 17.270 1.00 97.38 515 SER A CA 1
ATOM 4218 C C . SER A 1 515 ? -25.372 -0.865 18.177 1.00 97.38 515 SER A C 1
ATOM 4220 O O . SER A 1 515 ? -25.966 -1.276 19.172 1.00 97.38 515 SER A O 1
ATOM 4222 N N . ALA A 1 516 ? -25.302 0.433 17.871 1.00 98.19 516 ALA A N 1
ATOM 4223 C CA . ALA A 1 516 ? -25.996 1.468 18.634 1.00 98.19 516 ALA A CA 1
ATOM 4224 C C . ALA A 1 516 ? -27.512 1.277 18.536 1.00 98.19 516 ALA A C 1
ATOM 4226 O O . ALA A 1 516 ? -28.210 1.383 19.540 1.00 98.19 516 ALA A O 1
ATOM 4227 N N . LEU A 1 517 ? -28.020 0.928 17.348 1.00 98.31 517 LEU A N 1
ATOM 4228 C CA . LEU A 1 517 ? -29.436 0.641 17.137 1.00 98.31 517 LEU A CA 1
ATOM 4229 C C . LEU A 1 517 ? -29.892 -0.585 17.932 1.00 98.31 517 LEU A C 1
ATOM 4231 O O . LEU A 1 517 ? -30.957 -0.540 18.547 1.00 98.31 517 LEU A O 1
ATOM 4235 N N . ASP A 1 518 ? -29.106 -1.662 17.934 1.00 97.62 518 ASP A N 1
ATOM 4236 C CA . ASP A 1 518 ? -29.414 -2.865 18.716 1.00 97.62 518 ASP A CA 1
ATOM 4237 C C . ASP A 1 518 ? -29.445 -2.560 20.225 1.00 97.62 518 ASP A C 1
ATOM 4239 O O . ASP A 1 518 ? -30.407 -2.916 20.911 1.00 97.62 518 ASP A O 1
ATOM 4243 N N . LEU A 1 519 ? -28.455 -1.811 20.731 1.00 96.12 519 LEU A N 1
ATOM 4244 C CA . LEU A 1 519 ? -28.414 -1.383 22.132 1.00 96.12 519 LEU A CA 1
ATOM 4245 C C . LEU A 1 519 ? -29.604 -0.475 22.482 1.00 96.12 519 LEU A C 1
ATOM 4247 O O . LEU A 1 519 ? -30.285 -0.720 23.477 1.00 96.12 519 LEU A O 1
ATOM 4251 N N . ALA A 1 520 ? -29.894 0.534 21.658 1.00 96.88 520 ALA A N 1
ATOM 4252 C CA . ALA A 1 520 ? -30.998 1.468 21.877 1.00 96.88 520 ALA A CA 1
ATOM 4253 C C . ALA A 1 520 ? -32.366 0.773 21.860 1.00 96.88 520 ALA A C 1
ATOM 4255 O O . ALA A 1 520 ? -33.216 1.054 22.704 1.00 96.88 520 ALA A O 1
ATOM 4256 N N . SER A 1 521 ? -32.567 -0.166 20.929 1.00 95.81 521 SER A N 1
ATOM 4257 C CA . SER A 1 521 ? -33.796 -0.966 20.842 1.00 95.81 521 SER A CA 1
ATOM 4258 C C . SER A 1 521 ? -33.991 -1.799 22.106 1.00 95.81 521 SER A C 1
ATOM 4260 O O . SER A 1 521 ? -35.070 -1.797 22.697 1.00 95.81 521 SER A O 1
ATOM 4262 N N . TRP A 1 522 ? -32.926 -2.461 22.564 1.00 94.12 522 TRP A N 1
ATOM 4263 C CA . TRP A 1 522 ? -32.973 -3.269 23.775 1.00 94.12 522 TRP A CA 1
ATOM 4264 C C . TRP A 1 522 ? -33.238 -2.437 25.038 1.00 94.12 522 TRP A C 1
ATOM 4266 O O . TRP A 1 522 ? -34.066 -2.834 25.857 1.00 94.12 522 TRP A O 1
ATOM 4276 N N . LEU A 1 523 ? -32.597 -1.271 25.189 1.00 92.50 523 LEU A N 1
ATOM 4277 C CA . LEU A 1 523 ? -32.843 -0.367 26.322 1.00 92.50 523 LEU A CA 1
ATOM 4278 C C . LEU A 1 523 ? -34.289 0.152 26.338 1.00 92.50 523 LEU A C 1
ATOM 4280 O O . LEU A 1 523 ? -34.910 0.201 27.402 1.00 92.50 523 LEU A O 1
ATOM 4284 N N . LEU A 1 524 ? -34.854 0.479 25.170 1.00 92.00 524 LEU A N 1
ATOM 4285 C CA . LEU A 1 524 ? -36.250 0.901 25.039 1.00 92.00 524 LEU A CA 1
ATOM 4286 C C . LEU A 1 524 ? -37.230 -0.206 25.460 1.00 92.00 524 LEU A C 1
ATOM 4288 O O . LEU A 1 524 ? -38.181 0.059 26.198 1.00 92.00 524 LEU A O 1
ATOM 4292 N N . GLU A 1 525 ? -37.009 -1.444 25.013 1.00 90.81 525 GLU A N 1
ATOM 4293 C CA . GLU A 1 525 ? -37.821 -2.601 25.415 1.00 90.81 525 GLU A CA 1
ATOM 4294 C C . GLU A 1 525 ? -37.729 -2.864 26.920 1.00 90.81 525 GLU A C 1
ATOM 4296 O O . GLU A 1 525 ? -38.749 -3.070 27.582 1.00 90.81 525 GLU A O 1
ATOM 4301 N N . LEU A 1 526 ? -36.517 -2.806 27.473 1.00 88.00 526 LEU A N 1
ATOM 4302 C CA . LEU A 1 526 ? -36.275 -3.028 28.891 1.00 88.00 526 LEU A CA 1
ATOM 4303 C C . LEU A 1 526 ? -36.964 -1.967 29.763 1.00 88.00 526 LEU A C 1
ATOM 4305 O O . LEU A 1 526 ? -37.556 -2.306 30.791 1.00 88.00 526 LEU A O 1
ATOM 4309 N N . ASN A 1 527 ? -36.930 -0.697 29.347 1.00 85.12 527 ASN A N 1
ATOM 4310 C CA . ASN A 1 527 ? -37.618 0.389 30.043 1.00 85.12 527 ASN A CA 1
ATOM 4311 C C . ASN A 1 527 ? -39.137 0.161 30.073 1.00 85.12 527 ASN A C 1
ATOM 4313 O O . ASN A 1 527 ? -39.759 0.322 31.122 1.00 85.12 527 ASN A O 1
ATOM 4317 N N . LYS A 1 528 ? -39.730 -0.269 28.947 1.00 84.38 528 LYS A N 1
ATOM 4318 C CA . LYS A 1 528 ? -41.168 -0.588 28.849 1.00 84.38 528 LYS A CA 1
ATOM 4319 C C . LYS A 1 528 ? -41.580 -1.737 29.774 1.00 84.38 528 LYS A C 1
ATOM 4321 O O . LYS A 1 528 ? -42.671 -1.704 30.329 1.00 84.38 528 LYS A O 1
ATOM 4326 N N . GLN A 1 529 ? -40.726 -2.747 29.937 1.00 84.62 529 GLN A N 1
ATOM 4327 C CA . GLN A 1 529 ? -41.014 -3.912 30.782 1.00 84.62 529 GLN A CA 1
ATOM 4328 C C . GLN A 1 529 ? -40.925 -3.605 32.281 1.00 84.62 529 GLN A C 1
ATOM 4330 O O . GLN A 1 529 ? -41.729 -4.117 33.054 1.00 84.62 529 GLN A O 1
ATOM 4335 N N . ASN A 1 530 ? -39.958 -2.779 32.689 1.00 79.31 530 ASN A N 1
ATOM 4336 C CA . ASN A 1 530 ? -39.660 -2.527 34.103 1.00 79.31 530 ASN A CA 1
ATOM 4337 C C . ASN A 1 530 ? -40.224 -1.201 34.635 1.00 79.31 530 ASN A C 1
ATOM 4339 O O . ASN A 1 530 ? -40.087 -0.916 35.822 1.00 79.31 530 ASN A O 1
ATOM 4343 N N . ASN A 1 531 ? -40.861 -0.403 33.771 1.00 71.19 531 ASN A N 1
ATOM 4344 C CA . ASN A 1 531 ? -41.468 0.887 34.101 1.00 71.19 531 ASN A CA 1
ATOM 4345 C C . ASN A 1 531 ? -40.489 1.851 34.802 1.00 71.19 531 ASN A C 1
ATOM 4347 O O . ASN A 1 531 ? -40.830 2.483 35.803 1.00 71.19 531 ASN A O 1
ATOM 4351 N N . TYR A 1 532 ? -39.249 1.931 34.301 1.00 68.38 532 TYR A N 1
ATOM 4352 C CA . TYR A 1 532 ? -38.284 2.918 34.789 1.00 68.38 532 TYR A CA 1
ATOM 4353 C C . TYR A 1 532 ? -38.720 4.336 34.377 1.00 68.38 532 TYR A C 1
ATOM 4355 O O . TYR A 1 532 ? -39.275 4.534 33.293 1.00 68.38 532 TYR A O 1
ATOM 4363 N N . ASP A 1 533 ? -38.408 5.327 35.218 1.00 66.19 533 ASP A N 1
ATOM 4364 C CA . ASP A 1 533 ? -38.786 6.750 35.088 1.00 66.19 533 ASP A CA 1
ATOM 4365 C C . ASP A 1 533 ? -38.045 7.499 33.949 1.00 66.19 533 ASP A C 1
ATOM 4367 O O . ASP A 1 533 ? -37.829 8.700 34.000 1.00 66.19 533 ASP A O 1
ATOM 4371 N N . ASN A 1 534 ? -37.595 6.774 32.917 1.00 65.50 534 ASN A N 1
ATOM 4372 C CA . ASN A 1 534 ? -36.748 7.261 31.821 1.00 65.50 534 ASN A CA 1
ATOM 4373 C C . ASN A 1 534 ? -37.356 6.987 30.431 1.00 65.50 534 ASN A C 1
ATOM 4375 O O . ASN A 1 534 ? -36.638 6.957 29.426 1.00 65.50 534 ASN A O 1
ATOM 4379 N N . SER A 1 535 ? -38.673 6.758 30.347 1.00 72.69 535 SER A N 1
ATOM 4380 C CA . SER A 1 535 ? -39.332 6.307 29.109 1.00 72.69 535 SER A CA 1
ATOM 4381 C C . SER A 1 535 ? -39.112 7.248 27.928 1.00 72.69 535 SER A C 1
ATOM 4383 O O . SER A 1 535 ? -38.856 6.776 26.818 1.00 72.69 535 SER A O 1
ATOM 4385 N N . LEU A 1 536 ? -39.157 8.562 28.160 1.00 83.69 536 LEU A N 1
ATOM 4386 C CA . LEU A 1 536 ? -38.943 9.539 27.098 1.00 83.69 536 LEU A CA 1
ATOM 4387 C C . LEU A 1 536 ? -37.495 9.544 26.601 1.00 83.69 536 LEU A C 1
ATOM 4389 O O . LEU A 1 536 ? -37.260 9.464 25.397 1.00 83.69 536 LEU A O 1
ATOM 4393 N N . ASN A 1 537 ? -36.524 9.546 27.513 1.00 86.75 537 ASN A N 1
ATOM 4394 C CA . ASN A 1 537 ? -35.101 9.543 27.168 1.00 86.75 537 ASN A CA 1
ATOM 4395 C C . ASN A 1 537 ? -34.718 8.327 26.317 1.00 86.75 537 ASN A C 1
ATOM 4397 O O . ASN A 1 537 ? -34.051 8.467 25.293 1.00 86.75 537 ASN A O 1
ATOM 4401 N N . CYS A 1 538 ? -35.200 7.136 26.682 1.00 88.94 538 CYS A N 1
ATOM 4402 C CA . CYS A 1 538 ? -34.951 5.914 25.911 1.00 88.94 538 CYS A CA 1
ATOM 4403 C C . CYS A 1 538 ? -35.514 6.013 24.492 1.00 88.94 538 CYS A C 1
ATOM 4405 O O . CYS A 1 538 ? -34.891 5.573 23.524 1.00 88.94 538 CYS A O 1
ATOM 4407 N N . GLN A 1 539 ? -36.698 6.606 24.368 1.00 90.31 539 GLN A N 1
ATOM 4408 C CA . GLN A 1 539 ? -37.378 6.769 23.097 1.00 90.31 539 GLN A CA 1
ATOM 4409 C C . GLN A 1 539 ? -36.703 7.808 22.203 1.00 90.31 539 GLN A C 1
ATOM 4411 O O . GLN A 1 539 ? -36.472 7.531 21.025 1.00 90.31 539 GLN A O 1
ATOM 4416 N N . VAL A 1 540 ? -36.326 8.963 22.756 1.00 92.62 540 VAL A N 1
ATOM 4417 C CA . VAL A 1 540 ? -35.522 9.975 22.056 1.00 92.62 540 VAL A CA 1
ATOM 4418 C C . VAL A 1 540 ? -34.207 9.360 21.590 1.00 92.62 540 VAL A C 1
ATOM 4420 O O . VAL A 1 540 ? -33.855 9.519 20.424 1.00 92.62 540 VAL A O 1
ATOM 4423 N N . ASN A 1 541 ? -33.520 8.601 22.451 1.00 95.25 541 ASN A N 1
ATOM 4424 C CA . ASN A 1 541 ? -32.249 7.947 22.135 1.00 95.25 541 ASN A CA 1
ATOM 4425 C C . ASN A 1 541 ? -32.376 6.920 21.005 1.00 95.25 541 ASN A C 1
ATOM 4427 O O . ASN A 1 541 ? -31.593 6.959 20.057 1.00 95.25 541 ASN A O 1
ATOM 4431 N N . TYR A 1 542 ? -33.409 6.081 21.033 1.00 96.38 542 TYR A N 1
ATOM 4432 C CA . TYR A 1 542 ? -33.719 5.175 19.928 1.00 96.38 542 TYR A CA 1
ATOM 4433 C C . TYR A 1 542 ? -33.994 5.928 18.618 1.00 96.38 542 TYR A C 1
ATOM 4435 O O . TYR A 1 542 ? -33.392 5.634 17.583 1.00 96.38 542 TYR A O 1
ATOM 4443 N N . LEU A 1 543 ? -34.865 6.938 18.647 1.00 95.88 543 LEU A N 1
ATOM 4444 C CA . LEU A 1 543 ? -35.272 7.659 17.441 1.00 95.88 543 LEU A CA 1
ATOM 4445 C C . LEU A 1 543 ? -34.137 8.507 16.856 1.00 95.88 543 LEU A C 1
ATOM 4447 O O . LEU A 1 543 ? -33.993 8.557 15.636 1.00 95.88 543 LEU A O 1
ATOM 4451 N N . GLN A 1 544 ? -33.271 9.104 17.677 1.00 96.56 544 GLN A N 1
ATOM 4452 C CA . GLN A 1 544 ? -32.082 9.795 17.167 1.00 96.56 544 GLN A CA 1
ATOM 4453 C C . GLN A 1 544 ? -31.054 8.831 16.557 1.00 96.56 544 GLN A C 1
ATOM 4455 O O . GLN A 1 544 ? -30.303 9.231 15.664 1.00 96.56 544 GLN A O 1
ATOM 4460 N N . THR A 1 545 ? -31.007 7.569 17.002 1.00 97.94 545 THR A N 1
ATOM 4461 C CA . THR A 1 545 ? -30.211 6.526 16.338 1.00 97.94 545 THR A CA 1
ATOM 4462 C C . THR A 1 545 ? -30.811 6.186 14.976 1.00 97.94 545 THR A C 1
ATOM 4464 O O . THR A 1 545 ? -30.098 6.197 13.974 1.00 97.94 545 THR A O 1
ATOM 4467 N N . VAL A 1 546 ? -32.130 5.971 14.897 1.00 97.19 546 VAL A N 1
ATOM 4468 C CA . VAL A 1 546 ? -32.825 5.724 13.620 1.00 97.19 546 VAL A CA 1
ATOM 4469 C C . VAL A 1 546 ? -32.619 6.892 12.654 1.00 97.19 546 VAL A C 1
ATOM 4471 O O . VAL A 1 546 ? -32.322 6.664 11.481 1.00 97.19 546 VAL A O 1
ATOM 4474 N N . ARG A 1 547 ? -32.690 8.138 13.144 1.00 95.75 547 ARG A N 1
ATOM 4475 C CA . ARG A 1 547 ? -32.531 9.346 12.321 1.00 95.75 547 ARG A CA 1
ATOM 4476 C C . ARG A 1 547 ? -31.154 9.465 11.652 1.00 95.75 547 ARG A C 1
ATOM 4478 O O . ARG A 1 547 ? -31.044 10.096 10.600 1.00 95.75 547 ARG A O 1
ATOM 4485 N N . ARG A 1 548 ? -30.119 8.855 12.240 1.00 95.62 548 ARG A N 1
ATOM 4486 C CA . ARG A 1 548 ? -28.755 8.767 11.682 1.00 95.62 548 ARG A CA 1
ATOM 4487 C C . ARG A 1 548 ? -28.606 7.693 10.609 1.00 95.62 548 ARG A C 1
ATOM 4489 O O . ARG A 1 548 ? -27.701 7.775 9.785 1.00 95.62 548 ARG A O 1
ATOM 4496 N N . ILE A 1 549 ? -29.485 6.694 10.617 1.00 94.50 549 ILE A N 1
ATOM 4497 C CA . ILE A 1 549 ? -29.538 5.636 9.601 1.00 94.50 549 ILE A CA 1
ATOM 4498 C C . ILE A 1 549 ? -30.362 6.103 8.393 1.00 94.50 549 ILE A C 1
ATOM 4500 O O . ILE A 1 549 ? -30.036 5.771 7.254 1.00 94.50 549 ILE A O 1
ATOM 4504 N N . GLY A 1 550 ? -31.420 6.880 8.631 1.00 92.69 550 GLY A N 1
ATOM 4505 C CA . GLY A 1 550 ? -32.284 7.434 7.592 1.00 92.69 550 GLY A CA 1
ATOM 4506 C C . GLY A 1 550 ? -33.416 8.287 8.165 1.00 92.69 550 GLY A C 1
ATOM 4507 O O . GLY A 1 550 ? -33.429 8.626 9.342 1.00 92.69 550 GLY A O 1
ATOM 4508 N N . SER A 1 551 ? -34.391 8.656 7.337 1.00 92.88 551 SER A N 1
ATOM 4509 C CA . SER A 1 551 ? -35.536 9.458 7.787 1.00 92.88 551 SER A CA 1
ATOM 4510 C C . SER A 1 551 ? -36.463 8.675 8.723 1.00 92.88 551 SER A C 1
ATOM 4512 O O . SER A 1 551 ? -36.736 7.497 8.495 1.00 92.88 551 SER A O 1
ATOM 4514 N N . LEU A 1 552 ? -37.011 9.358 9.734 1.00 94.88 552 LEU A N 1
ATOM 4515 C CA . LEU A 1 552 ? -38.062 8.793 10.584 1.00 94.88 552 LEU A CA 1
ATOM 4516 C C . LEU A 1 552 ? -39.349 8.555 9.785 1.00 94.88 552 LEU A C 1
ATOM 4518 O O . LEU A 1 552 ? -39.750 9.381 8.960 1.00 94.88 552 LEU A O 1
ATOM 4522 N N . THR A 1 553 ? -40.018 7.444 10.078 1.00 94.12 553 THR A N 1
ATOM 4523 C CA . THR A 1 553 ? -41.323 7.090 9.500 1.00 94.12 553 THR A CA 1
ATOM 4524 C C . THR A 1 553 ? -42.448 7.979 10.037 1.00 94.12 553 THR A C 1
ATOM 4526 O O . THR A 1 553 ? -42.320 8.627 11.079 1.00 94.12 553 THR A O 1
ATOM 4529 N N . THR A 1 554 ? -43.588 8.003 9.340 1.00 91.44 554 THR A N 1
ATOM 4530 C CA . THR A 1 554 ? -44.771 8.756 9.782 1.00 91.44 554 THR A CA 1
ATOM 4531 C C . THR A 1 554 ? -45.287 8.258 11.132 1.00 91.44 554 THR A C 1
ATOM 4533 O O . THR A 1 554 ? -45.694 9.065 11.963 1.00 91.44 554 THR A O 1
ATOM 4536 N N . GLU A 1 555 ? -45.244 6.952 11.377 1.00 91.62 555 GLU A N 1
ATOM 4537 C CA . GLU A 1 555 ? -45.639 6.324 12.639 1.00 91.62 555 GLU A CA 1
ATOM 4538 C C . GLU A 1 555 ? -44.733 6.773 13.794 1.00 91.62 555 GLU A C 1
ATOM 4540 O O . GLU A 1 555 ? -45.238 7.201 14.828 1.00 91.62 555 GLU A O 1
ATOM 4545 N N . GLN A 1 556 ? -43.413 6.780 13.587 1.00 92.62 556 GLN A N 1
ATOM 4546 C CA . GLN A 1 556 ? -42.443 7.266 14.579 1.00 92.62 556 GLN A CA 1
ATOM 4547 C C . GLN A 1 556 ? -42.619 8.763 14.877 1.00 92.62 556 GLN A C 1
ATOM 4549 O O . GLN A 1 556 ? -42.568 9.177 16.034 1.00 92.62 556 GLN A O 1
ATOM 4554 N N . LYS A 1 557 ? -42.880 9.587 13.851 1.00 89.69 557 LYS A N 1
ATOM 4555 C CA . LYS A 1 557 ? -43.172 11.018 14.046 1.00 89.69 557 LYS A CA 1
ATOM 4556 C C . LYS A 1 557 ? -44.485 11.231 14.816 1.00 89.69 557 LYS A C 1
ATOM 4558 O O . LYS A 1 557 ? -44.539 12.101 15.678 1.00 89.69 557 LYS A O 1
ATOM 4563 N N . LYS A 1 558 ? -45.528 10.429 14.558 1.00 87.50 558 LYS A N 1
ATOM 4564 C CA . LYS A 1 558 ? -46.795 10.481 15.318 1.00 87.50 558 LYS A CA 1
ATOM 4565 C C . LYS A 1 558 ? -46.599 10.142 16.795 1.00 87.50 558 LYS A C 1
ATOM 4567 O O . LYS A 1 558 ? -47.226 10.775 17.638 1.00 87.50 558 LYS A O 1
ATOM 4572 N N . GLU A 1 559 ? -45.736 9.177 17.101 1.00 85.56 559 GLU A N 1
ATOM 4573 C CA . GLU A 1 559 ? -45.415 8.799 18.481 1.00 85.56 559 GLU A CA 1
ATOM 4574 C C . GLU A 1 559 ? -44.783 9.975 19.248 1.00 85.56 559 GLU A C 1
ATOM 4576 O O . GLU A 1 559 ? -45.240 10.314 20.337 1.00 85.56 559 GLU A O 1
ATOM 4581 N N . LEU A 1 560 ? -43.824 10.677 18.630 1.00 87.06 560 LEU A N 1
ATOM 4582 C CA . LEU A 1 560 ? -43.213 11.891 19.190 1.00 87.06 560 LEU A CA 1
ATOM 4583 C C . LEU A 1 560 ? -44.224 13.024 19.420 1.00 87.06 560 LEU A C 1
ATOM 4585 O O . LEU A 1 560 ? -44.181 13.677 20.461 1.00 87.06 560 LEU A O 1
ATOM 4589 N N . VAL A 1 561 ? -45.147 13.247 18.476 1.00 84.69 561 VAL A N 1
ATOM 4590 C CA . VAL A 1 561 ? -46.207 14.261 18.630 1.00 84.69 561 VAL A CA 1
ATOM 4591 C C . VAL A 1 561 ? -47.114 13.921 19.811 1.00 84.69 561 VAL A C 1
ATOM 4593 O O . VAL A 1 561 ? -47.347 14.779 20.659 1.00 84.69 561 VAL A O 1
ATOM 4596 N N . SER A 1 562 ? -47.556 12.665 19.924 1.00 82.44 562 SER A N 1
ATOM 4597 C CA . SER A 1 562 ? -48.400 12.221 21.042 1.00 82.44 562 SER A CA 1
ATOM 4598 C C . SER A 1 562 ? -47.744 12.487 22.397 1.00 82.44 562 SER A C 1
ATOM 4600 O O . SER A 1 562 ? -48.421 12.894 23.334 1.00 82.44 562 SER A O 1
ATOM 4602 N N . ILE A 1 563 ? -46.430 12.281 22.502 1.00 78.69 563 ILE A N 1
ATOM 4603 C CA . ILE A 1 563 ? -45.683 12.533 23.738 1.00 78.69 563 ILE A CA 1
ATOM 4604 C C . ILE A 1 563 ? -45.595 14.029 24.036 1.00 78.69 563 ILE A C 1
ATOM 4606 O O . ILE A 1 563 ? -45.803 14.437 25.177 1.00 78.69 563 ILE A O 1
ATOM 4610 N N . SER A 1 564 ? -45.343 14.849 23.012 1.00 74.38 564 SER A N 1
ATOM 4611 C CA . SER A 1 564 ? -45.282 16.306 23.166 1.00 74.38 564 SER A CA 1
ATOM 4612 C C . SER A 1 564 ? -46.603 16.934 23.625 1.00 74.38 564 SER A C 1
ATOM 4614 O O . SER A 1 564 ? -46.583 17.985 24.258 1.00 74.38 564 SER A O 1
ATOM 4616 N N . GLU A 1 565 ? -47.738 16.290 23.334 1.00 74.06 565 GLU A N 1
ATOM 4617 C CA . GLU A 1 565 ? -49.078 16.772 23.694 1.00 74.06 565 GLU A CA 1
ATOM 4618 C C . GLU A 1 565 ? -49.574 16.263 25.060 1.00 74.06 565 GLU A C 1
ATOM 4620 O O . GLU A 1 565 ? -50.491 16.854 25.630 1.00 74.06 565 GLU A O 1
ATOM 4625 N N . GLN A 1 566 ? -49.012 15.167 25.585 1.00 67.00 566 GLN A N 1
ATOM 4626 C CA . GLN A 1 566 ? -49.547 14.457 26.759 1.00 67.00 566 GLN A CA 1
ATOM 4627 C C . GLN A 1 566 ? -48.749 14.664 28.059 1.00 67.00 566 GLN A C 1
ATOM 4629 O O . GLN A 1 566 ? -49.256 14.294 29.118 1.00 67.00 566 GLN A O 1
ATOM 4634 N N . GLY A 1 567 ? -47.535 15.228 28.011 1.00 64.75 567 GLY A N 1
ATOM 4635 C CA . GLY A 1 567 ? -46.637 15.328 29.172 1.00 64.75 567 GLY A CA 1
ATOM 4636 C C . GLY A 1 567 ? -46.168 16.747 29.519 1.00 64.75 567 GLY A C 1
ATOM 4637 O O . GLY A 1 567 ? -46.005 17.597 28.644 1.00 64.75 567 GLY A O 1
ATOM 4638 N N . GLU A 1 568 ? -45.892 16.988 30.806 1.00 80.12 568 GLU A N 1
ATOM 4639 C CA . GLU A 1 568 ? -45.074 18.124 31.254 1.00 80.12 568 GLU A CA 1
ATOM 4640 C C . GLU A 1 568 ? -43.603 17.835 30.925 1.00 80.12 568 GLU A C 1
ATOM 4642 O O . GLU A 1 568 ? -42.891 17.219 31.710 1.00 80.12 568 GLU A O 1
ATOM 4647 N N . LEU A 1 569 ? -43.170 18.236 29.728 1.00 84.56 569 LEU A N 1
ATOM 4648 C CA . LEU A 1 569 ? -41.790 18.054 29.272 1.00 84.56 569 LEU A CA 1
ATOM 4649 C C . LEU A 1 569 ? -40.859 19.158 29.791 1.00 84.56 569 LEU A C 1
ATOM 4651 O O . LEU A 1 569 ? -41.232 20.345 29.779 1.00 84.56 569 LEU A O 1
ATOM 4655 N N . SER A 1 570 ? -39.625 18.781 30.137 1.00 88.38 570 SER A N 1
ATOM 4656 C CA . SER A 1 570 ? -38.523 19.724 30.368 1.00 88.38 570 SER A CA 1
ATOM 4657 C C . SER A 1 570 ? -38.219 20.535 29.099 1.00 88.38 570 SER A C 1
ATOM 4659 O O . SER A 1 570 ? -38.659 20.202 27.990 1.00 88.38 570 SER A O 1
ATOM 4661 N N . LEU A 1 571 ? -37.479 21.637 29.241 1.00 89.44 571 LEU A N 1
ATOM 4662 C CA . LEU A 1 571 ? -37.109 22.464 28.092 1.00 89.44 571 LEU A CA 1
ATOM 4663 C C . LEU A 1 571 ? -36.210 21.688 27.112 1.00 89.44 571 LEU A C 1
ATOM 4665 O O . LEU A 1 571 ? -36.446 21.711 25.904 1.00 89.44 571 LEU A O 1
ATOM 4669 N N . GLU A 1 572 ? -35.248 20.924 27.621 1.00 91.25 572 GLU A N 1
ATOM 4670 C CA . GLU A 1 572 ? -34.355 20.053 26.851 1.00 91.25 572 GLU A CA 1
ATOM 4671 C C . GLU A 1 572 ? -35.117 18.948 26.117 1.00 91.25 572 GLU A C 1
ATOM 4673 O O . GLU A 1 572 ? -34.846 18.684 24.943 1.00 91.25 572 GLU A O 1
ATOM 4678 N N . GLU A 1 573 ? -36.105 18.333 26.770 1.00 89.81 573 GLU A N 1
ATOM 4679 C CA . GLU A 1 573 ? -36.965 17.315 26.161 1.00 89.81 573 GLU A CA 1
ATOM 4680 C C . GLU A 1 573 ? -37.786 17.902 25.006 1.00 89.81 573 GLU A C 1
ATOM 4682 O O . GLU A 1 573 ? -37.846 17.314 23.921 1.00 89.81 573 GLU A O 1
ATOM 4687 N N . LYS A 1 574 ? -38.357 19.102 25.188 1.00 90.44 574 LYS A N 1
ATOM 4688 C CA . LYS A 1 574 ? -39.064 19.827 24.116 1.00 90.44 574 LYS A CA 1
ATOM 4689 C C . LYS A 1 574 ? -38.144 20.104 22.934 1.00 90.44 574 LYS A C 1
ATOM 4691 O O . LYS A 1 574 ? -38.563 19.924 21.785 1.00 90.44 574 LYS A O 1
ATOM 4696 N N . ILE A 1 575 ? -36.907 20.527 23.190 1.00 92.69 575 ILE A N 1
ATOM 4697 C CA . ILE A 1 575 ? -35.913 20.776 22.141 1.00 92.69 575 ILE A CA 1
ATOM 4698 C C . ILE A 1 575 ? -35.594 19.469 21.408 1.00 92.69 575 ILE A C 1
ATOM 4700 O O . ILE A 1 575 ? -35.696 19.425 20.182 1.00 92.69 575 ILE A O 1
ATOM 4704 N N . ALA A 1 576 ? -35.274 18.394 22.130 1.00 93.31 576 ALA A N 1
ATOM 4705 C CA . ALA A 1 576 ? -34.916 17.101 21.548 1.00 93.31 576 ALA A CA 1
ATOM 4706 C C . ALA A 1 576 ? -36.036 16.516 20.668 1.00 93.31 576 ALA A C 1
ATOM 4708 O O . ALA A 1 576 ? -35.778 16.070 19.546 1.00 93.31 576 ALA A O 1
ATOM 4709 N N . VAL A 1 577 ? -37.289 16.579 21.129 1.00 92.56 577 VAL A N 1
ATOM 4710 C CA . VAL A 1 577 ? -38.457 16.141 20.348 1.00 92.56 577 VAL A CA 1
ATOM 4711 C C . VAL A 1 577 ? -38.609 16.976 19.074 1.00 92.56 577 VAL A C 1
ATOM 4713 O O . VAL A 1 577 ? -38.795 16.417 17.991 1.00 92.56 577 VAL A O 1
ATOM 4716 N N . ASN A 1 578 ? -38.481 18.304 19.160 1.00 92.50 578 ASN A N 1
ATOM 4717 C CA . ASN A 1 578 ? -38.620 19.176 17.990 1.00 92.50 578 ASN A CA 1
ATOM 4718 C C . ASN A 1 578 ? -37.462 19.040 16.989 1.00 92.50 578 ASN A C 1
ATOM 4720 O O . ASN A 1 578 ? -37.699 19.173 15.787 1.00 92.50 578 ASN A O 1
ATOM 4724 N N . ILE A 1 579 ? -36.247 18.706 17.443 1.00 94.44 579 ILE A N 1
ATOM 4725 C CA . ILE A 1 579 ? -35.129 18.322 16.565 1.00 94.44 579 ILE A CA 1
ATOM 4726 C C . ILE A 1 579 ? -35.515 17.095 15.730 1.00 94.44 579 ILE A C 1
ATOM 4728 O O . ILE A 1 579 ? -35.412 17.129 14.505 1.00 94.44 579 ILE A O 1
ATOM 4732 N N . LEU A 1 580 ? -36.026 16.034 16.363 1.00 94.62 580 LEU A N 1
ATOM 4733 C CA . LEU A 1 580 ? -36.419 14.802 15.664 1.00 94.62 580 LEU A CA 1
ATOM 4734 C C . LEU A 1 580 ? -37.638 14.982 14.746 1.00 94.62 580 LEU A C 1
ATOM 4736 O O . LEU A 1 580 ? -37.741 14.315 13.714 1.00 94.62 580 LEU A O 1
ATOM 4740 N N . LEU A 1 581 ? -38.550 15.891 15.099 1.00 92.62 581 LEU A N 1
ATOM 4741 C CA . LEU A 1 581 ? -39.685 16.279 14.255 1.00 92.62 581 LEU A CA 1
ATOM 4742 C C . LEU A 1 581 ? -39.298 17.221 13.104 1.00 92.62 581 LEU A C 1
ATOM 4744 O O . LEU A 1 581 ? -40.118 17.430 12.212 1.00 92.62 581 LEU A O 1
ATOM 4748 N N . GLU A 1 582 ? -38.065 17.738 13.089 1.00 91.56 582 GLU A N 1
ATOM 4749 C CA . GLU A 1 582 ? -37.543 18.694 12.101 1.00 91.56 582 GLU A CA 1
ATOM 4750 C C . GLU A 1 582 ? -38.257 20.068 12.154 1.00 91.56 582 GLU A C 1
ATOM 4752 O O . GLU A 1 582 ? -38.292 20.823 11.178 1.00 91.56 582 GLU A O 1
ATOM 4757 N N . ASN A 1 583 ? -38.788 20.438 13.326 1.00 91.62 583 ASN A N 1
ATOM 4758 C CA . ASN A 1 583 ? -39.523 21.684 13.574 1.00 91.62 583 ASN A CA 1
ATOM 4759 C C . ASN A 1 583 ? -38.584 22.873 13.857 1.00 91.62 583 ASN A C 1
ATOM 4761 O O . ASN A 1 583 ? -38.626 23.471 14.933 1.00 91.62 583 ASN A O 1
ATOM 4765 N N . LYS A 1 584 ? -37.756 23.262 12.876 1.00 90.19 584 LYS A N 1
ATOM 4766 C CA . LYS A 1 584 ? -36.654 24.241 13.053 1.00 90.19 584 LYS A CA 1
ATOM 4767 C C . LYS A 1 584 ? -37.056 25.543 13.767 1.00 90.19 584 LYS A C 1
ATOM 4769 O O . LYS A 1 584 ? -36.326 26.018 14.629 1.00 90.19 584 LYS A O 1
ATOM 4774 N N . ASN A 1 585 ? -38.225 26.103 13.445 1.00 90.06 585 ASN A N 1
ATOM 4775 C CA . ASN A 1 585 ? -38.702 27.344 14.068 1.00 90.06 585 ASN A CA 1
ATOM 4776 C C . ASN A 1 585 ? -38.968 27.180 15.570 1.00 90.06 585 ASN A C 1
ATOM 4778 O O . ASN A 1 585 ? -38.578 28.036 16.356 1.00 90.06 585 ASN A O 1
ATOM 4782 N N . VAL A 1 586 ? -39.611 26.078 15.962 1.00 90.50 586 VAL A N 1
ATOM 4783 C CA . VAL A 1 586 ? -39.938 25.791 17.366 1.00 90.50 586 VAL A CA 1
ATOM 4784 C C . VAL A 1 586 ? -38.667 25.452 18.140 1.00 90.50 586 VAL A C 1
ATOM 4786 O O . VAL A 1 586 ? -38.460 25.974 19.231 1.00 90.50 586 VAL A O 1
ATOM 4789 N N . THR A 1 587 ? -37.775 24.656 17.541 1.00 92.38 587 THR A N 1
ATOM 4790 C CA . THR A 1 587 ? -36.460 24.346 18.115 1.00 92.38 587 THR A CA 1
ATOM 4791 C C . THR A 1 587 ? -35.672 25.617 18.432 1.00 92.38 587 THR A C 1
ATOM 4793 O O . THR A 1 587 ? -35.138 25.733 19.529 1.00 92.38 587 THR A O 1
ATOM 4796 N N . ASN A 1 588 ? -35.629 26.595 17.519 1.00 91.81 588 ASN A N 1
ATOM 4797 C CA . ASN A 1 588 ? -34.893 27.845 17.739 1.00 91.81 588 ASN A CA 1
ATOM 4798 C C . ASN A 1 588 ? -35.446 28.670 18.907 1.00 91.81 588 ASN A C 1
ATOM 4800 O O . ASN A 1 588 ? -34.652 29.210 19.669 1.00 91.81 588 ASN A O 1
ATOM 4804 N N . ILE A 1 589 ? -36.772 28.732 19.070 1.00 93.06 589 ILE A N 1
ATOM 4805 C CA . ILE A 1 589 ? -37.410 29.449 20.186 1.00 93.06 589 ILE A CA 1
ATOM 4806 C C . ILE A 1 589 ? -36.982 28.831 21.520 1.00 93.06 589 ILE A C 1
ATOM 4808 O O . ILE A 1 589 ? -36.471 29.533 22.388 1.00 93.06 589 ILE A O 1
ATOM 4812 N N . PHE A 1 590 ? -37.116 27.510 21.665 1.00 92.88 590 PHE A N 1
ATOM 4813 C CA . PHE A 1 590 ? -36.728 26.837 22.906 1.00 92.88 590 PHE A CA 1
ATOM 4814 C C . PHE A 1 590 ? -35.213 26.871 23.151 1.00 92.88 590 PHE A C 1
ATOM 4816 O O . PHE A 1 590 ? -34.778 26.931 24.294 1.00 92.88 590 PHE A O 1
ATOM 4823 N N . LEU A 1 591 ? -34.391 26.883 22.097 1.00 93.00 591 LEU A N 1
ATOM 4824 C CA . LEU A 1 591 ? -32.945 27.072 22.233 1.00 93.00 591 LEU A CA 1
ATOM 4825 C C . LEU A 1 591 ? -32.564 28.485 22.685 1.00 93.00 591 LEU A C 1
ATOM 4827 O O . LEU A 1 591 ? -31.544 28.639 23.352 1.00 93.00 591 LEU A O 1
ATOM 4831 N N . GLU A 1 592 ? -33.313 29.517 22.297 1.00 92.62 592 GLU A N 1
ATOM 4832 C CA . GLU A 1 592 ? -33.112 30.877 22.815 1.00 92.62 592 GLU A CA 1
ATOM 4833 C C . GLU A 1 592 ? -33.466 30.967 24.298 1.00 92.62 592 GLU A C 1
ATOM 4835 O O . GLU A 1 592 ? -32.701 31.565 25.048 1.00 92.62 592 GLU A O 1
ATOM 4840 N N . GLU A 1 593 ? -34.538 30.297 24.721 1.00 93.12 593 GLU A N 1
ATOM 4841 C CA . GLU A 1 593 ? -34.920 30.172 26.132 1.00 93.12 593 GLU A CA 1
ATOM 4842 C C . GLU A 1 593 ? -33.853 29.409 26.939 1.00 93.12 593 GLU A C 1
ATOM 4844 O O . GLU A 1 593 ? -33.394 29.890 27.971 1.00 93.12 593 GLU A O 1
ATOM 4849 N N . LEU A 1 594 ? -33.354 28.273 26.431 1.00 93.00 594 LEU A N 1
ATOM 4850 C CA . LEU A 1 594 ? -32.338 27.474 27.132 1.00 93.00 594 LEU A CA 1
ATOM 4851 C C . LEU A 1 594 ? -31.012 28.235 27.296 1.00 93.00 594 LEU A C 1
ATOM 4853 O O . LEU A 1 594 ? -30.320 28.062 28.294 1.00 93.00 594 LEU A O 1
ATOM 4857 N N . LYS A 1 595 ? -30.656 29.115 26.348 1.00 92.31 595 LYS A N 1
ATOM 4858 C CA . LYS A 1 595 ? -29.443 29.955 26.432 1.00 92.31 595 LYS A CA 1
ATOM 4859 C C . LYS A 1 595 ? -29.443 30.912 27.621 1.00 92.31 595 LYS A C 1
ATOM 4861 O O . LYS A 1 595 ? -28.366 31.374 27.997 1.00 92.31 595 LYS A O 1
ATOM 4866 N N . GLU A 1 596 ? -30.604 31.232 28.190 1.00 92.38 596 GLU A N 1
ATOM 4867 C CA . GLU A 1 596 ? -30.681 32.051 29.402 1.00 92.38 596 GLU A CA 1
ATOM 4868 C C . GLU A 1 596 ? -30.028 31.339 30.600 1.00 92.38 596 GLU A C 1
ATOM 4870 O O . GLU A 1 596 ? -29.473 32.005 31.479 1.00 92.38 596 GLU A O 1
ATOM 4875 N N . ASN A 1 597 ? -29.987 30.000 30.586 1.00 90.75 597 ASN A N 1
ATOM 4876 C CA . ASN A 1 597 ? -29.230 29.180 31.524 1.00 90.75 597 ASN A CA 1
ATOM 4877 C C . ASN A 1 597 ? -27.971 28.587 30.863 1.00 90.75 597 ASN A C 1
ATOM 4879 O O . ASN A 1 597 ? -27.983 27.511 30.266 1.00 90.75 597 ASN A O 1
ATOM 4883 N N . ASN A 1 598 ? -26.843 29.293 30.989 1.00 88.44 598 ASN A N 1
ATOM 4884 C CA . ASN A 1 598 ? -25.595 28.923 30.315 1.00 88.44 598 ASN A CA 1
ATOM 4885 C C . ASN A 1 598 ? -25.072 27.516 30.685 1.00 88.44 598 ASN A C 1
ATOM 4887 O O . ASN A 1 598 ? -24.432 26.877 29.855 1.00 88.44 598 ASN A O 1
ATOM 4891 N N . GLU A 1 599 ? -25.318 27.024 31.903 1.00 91.06 599 GLU A N 1
ATOM 4892 C CA . GLU A 1 599 ? -24.848 25.697 32.334 1.00 91.06 599 GLU A CA 1
ATOM 4893 C C . GLU A 1 599 ? -25.653 24.560 31.681 1.00 91.06 599 GLU A C 1
ATOM 4895 O O . GLU A 1 599 ? -25.071 23.626 31.120 1.00 91.06 599 GLU A O 1
ATOM 4900 N N . GLU A 1 600 ? -26.984 24.669 31.675 1.00 90.81 600 GLU A N 1
ATOM 4901 C CA . GLU A 1 600 ? -27.876 23.718 30.994 1.00 90.81 600 GLU A CA 1
ATOM 4902 C C . GLU A 1 600 ? -27.656 23.741 29.478 1.00 90.81 600 GLU A C 1
ATOM 4904 O O . GLU A 1 600 ? -27.581 22.691 28.837 1.00 90.81 600 GLU A O 1
ATOM 4909 N N . PHE A 1 601 ? -27.452 24.928 28.900 1.00 92.50 601 PHE A N 1
ATOM 4910 C CA . PHE A 1 601 ? -27.190 25.079 27.473 1.00 92.50 601 PHE A CA 1
ATOM 4911 C C . PHE A 1 601 ? -25.894 24.388 27.021 1.00 92.50 601 PHE A C 1
ATOM 4913 O O . PHE A 1 601 ? -25.890 23.668 26.018 1.00 92.50 601 PHE A O 1
ATOM 4920 N N . GLU A 1 602 ? -24.790 24.576 27.750 1.00 93.06 602 GLU A N 1
ATOM 4921 C CA . GLU A 1 602 ? -23.522 23.913 27.423 1.00 93.06 602 GLU A CA 1
ATOM 4922 C C . GLU A 1 602 ? -23.586 22.399 27.681 1.00 93.06 602 GLU A C 1
ATOM 4924 O O . GLU A 1 602 ? -23.024 21.619 26.909 1.00 93.06 602 GLU A O 1
ATOM 4929 N N . THR A 1 603 ? -24.348 21.962 28.688 1.00 93.00 603 THR A N 1
ATOM 4930 C CA . THR A 1 603 ? -24.624 20.535 28.915 1.00 93.00 603 THR A CA 1
ATOM 4931 C C . THR A 1 603 ? -25.391 19.928 27.742 1.00 93.00 603 THR A C 1
ATOM 4933 O O . THR A 1 603 ? -24.971 18.905 27.200 1.00 93.00 603 THR A O 1
ATOM 4936 N N . PHE A 1 604 ? -26.459 20.579 27.278 1.00 93.12 604 PHE A N 1
ATOM 4937 C CA . PHE A 1 604 ? -27.269 20.109 26.153 1.00 93.12 604 PHE A CA 1
ATOM 4938 C C . PHE A 1 604 ? -26.457 19.989 24.856 1.00 93.12 604 PHE A C 1
ATOM 4940 O O . PHE A 1 604 ? -26.597 19.016 24.115 1.00 93.12 604 PHE A O 1
ATOM 4947 N N . LYS A 1 605 ? -25.550 20.939 24.594 1.00 93.25 605 LYS A N 1
ATOM 4948 C CA . LYS A 1 605 ? -24.635 20.885 23.439 1.00 93.25 605 LYS A CA 1
ATOM 4949 C C . LYS A 1 605 ? -23.704 19.678 23.439 1.00 93.25 605 LYS A C 1
ATOM 4951 O O . LYS A 1 605 ? -23.260 19.265 22.370 1.00 93.25 605 LYS A O 1
ATOM 4956 N N . SER A 1 606 ? -23.374 19.142 24.613 1.00 92.94 606 SER A N 1
ATOM 4957 C CA . SER A 1 606 ? -22.529 17.950 24.718 1.00 92.94 606 SER A CA 1
ATOM 4958 C C . SER A 1 606 ? -23.259 16.667 24.304 1.00 92.94 606 SER A C 1
ATOM 4960 O O . SER A 1 606 ? -22.621 15.643 24.061 1.00 92.94 606 SER A O 1
ATOM 4962 N N . TRP A 1 607 ? -24.592 16.697 24.210 1.00 94.94 607 TRP A N 1
ATOM 4963 C CA . TRP A 1 607 ? -25.387 15.524 23.872 1.00 94.94 607 TRP A CA 1
ATOM 4964 C C . TRP A 1 607 ? -25.420 15.280 22.359 1.00 94.94 607 TRP A C 1
ATOM 4966 O O . TRP A 1 607 ? -25.546 16.224 21.579 1.00 94.94 607 TRP A O 1
ATOM 4976 N N . PRO A 1 608 ? -25.437 14.012 21.907 1.00 95.81 608 PRO A N 1
ATOM 4977 C CA . PRO A 1 608 ? -25.434 13.700 20.479 1.00 95.81 608 PRO A CA 1
ATOM 4978 C C . PRO A 1 608 ? -26.642 14.260 19.717 1.00 95.81 608 PRO A C 1
ATOM 4980 O O . PRO A 1 608 ? -26.545 14.507 18.517 1.00 95.81 608 PRO A O 1
ATOM 4983 N N . ILE A 1 609 ? -27.782 14.496 20.372 1.00 95.75 609 ILE A N 1
ATOM 4984 C CA . ILE A 1 609 ? -28.964 15.093 19.729 1.00 95.75 609 ILE A CA 1
ATOM 4985 C C . ILE A 1 609 ? -28.656 16.477 19.125 1.00 95.75 609 ILE A C 1
ATOM 4987 O O . ILE A 1 609 ? -29.229 16.838 18.098 1.00 95.75 609 ILE A O 1
ATOM 4991 N N . TRP A 1 610 ? -27.704 17.218 19.705 1.00 95.38 610 TRP A N 1
ATOM 4992 C CA . TRP A 1 610 ? -27.268 18.528 19.222 1.00 95.38 610 TRP A CA 1
ATOM 4993 C C . TRP A 1 610 ? -26.710 18.477 17.794 1.00 95.38 610 TRP A C 1
ATOM 4995 O O . TRP A 1 610 ? -26.956 19.381 16.995 1.00 95.38 610 TRP A O 1
ATOM 5005 N N . ASN A 1 611 ? -26.030 17.387 17.428 1.00 94.62 611 ASN A N 1
ATOM 5006 C CA . ASN A 1 611 ? -25.448 17.223 16.093 1.00 94.62 611 ASN A CA 1
ATOM 5007 C C . ASN A 1 611 ? -26.505 17.121 14.980 1.00 94.62 611 ASN A C 1
ATOM 5009 O O . ASN A 1 611 ? -26.166 17.245 13.807 1.00 94.62 611 ASN A O 1
ATOM 5013 N N . LEU A 1 612 ? -27.781 16.929 15.333 1.00 93.31 612 LEU A N 1
ATOM 5014 C CA . LEU A 1 612 ? -28.901 16.905 14.390 1.00 93.31 612 LEU A CA 1
ATOM 5015 C C . LEU A 1 612 ? -29.556 18.284 14.188 1.00 93.31 612 LEU A C 1
ATOM 5017 O O . LEU A 1 612 ? -30.451 18.409 13.360 1.00 93.31 612 LEU A O 1
ATOM 5021 N N . VAL A 1 613 ? -29.130 19.329 14.912 1.00 87.38 613 VAL A N 1
ATOM 5022 C CA . VAL A 1 613 ? -29.675 20.697 14.767 1.00 87.38 613 VAL A CA 1
ATOM 5023 C C . VAL A 1 613 ? -29.275 21.336 13.427 1.00 87.38 613 VAL A C 1
ATOM 5025 O O . VAL A 1 613 ? -29.999 22.182 12.899 1.00 87.38 613 VAL A O 1
ATOM 5028 N N . THR A 1 614 ? -28.120 20.952 12.878 1.00 58.75 614 THR A N 1
ATOM 5029 C CA . THR A 1 614 ? -27.507 21.552 11.680 1.00 58.75 614 THR A CA 1
ATOM 5030 C C . THR A 1 614 ? -27.785 20.801 10.375 1.00 58.75 614 THR A C 1
ATOM 5032 O O . THR A 1 614 ? -27.436 21.320 9.312 1.00 58.75 614 THR A O 1
ATOM 5035 N N . GLU A 1 615 ? -28.432 19.632 10.432 1.00 51.66 615 GLU A N 1
ATOM 5036 C CA . GLU A 1 615 ? -28.984 18.932 9.256 1.00 51.66 615 GLU A CA 1
ATOM 5037 C C . GLU A 1 615 ? -30.342 19.543 8.839 1.00 51.66 615 GLU A C 1
ATOM 5039 O O . GLU A 1 615 ? -30.603 19.684 7.623 1.00 51.66 615 GLU A O 1
#

Radius of gyration: 38.95 Å; chains: 1; bounding box: 93×62×105 Å

Secondary structure (DSSP, 8-state):
--HHHHHHHHHHHHHHHHHT-TTEEEEE-SS---SS--EEEEEESSTT--GGGEEEEEEEEEEEEES-----SEEEEEEEHHHHHHHHHTT-EEEEEEEESSSSSEEEEEEEE-HHHHHHHHTT--TT--EEEEEEEEPP--HHHHHHHHHHHHHHHHHHGGG-S-HHHHHSSSSS---TTSEEEEE--TTTTSSTT-TTHHHHHHHHS---EEEEESSS-PPPEE--GGG-----EEEEEEEEEETTEEEEEEEEEEE-SS-TTEEEEESSSSEEEEEETTSS-EEEEE---SBHHHHHHHHHHHHHHHHHTEEEETTEEEE-TTT--TTSHHHHHHHHHHHHHHHHHHHHHHTT-----BGGG--HHHHHHHHHHIIIIII-PPBP--S--S-EEEEEEETTEEEEEEEEEETTTTEEEEE-TTSGGGGGT---EEEPTTS-EEE--GGGG--HHHHHH-SS--GGGHHHHHHHH---TTTHHHHHHHHHHHHHHHHHHTTT-HHHHHHHHHHHHHHHHHHHHHHHHHT-TTHHHHHHHHHHHHHHHSPPPHHHHHHHHHHHHHS---HHHHHHHHHHHT-HHHHHHHHHHHTTSHHHHHHHHTSGGGGGS--

pLDDT: mean 86.84, std 11.29, range [43.5, 98.38]

Organism: NCBI:txid89059

Sequence (615 aa):
MDQKDIETIAISKVKVSLTSNAYLSPFLNENDKEPSWDGQIYLYKKEGKRKADIEGRVSVQVKGKETDVTSKKQIKYPAQISDLKNYNTDGGVIFFVVYLKDDQNYKIYYDTLEPVKLNKILYGVGKEQKTKTITLKSFPKNKQVVRDIFRNFNLNKKRQMSFTSDPSEYLQNIEKDIPKGKYEMILTGYGLYKEKNNFLDLDNFSKYNTPYFYLQEKESGLPPIPLDPDNISVIQYSEQNVEISIKNTVFYKKIRRTFDKSDKNKVLVYFSKHVYLILNRKSSNLDFRFKESNLLREASLDLRFVVGVIENKGFSMDGTWIDFSKSINSDSPDMKRIYEDYKKQNETVQALDTLGINKDIDIDKLSSQDLKKLDIIWIGIGKKEIVHGIKEEKSGFVKFSFDKVNVMLFLYYDSEEKGHKVINPFNSLSSSEIDIAFKTEENEYIQVSPFVVLTEKDIESIDNIDFSKITSSFKKFGMTKEFFPDANGLLLAMLLAFDSIRYEEEKKAKALIDSALDLASWLLELNKQNNYDNSLNCQVNYLQTVRRIGSLTTEQKKELVSISEQGELSLEEKIAVNILLENKNVTNIFLEELKENNEEFETFKSWPIWNLVTE